Protein 6OEW (pdb70)

InterPro domains:
  IPR003329 Acylneuraminate cytidylyltransferase [PF02348] (5-203)
  IPR029044 Nucleotide-diphospho-sugar transferases [G3DSA:3.90.550.10] (2-212)
  IPR029044 Nucleotide-diphospho-sugar transferases [SSF53448] (1-204)

Organism: Leptospira borgpetersenii serovar Hardjo-bovis (strain JB197) (NCBI:txid355277)

Sequence (477 aa):
HMKVGILIQARMGSTRLPGKIALPFGDTTILGFMLERLKFSKFQENVVVLTTEEENIDDKTEEIAKKNGVSVFRGSANDLIQRYLDAAKTYNIDIIIVRLTGDCPLIDSKILDLMVDLFLYNQGRIIEFLTNCFQRTFARGMDIEIFTLSLLEKLDSICRLPYEREHIVPYVEENTEKFKFFEYPNERDDSKYRLTIDTIEDYEETLKSCISYFLSKEFSYVDLIEVIKKNPPSIIQNQTIYHHMKVGILIQARMGSTRLPGKIALPFGDTTILGFMLERLKFSKFQENVVVLTTEENIDDKTEEIAKKNGVSVFRGSANDLIQRYLDAAKTYNIDIIIVRLTGDCPLIDSKILDLMVDLFLYNQGRRIEFLTNCFQRTFARGMDIEIFTLSLLEKLDSICRLPYEREHIVPYVEENTEKFKFFEYPNERDDSKYRRLTIDTIEDYETLKSCISYFLSKEFSYVDLIEVIKKNPSIIQNQTIYHK

Nearest PDB structures (foldseek):
  6oew-assembly1_A  TM=1.004E+00  e=3.437E-55  Leptospira borgpetersenii serovar Hardjo-bovis str. JB197
  1gq9-assembly1_B  TM=7.360E-01  e=3.881E-12  Escherichia coli
  3n9w-assembly1_B  TM=7.015E-01  e=1.108E-06  Escherichia coli K-12
  1vgt-assembly1_B  TM=6.444E-01  e=7.510E-07  Escherichia coli
  1h3m-assembly1_B  TM=6.655E-01  e=6.363E-06  Escherichia coli BL21(DE3)

B-factor: mean 41.33, std 11.83, range [22.24, 106.64]

Solvent-accessible surface area: 21236 Å² total; per-residue (Å²): 183,72,31,8,0,0,0,0,33,7,55,25,36,19,128,120,44,94,22,10,3,25,44,92,3,54,123,21,27,0,0,0,6,0,6,60,8,0,61,104,4,132,31,82,59,18,8,4,0,0,0,1,83,88,130,96,0,77,70,0,22,95,4,0,83,165,41,56,20,17,0,2,2,2,28,27,99,35,8,0,63,4,0,11,30,0,0,113,48,35,70,2,42,5,0,0,18,1,36,4,35,4,0,0,0,8,14,56,17,0,17,104,0,0,55,73,5,63,193,30,135,52,154,12,43,0,0,0,4,12,79,127,68,39,13,1,88,2,1,39,0,14,0,0,25,39,80,3,0,71,41,0,44,77,82,1,164,115,104,143,25,33,67,69,0,11,17,49,0,37,135,32,38,143,127,30,111,30,93,56,47,94,18,150,89,94,2,42,138,27,80,0,12,0,21,41,82,82,3,23,64,0,0,94,32,0,21,82,98,39,188,68,35,114,16,32,10,70,63,0,0,81,31,1,82,78,45,83,90,4,22,79,28,108,87,66,196,158,153,76,71,8,0,0,0,0,27,8,60,22,34,19,131,125,48,90,22,13,4,25,45,92,2,53,122,20,27,0,0,0,5,0,6,60,9,0,57,106,3,137,35,85,146,34,10,3,0,0,0,1,129,100,126,98,1,76,82,0,69,97,8,0,65,165,41,72,28,48,32,32,56,10,38,27,92,37,9,0,63,4,0,8,57,0,0,108,82,59,109,2,58,1,0,0,24,2,44,1,25,5,0,0,0,9,14,60,16,0,18,100,0,0,53,71,5,57,193,38,121,53,153,9,43,0,0,0,3,12,83,84,52,40,12,1,64,0,1,35,0,13,0,0,26,36,79,3,0,63,40,0,28,81,83,0,171,114,112,138,21,27,67,64,0,10,13,44,0,47,128,28,38,138,128,30,112,31,109,55,46,97,20,179,101,39,2,20,74,23,40,0,9,0,22,40,90,92,1,20,60,0,0,78,32,0,21,87,101,44,198,66,32,115,18,42,15,82,76,0,0,78,28,2,85,79,42,94,94,3,28,69,10,34,25,49,109,73,130

Secondary structure (DSSP, 8-state):
-PPEEEEEE--TT-SSSTTGGGSEETTEEHHHHHHHHHTTSTTGGGEEEEEESSGGGHHHHHHHHHTT-EEEEE-SS-HHHHHHHHHHHTT-SEEEEEETT-TT--HHHHHHHHHHHHHTBTTBSEEESBTTB-SPBT---EEEEHHHHHHHHHH--SHHHHHHSSHHHHH-GGGS-EEE---SS--TT-B-S-SSHHHHHHHHHHHTT-SSS---HHHHHHHHHH-GGG--SS----/-PPEEEEEE--SS-SSSTTGGGSEETTEEHHHHHHHHHHTSTTGGGEEEEEESSGGGHHHHHHHHHTT-EEEEE-SS-HHHHHHHHHHHTT-SEEEEEETT-TT--HHHHHHHHHHHHHTBTTBSEEESBTTB-SPBT---EEEEHHHHHHHHHH--SHHHHHHS-HHHHHTGGGS-EEE---SS--TT-B-S-SSHHHHHHHHHHHTT-SSS---HHHHHHHHHH-GGG----EEE--

Radius of gyration: 25.56 Å; Cα contacts (8 Å, |Δi|>4): 893; chains: 2; bounding box: 61×75×53 Å

Foldseek 3Di:
DAQEAEEEEEEQCDPFPRNQQQPDADPGGLQLLQLVQQCPAPNNQRYEYQYAPDPRCVVVVVSCVVSPYHYHHHDHQQVLVSVLVVCVVVVHFKYKYHYSQQSLAHNVVVNVQVVVDVVCPPLAFKEWAPLPDQAAASNTIIMGGSVVSVVLVVPDDDSVCRRPVCPVCSVPVVVGSYYYDHDPGRPHVHHQTDRDVQNVQLVNLQCVVDDDSNDGSVNSVVVCVVVVVSRRPDDDDD/DAQEAEEEEEEQPDPFPRNQQQPDAVPGGLLLLQLVQQCPAPNNVHYEYQYAPDPRCVVVCVSQVVSVHHYHHHDHQQQLVSVLVVCVVSVHFKYKYHYSQQSLAHNVVVNVQVVVDVVCPPLAFKEWAPLPDQAAASNTIMMGGSVVSVVLVVPDDDSVCSRPVCPVCSVCVVVGSYYYDYDPGRPHLHHQGDRDVQNVQLNSLQPVVDPDSNDGSVVSVVVCVVPVVSRRPNDDDDD

Structure (mmCIF, N/CA/C/O backbone):
data_6OEW
#
_entry.id   6OEW
#
_cell.length_a   65.510
_cell.length_b   65.510
_cell.length_c   261.930
_cell.angle_alpha   90.000
_cell.angle_beta   90.000
_cell.angle_gamma   90.000
#
_symmetry.space_group_name_H-M   'P 43 21 2'
#
loop_
_entity.id
_entity.type
_entity.pdbx_description
1 polymer Cytidylyltransferase
2 non-polymer 'MAGNESIUM ION'
3 non-polymer 1,2-ETHANEDIOL
4 non-polymer 'CHLORIDE ION'
5 water water
#
loop_
_atom_site.group_PDB
_atom_site.id
_atom_site.type_symbol
_atom_site.label_atom_id
_atom_site.label_alt_id
_atom_site.label_comp_id
_atom_site.label_asym_id
_atom_site.label_entity_id
_atom_site.label_seq_id
_atom_site.pdbx_PDB_ins_code
_atom_site.Cartn_x
_atom_site.Cartn_y
_atom_site.Cartn_z
_atom_site.occupancy
_atom_site.B_iso_or_equiv
_atom_site.auth_seq_id
_atom_site.auth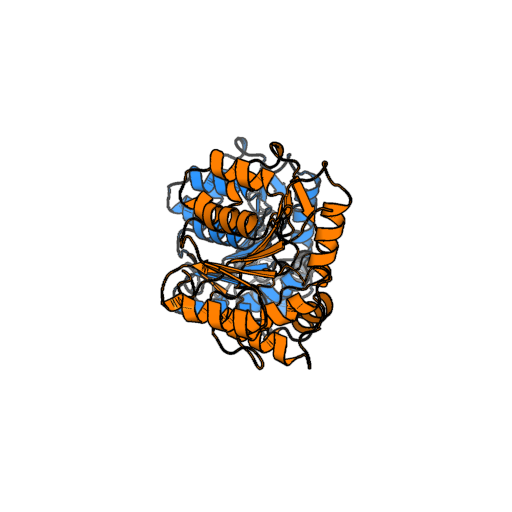_comp_id
_atom_site.auth_asym_id
_atom_site.auth_atom_id
_atom_site.pdbx_PDB_model_num
ATOM 1 N N . HIS A 1 8 ? -0.005 3.768 67.389 1.00 62.98 0 HIS A N 1
ATOM 2 C CA . HIS A 1 8 ? 0.049 5.069 68.048 1.00 62.81 0 HIS A CA 1
ATOM 3 C C . HIS A 1 8 ? -0.008 4.982 69.591 1.00 58.12 0 HIS A C 1
ATOM 4 O O . HIS A 1 8 ? 0.509 5.862 70.279 1.00 64.70 0 HIS A O 1
ATOM 11 N N . MET A 1 9 ? -0.631 3.937 70.137 1.00 53.83 1 MET A N 1
ATOM 12 C CA . MET A 1 9 ? -0.902 3.868 71.573 1.00 51.69 1 MET A CA 1
ATOM 13 C C . MET A 1 9 ? 0.209 3.123 72.298 1.00 44.28 1 MET A C 1
ATOM 14 O O . MET A 1 9 ? 0.604 2.028 71.886 1.00 46.57 1 MET A O 1
ATOM 19 N N . LYS A 1 10 ? 0.695 3.695 73.397 1.00 40.03 2 LYS A N 1
ATOM 20 C CA . LYS A 1 10 ? 1.726 3.032 74.177 1.00 37.69 2 LYS A CA 1
ATOM 21 C C . LYS A 1 10 ? 1.047 2.233 75.284 1.00 37.46 2 LYS A C 1
ATOM 22 O O . LYS A 1 10 ? 0.293 2.795 76.095 1.00 33.40 2 LYS A O 1
ATOM 28 N N . VAL A 1 11 ? 1.292 0.924 75.288 1.00 33.00 3 VAL A N 1
ATOM 29 C CA . VAL A 1 11 ? 0.773 0.018 76.309 1.00 31.05 3 VAL A CA 1
ATOM 30 C C . VAL A 1 11 ? 1.827 -0.118 77.402 1.00 35.64 3 VAL A C 1
ATOM 31 O O . VAL A 1 11 ? 3.012 -0.329 77.109 1.00 36.63 3 VAL A O 1
ATOM 35 N N . GLY A 1 12 ? 1.399 -0.006 78.666 1.00 29.24 4 GLY A N 1
ATOM 36 C CA . GLY A 1 12 ? 2.277 -0.212 79.799 1.00 33.67 4 GLY A CA 1
ATOM 37 C C . GLY A 1 12 ? 1.708 -1.251 80.746 1.00 37.12 4 GLY A C 1
ATOM 38 O O . GLY A 1 12 ? 0.514 -1.211 81.045 1.00 36.35 4 GLY A O 1
ATOM 39 N N . ILE A 1 13 ? 2.518 -2.206 81.190 1.00 31.70 5 ILE A N 1
ATOM 40 C CA . ILE A 1 13 ? 2.088 -3.164 82.210 1.00 28.88 5 ILE A CA 1
ATOM 41 C C . ILE A 1 13 ? 2.591 -2.644 83.556 1.00 33.56 5 ILE A C 1
ATOM 42 O O . ILE A 1 13 ? 3.794 -2.676 83.845 1.00 33.03 5 ILE A O 1
ATOM 47 N N . LEU A 1 14 ? 1.669 -2.137 84.377 1.00 27.18 6 LEU A N 1
ATOM 48 C CA . LEU A 1 14 ? 2.001 -1.406 85.592 1.00 28.84 6 LEU A CA 1
ATOM 49 C C . LEU A 1 14 ? 1.568 -2.268 86.770 1.00 31.60 6 LEU A C 1
ATOM 50 O O . LEU A 1 14 ? 0.367 -2.431 87.018 1.00 29.41 6 LEU A O 1
ATOM 55 N N . ILE A 1 15 ? 2.548 -2.833 87.477 1.00 26.51 7 ILE A N 1
ATOM 56 C CA . ILE A 1 15 ? 2.303 -3.799 88.541 1.00 28.17 7 ILE A CA 1
ATOM 57 C C . ILE A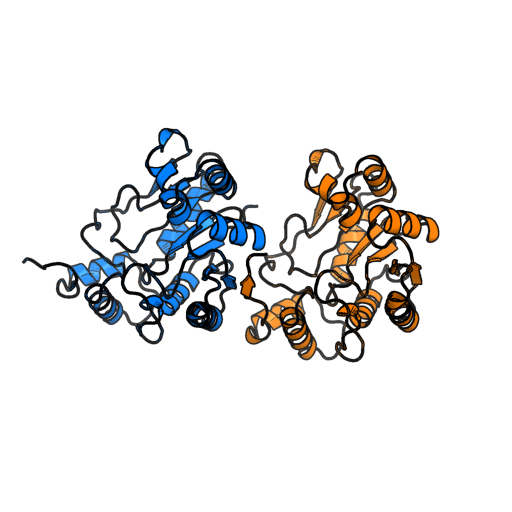 1 15 ? 2.460 -3.108 89.883 1.00 28.75 7 ILE A C 1
ATOM 58 O O . ILE A 1 15 ? 3.565 -2.676 90.250 1.00 29.16 7 ILE A O 1
ATOM 63 N N . GLN A 1 16 ? 1.382 -3.052 90.653 1.00 26.52 8 GLN A N 1
ATOM 64 C CA . GLN A 1 16 ? 1.476 -2.514 92.002 1.00 28.10 8 GLN A CA 1
ATOM 65 C C . GLN A 1 16 ? 1.908 -3.612 92.967 1.00 25.13 8 GLN A C 1
ATOM 66 O O . GLN A 1 16 ? 1.364 -4.724 92.961 1.00 28.26 8 GLN A O 1
ATOM 72 N N . ALA A 1 17 ? 2.921 -3.313 93.771 1.00 27.88 9 ALA A N 1
ATOM 73 C CA . ALA A 1 17 ? 3.431 -4.301 94.713 1.00 30.36 9 ALA A CA 1
ATOM 74 C C . ALA A 1 17 ? 4.068 -3.559 95.868 1.00 25.30 9 ALA A C 1
ATOM 75 O O . ALA A 1 17 ? 4.654 -2.492 95.677 1.00 26.93 9 ALA A O 1
ATOM 77 N N . ARG A 1 18 ? 3.935 -4.118 97.071 1.00 30.42 10 ARG A N 1
ATOM 78 C CA . ARG A 1 18 ? 4.564 -3.525 98.242 1.00 31.45 10 ARG A CA 1
ATOM 79 C C . ARG A 1 18 ? 4.794 -4.601 99.292 1.00 32.02 10 ARG A C 1
ATOM 80 O O . ARG A 1 18 ? 4.081 -5.609 99.342 1.00 30.12 10 ARG A O 1
ATOM 88 N N . MET A 1 19 ? 5.808 -4.361 100.133 1.00 29.29 11 MET A N 1
ATOM 89 C CA . MET A 1 19 ? 6.122 -5.285 101.218 1.00 32.05 11 MET A CA 1
ATOM 90 C C . MET A 1 19 ? 5.060 -5.220 102.304 1.00 39.70 11 MET A C 1
ATOM 91 O O . MET A 1 19 ? 4.641 -6.255 102.834 1.00 36.34 11 MET A O 1
ATOM 96 N N . GLY A 1 20 ? 4.590 -4.018 102.625 1.00 36.80 12 GLY A N 1
ATOM 97 C CA . GLY A 1 20 ? 3.597 -3.853 103.673 1.00 39.87 12 GLY A CA 1
ATOM 98 C C . GLY A 1 20 ? 2.183 -4.115 103.200 1.00 43.61 12 GLY A C 1
ATOM 99 O O . GLY A 1 20 ? 1.275 -3.329 103.495 1.00 41.03 12 GLY A O 1
ATOM 100 N N . SER A 1 21 ? 1.987 -5.206 102.452 1.00 32.45 13 SER A N 1
ATOM 101 C CA . SER A 1 21 ? 0.660 -5.536 101.960 1.00 35.68 13 SER A CA 1
ATOM 102 C C . SER A 1 21 ? -0.290 -5.810 103.121 1.00 34.03 13 SER A C 1
ATOM 103 O O . SER A 1 21 ? 0.109 -6.272 104.190 1.00 37.72 13 SER A O 1
ATOM 106 N N . THR A 1 22 ? -1.574 -5.553 102.880 1.00 41.28 14 THR A N 1
ATOM 107 C CA . THR A 1 22 ? -2.581 -5.754 103.913 1.00 43.90 14 THR A CA 1
ATOM 108 C C . THR A 1 22 ? -2.642 -7.211 104.346 1.00 45.78 14 THR A C 1
ATOM 109 O O . THR A 1 22 ? -2.718 -7.515 105.543 1.00 48.45 14 THR A O 1
ATOM 113 N N . ARG A 1 23 ? -2.614 -8.131 103.388 1.00 38.44 15 ARG A N 1
ATOM 114 C CA . ARG A 1 23 ? -2.630 -9.550 103.687 1.00 40.28 15 ARG A CA 1
ATOM 115 C C . ARG A 1 23 ? -1.237 -10.117 103.462 1.00 37.39 15 ARG A C 1
ATOM 116 O O . ARG A 1 23 ? -0.612 -9.852 102.419 1.00 36.58 15 ARG A O 1
ATOM 124 N N . LEU A 1 24 ? -0.758 -10.855 104.458 1.00 34.22 16 LEU A N 1
ATOM 125 C CA . LEU A 1 24 ? 0.535 -11.530 104.437 1.00 35.40 16 LEU A CA 1
ATOM 126 C C . LEU A 1 24 ? 1.661 -10.566 104.050 1.00 38.43 16 LEU A C 1
ATOM 127 O O . LEU A 1 24 ? 2.353 -10.778 103.044 1.00 31.94 16 LEU A O 1
ATOM 132 N N . PRO A 1 25 ? 1.868 -9.497 104.825 1.00 34.78 17 PRO A N 1
ATOM 133 C CA . PRO A 1 25 ? 2.976 -8.579 104.532 1.00 32.11 17 PRO A CA 1
ATOM 134 C C . PRO A 1 25 ? 4.279 -9.356 104.367 1.00 34.34 17 PRO A C 1
ATOM 135 O O . PRO A 1 25 ? 4.540 -10.315 105.096 1.00 36.01 17 PRO A O 1
ATOM 139 N N . GLY A 1 26 ? 5.072 -8.972 103.354 1.00 34.60 18 GLY A N 1
ATOM 140 C CA . GLY A 1 26 ? 6.336 -9.625 103.059 1.00 33.08 18 GLY A CA 1
ATOM 141 C C . GLY A 1 26 ? 6.248 -10.701 102.003 1.00 36.80 18 GLY A C 1
ATOM 142 O O . GLY A 1 26 ? 7.286 -11.240 101.584 1.00 33.15 18 GLY A O 1
ATOM 143 N N . LYS A 1 27 ? 5.044 -11.032 101.556 1.00 30.50 19 LYS A N 1
ATOM 144 C CA . LYS A 1 27 ? 4.875 -12.204 100.708 1.00 36.76 19 LYS A CA 1
ATOM 145 C C . LYS A 1 27 ? 5.588 -12.040 99.370 1.00 34.44 19 LYS A C 1
ATOM 146 O O . LYS A 1 27 ? 6.055 -13.027 98.808 1.00 33.32 19 LYS A O 1
ATOM 152 N N . ILE A 1 28 ? 5.700 -10.811 98.849 1.00 32.36 20 ILE A N 1
ATOM 153 C CA . ILE A 1 28 ? 6.299 -10.665 97.526 1.00 32.69 20 ILE A CA 1
ATOM 154 C C . ILE A 1 28 ? 7.774 -11.021 97.535 1.00 37.74 20 ILE A C 1
ATOM 155 O O . ILE A 1 28 ? 8.344 -11.300 96.472 1.00 37.66 20 ILE A O 1
ATOM 160 N N . ALA A 1 29 ? 8.402 -11.040 98.714 1.00 34.65 21 ALA A N 1
ATOM 161 C CA . ALA A 1 29 ? 9.802 -11.405 98.878 1.00 34.00 21 ALA A CA 1
ATOM 162 C C . ALA A 1 29 ? 9.994 -12.859 99.301 1.00 37.42 21 ALA A C 1
ATOM 163 O O . ALA A 1 29 ? 11.129 -13.270 99.554 1.00 39.02 21 ALA A O 1
ATOM 165 N N . LEU A 1 30 ? 8.922 -13.640 99.401 1.00 32.80 22 LEU A N 1
ATOM 166 C CA . LEU A 1 30 ? 9.057 -15.035 99.785 1.00 35.68 22 LEU A CA 1
ATOM 167 C C . LEU A 1 30 ? 9.775 -15.838 98.699 1.00 36.44 22 LEU A C 1
ATOM 168 O O . LEU A 1 30 ? 9.583 -15.591 97.496 1.00 37.21 22 LEU A O 1
ATOM 173 N N . PRO A 1 31 ? 10.586 -16.816 99.098 1.00 34.71 23 PRO A N 1
ATOM 174 C CA . PRO A 1 31 ? 11.223 -17.701 98.117 1.00 39.00 23 PRO A CA 1
ATOM 175 C C . PRO A 1 31 ? 10.169 -18.409 97.282 1.00 44.57 23 PRO A C 1
ATOM 176 O O . PRO A 1 31 ? 9.158 -18.881 97.807 1.00 40.82 23 PRO A O 1
ATOM 180 N N . PHE A 1 32 ? 10.409 -18.469 95.972 1.00 40.02 24 PHE A N 1
ATOM 181 C CA . PHE A 1 32 ? 9.454 -19.076 95.047 1.00 40.59 24 PHE A CA 1
ATOM 182 C C . PHE A 1 32 ? 10.222 -19.580 93.830 1.00 42.05 24 PHE A C 1
ATOM 183 O O . PHE A 1 32 ? 10.830 -18.783 93.106 1.00 37.43 24 PHE A O 1
ATOM 191 N N . GLY A 1 33 ? 10.219 -20.890 93.612 1.00 47.72 25 GLY A N 1
ATOM 192 C CA . GLY A 1 33 ? 11.096 -21.435 92.589 1.00 47.61 25 GLY A CA 1
ATOM 193 C C . GLY A 1 33 ? 12.529 -21.057 92.902 1.00 52.26 25 GLY A C 1
ATOM 194 O O . GLY A 1 33 ? 12.975 -21.121 94.053 1.00 48.35 25 GLY A O 1
ATOM 195 N N . ASP A 1 34 ? 13.266 -20.625 91.882 1.00 47.06 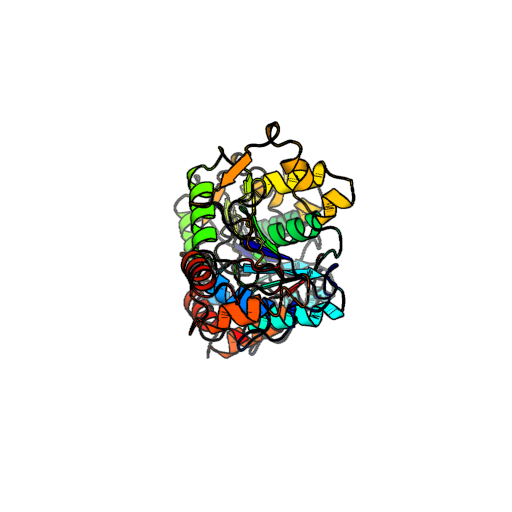26 ASP A N 1
ATOM 196 C CA . ASP A 1 34 ? 14.626 -20.159 92.108 1.00 47.80 26 ASP A CA 1
ATOM 197 C C . ASP A 1 34 ? 14.697 -18.656 92.340 1.00 44.81 26 ASP A C 1
ATOM 198 O O . ASP A 1 34 ? 15.786 -18.078 92.261 1.00 48.53 26 ASP A O 1
ATOM 203 N N . THR A 1 35 ? 13.569 -18.013 92.648 1.00 43.63 27 THR A N 1
ATOM 204 C CA . THR A 1 35 ? 13.565 -16.565 92.815 1.00 43.14 27 THR A CA 1
ATOM 205 C C . THR A 1 35 ? 12.644 -16.166 93.972 1.00 44.77 27 THR A C 1
ATOM 206 O O . THR A 1 35 ? 12.568 -16.877 94.981 1.00 43.12 27 THR A O 1
ATOM 210 N N . THR A 1 36 ? 11.982 -15.021 93.865 1.00 40.35 28 THR A N 1
ATOM 211 C CA . THR A 1 36 ? 10.967 -14.561 94.804 1.00 38.95 28 THR A CA 1
ATOM 212 C C . THR A 1 36 ? 9.590 -14.612 94.150 1.00 39.91 28 THR A C 1
ATOM 213 O O . THR A 1 36 ? 9.453 -14.780 92.928 1.00 31.48 28 THR A O 1
ATOM 217 N N . ILE A 1 37 ? 8.551 -14.440 94.974 1.00 30.61 29 ILE A N 1
ATOM 218 C CA . ILE A 1 37 ? 7.187 -14.381 94.431 1.00 28.56 29 ILE A CA 1
ATOM 219 C C . ILE A 1 37 ? 7.090 -13.313 93.339 1.00 30.65 29 ILE A C 1
ATOM 220 O O . ILE A 1 37 ? 6.639 -13.582 92.218 1.00 34.36 29 ILE A O 1
ATOM 225 N N . LEU A 1 38 ? 7.534 -12.094 93.642 1.00 31.24 30 LEU A N 1
ATOM 226 C CA . LEU A 1 38 ? 7.450 -11.020 92.652 1.00 32.98 30 LEU A CA 1
ATOM 227 C C . LEU A 1 38 ? 8.398 -11.260 91.482 1.00 33.77 30 LEU A C 1
ATOM 228 O O . LEU A 1 38 ? 8.034 -11.005 90.324 1.00 32.32 30 LEU A O 1
ATOM 233 N N . GLY A 1 39 ? 9.612 -11.758 91.747 1.00 31.78 31 GLY A N 1
ATOM 234 C CA . GLY A 1 39 ? 10.527 -12.053 90.643 1.00 38.41 31 GLY A CA 1
ATOM 235 C C . GLY A 1 39 ? 9.981 -13.097 89.679 1.00 39.79 31 GLY A C 1
ATOM 236 O O . GLY A 1 39 ? 10.132 -12.980 88.455 1.00 34.92 31 GLY A O 1
ATOM 237 N N . PHE A 1 40 ? 9.339 -14.133 90.217 1.00 35.53 32 PHE A N 1
ATOM 238 C CA . PHE A 1 40 ? 8.678 -15.131 89.383 1.00 35.54 32 PHE A CA 1
ATOM 239 C C . PHE A 1 40 ? 7.653 -14.490 88.456 1.00 38.51 32 PHE A C 1
ATOM 240 O O . PHE A 1 40 ? 7.577 -14.829 87.263 1.00 31.76 32 PHE A O 1
ATOM 248 N N . MET A 1 41 ? 6.835 -13.587 88.997 1.00 34.75 33 MET A N 1
ATOM 249 C CA . MET A 1 41 ? 5.840 -12.880 88.196 1.00 35.10 33 MET A CA 1
ATOM 250 C C . MET A 1 41 ? 6.493 -12.093 87.065 1.00 29.78 33 MET A C 1
ATOM 251 O O . MET A 1 41 ? 6.047 -12.148 85.911 1.00 32.45 33 MET A O 1
ATOM 256 N N . LEU A 1 42 ? 7.554 -11.356 87.384 1.00 28.60 34 LEU A N 1
ATOM 257 C CA . LEU A 1 42 ? 8.242 -10.569 86.373 1.00 33.23 34 LEU A CA 1
ATOM 258 C C . LEU A 1 42 ? 8.814 -11.467 85.279 1.00 32.53 34 LEU A C 1
ATOM 259 O O . LEU A 1 42 ? 8.715 -11.143 84.093 1.00 32.36 34 LEU A O 1
ATOM 264 N N . GLU A 1 43 ? 9.374 -12.621 85.652 1.00 31.22 35 GLU A N 1
ATOM 265 C CA . GLU A 1 43 ? 9.884 -13.547 84.640 1.00 35.64 35 GLU A CA 1
ATOM 266 C C . GLU A 1 43 ? 8.768 -14.052 83.729 1.00 37.74 35 GLU A C 1
ATOM 267 O O . GLU A 1 43 ? 8.973 -14.210 82.518 1.00 35.45 35 GLU A O 1
ATOM 273 N N . ARG A 1 44 ? 7.575 -14.295 84.288 1.00 31.41 36 ARG A N 1
ATOM 274 C CA . ARG A 1 44 ? 6.444 -14.717 83.465 1.00 38.39 36 ARG A CA 1
ATOM 275 C C . ARG A 1 44 ? 5.980 -13.606 82.528 1.00 35.82 36 ARG A C 1
ATOM 276 O O . ARG A 1 44 ? 5.573 -13.873 81.388 1.00 34.01 36 ARG A O 1
ATOM 284 N N . LEU A 1 45 ? 6.048 -12.360 82.973 1.00 34.59 37 LEU A N 1
ATOM 285 C CA . LEU A 1 45 ? 5.638 -11.248 82.123 1.00 34.94 37 LEU A CA 1
ATOM 286 C C . LEU A 1 45 ? 6.676 -10.898 81.064 1.00 32.81 37 LEU A C 1
ATOM 287 O O . LEU A 1 45 ? 6.347 -10.173 80.119 1.00 35.28 37 LEU A O 1
ATOM 292 N N . LYS A 1 46 ? 7.913 -11.389 81.198 1.00 35.69 38 LYS A N 1
ATOM 293 C CA . LYS A 1 46 ? 8.902 -11.188 80.143 1.00 36.47 38 LYS A CA 1
ATOM 294 C C . LYS A 1 46 ? 8.468 -11.821 78.832 1.00 43.72 38 LYS A C 1
ATOM 295 O O . LYS A 1 46 ? 8.966 -11.421 77.775 1.00 39.60 38 LYS A O 1
ATOM 297 N N . PHE A 1 47 ? 7.558 -12.798 78.872 1.00 34.58 39 PHE A N 1
ATOM 298 C CA . PHE A 1 47 ? 7.084 -13.447 77.652 1.00 39.99 39 PHE A CA 1
ATOM 299 C C . PHE A 1 47 ? 5.987 -12.659 76.938 1.00 42.97 39 PHE A C 1
ATOM 300 O O . PHE A 1 47 ? 5.574 -13.062 75.844 1.00 39.39 39 PHE A O 1
ATOM 308 N N . SER A 1 48 ? 5.499 -11.567 77.521 1.00 38.21 40 SER A N 1
ATOM 309 C CA . SER A 1 48 ? 4.455 -10.775 76.880 1.00 37.28 40 SER A CA 1
ATOM 310 C C . SER A 1 48 ? 5.022 -10.016 75.690 1.00 39.81 40 SER A C 1
ATOM 311 O O . SER A 1 48 ? 6.164 -9.545 75.721 1.00 36.56 40 SER A O 1
ATOM 314 N N . LYS A 1 49 ? 4.224 -9.897 74.622 1.00 36.65 41 LYS A N 1
ATOM 315 C CA . LYS A 1 49 ? 4.690 -9.025 73.554 1.00 38.24 41 LYS A CA 1
ATOM 316 C C . LYS A 1 49 ? 4.767 -7.568 73.998 1.00 41.92 41 LYS A C 1
ATOM 317 O O . LYS A 1 49 ? 5.358 -6.755 73.285 1.00 40.80 41 LYS A O 1
ATOM 323 N N . PHE A 1 50 ? 4.227 -7.220 75.168 1.00 43.53 42 PHE A N 1
ATOM 324 C CA . PHE A 1 50 ? 4.331 -5.868 75.709 1.00 47.18 42 PHE A CA 1
ATOM 325 C C . PHE A 1 50 ? 5.327 -5.767 76.865 1.00 45.76 42 PHE A C 1
ATOM 326 O O . PHE A 1 50 ? 5.230 -4.848 77.687 1.00 45.64 42 PHE A O 1
ATOM 334 N N . GLN A 1 51 ? 6.315 -6.662 76.920 1.00 43.38 43 GLN A N 1
ATOM 335 C CA . GLN A 1 51 ? 7.169 -6.771 78.105 1.00 40.99 43 GLN A CA 1
ATOM 336 C C . GLN A 1 51 ? 8.113 -5.583 78.291 1.00 41.03 43 GLN A C 1
ATOM 337 O O . GLN A 1 51 ? 8.567 -5.339 79.411 1.00 50.05 43 GLN A O 1
ATOM 343 N N . GLU A 1 52 ? 8.426 -4.842 77.235 1.00 44.79 44 GLU A N 1
ATOM 344 C CA . GLU A 1 52 ? 9.441 -3.808 77.388 1.00 51.62 44 GLU A CA 1
ATOM 345 C C . GLU A 1 52 ? 8.958 -2.636 78.231 1.00 47.68 44 GLU A C 1
ATOM 346 O O . GLU A 1 52 ? 9.791 -1.880 78.741 1.00 56.36 44 GLU A O 1
ATOM 352 N N . ASN A 1 53 ? 7.644 -2.477 78.410 1.00 45.19 45 ASN A N 1
ATOM 353 C CA . ASN A 1 53 ? 7.125 -1.394 79.246 1.00 39.87 45 ASN A CA 1
ATOM 354 C C . ASN A 1 53 ? 6.490 -1.927 80.521 1.00 41.09 45 ASN A C 1
ATOM 355 O O . ASN A 1 53 ? 5.396 -1.501 80.900 1.00 44.07 45 ASN A O 1
ATOM 360 N N . VAL A 1 54 ? 7.157 -2.856 81.198 1.00 41.41 46 VAL A N 1
ATOM 361 C CA . VAL A 1 54 ? 6.730 -3.301 82.516 1.00 37.63 46 VAL A CA 1
ATOM 362 C C . VAL A 1 54 ? 7.333 -2.343 83.528 1.00 32.10 46 VAL A C 1
ATOM 363 O O . VAL A 1 54 ? 8.524 -2.014 83.441 1.00 30.46 46 VAL A O 1
ATOM 367 N N . VAL A 1 55 ? 6.510 -1.860 84.452 1.00 32.33 47 VAL A N 1
ATOM 368 C CA . VAL A 1 55 ? 6.970 -1.022 85.556 1.00 32.40 47 VAL A CA 1
ATOM 369 C C . VAL A 1 55 ? 6.380 -1.583 86.842 1.00 31.69 47 VAL A C 1
ATOM 370 O O . VAL A 1 55 ? 5.187 -1.910 86.889 1.00 28.57 47 VAL A O 1
ATOM 374 N N . VAL A 1 56 ? 7.207 -1.698 87.881 1.00 27.03 48 VAL A N 1
ATOM 375 C CA . VAL A 1 56 ? 6.717 -2.020 89.217 1.00 24.01 48 VAL A CA 1
ATOM 376 C C . VAL A 1 56 ? 6.455 -0.714 89.954 1.00 30.05 48 VAL A C 1
ATOM 377 O O . VAL A 1 56 ? 7.337 0.156 90.052 1.00 28.37 48 VAL A O 1
ATOM 381 N N . LEU A 1 57 ? 5.235 -0.564 90.458 1.00 25.04 49 LEU A N 1
ATOM 382 C CA . LEU A 1 57 ? 4.804 0.630 91.162 1.00 22.79 49 LEU A CA 1
ATOM 383 C C . LEU A 1 57 ? 4.738 0.269 92.640 1.00 29.68 49 LEU A C 1
ATOM 384 O O . LEU A 1 57 ? 3.895 -0.537 93.042 1.00 28.00 49 LEU A O 1
ATOM 389 N N . THR A 1 58 ? 5.581 0.898 93.453 1.00 29.63 50 THR A N 1
ATOM 390 C CA . THR A 1 58 ? 5.589 0.561 94.874 1.00 27.44 50 THR A CA 1
ATOM 391 C C . THR A 1 58 ? 5.572 1.859 95.684 1.00 35.34 50 THR A C 1
ATOM 392 O O . THR A 1 58 ? 5.281 2.928 95.132 1.00 31.23 50 THR A O 1
ATOM 396 N N . THR A 1 59 ? 5.820 1.795 96.992 1.00 33.77 51 THR A N 1
ATOM 397 C CA . THR A 1 59 ? 5.777 2.993 97.817 1.00 32.55 51 THR A CA 1
ATOM 398 C C . THR A 1 59 ? 7.183 3.537 98.037 1.00 28.66 51 THR A C 1
ATOM 399 O O . THR A 1 59 ? 8.184 2.913 97.685 1.00 31.83 51 THR A O 1
ATOM 403 N N . GLU A 1 60 ? 7.236 4.696 98.676 1.00 30.79 52 GLU A N 1
ATOM 404 C CA . GLU A 1 60 ? 8.481 5.355 99.044 1.00 32.36 52 GLU A CA 1
ATOM 405 C C . GLU A 1 60 ? 8.998 4.924 100.408 1.00 33.18 52 GLU A C 1
ATOM 406 O O . GLU A 1 60 ? 10.043 5.426 100.847 1.00 34.88 52 GLU A O 1
ATOM 412 N N . GLU A 1 61 ? 8.291 4.026 101.084 1.00 36.67 53 GLU A N 1
ATOM 413 C CA A GLU A 1 61 ? 8.726 3.595 102.404 0.56 37.12 53 GLU A CA 1
ATOM 414 C CA B GLU A 1 61 ? 8.708 3.566 102.403 0.44 37.19 53 GLU A CA 1
ATOM 415 C C . GLU A 1 61 ? 9.979 2.734 102.291 1.00 37.58 53 GLU A C 1
ATOM 416 O O . GLU A 1 61 ? 10.181 2.007 101.312 1.00 31.56 53 GLU A O 1
ATOM 427 N N . ASN A 1 62 ? 10.835 2.842 103.314 1.00 41.45 54 ASN A N 1
ATOM 428 C CA . ASN A 1 62 ? 12.124 2.150 103.301 1.00 37.59 54 ASN A CA 1
ATOM 429 C C . ASN A 1 62 ? 11.977 0.649 103.070 1.00 40.76 54 ASN A C 1
ATOM 430 O O . ASN A 1 62 ? 12.840 0.037 102.426 1.00 35.92 54 ASN A O 1
ATOM 435 N N . ILE A 1 63 ? 10.894 0.041 103.556 1.00 34.05 55 ILE A N 1
ATOM 436 C CA . ILE A 1 63 ? 10.768 -1.406 103.423 1.00 36.41 55 ILE A CA 1
ATOM 437 C C . ILE A 1 63 ? 10.678 -1.799 101.961 1.00 39.77 55 ILE A C 1
ATOM 438 O O . ILE A 1 63 ? 11.049 -2.915 101.583 1.00 34.71 55 ILE A O 1
ATOM 443 N N . ASP A 1 64 ? 10.212 -0.896 101.119 1.00 32.80 56 ASP A N 1
ATOM 444 C CA . ASP A 1 64 ? 10.029 -1.223 99.718 1.00 32.05 56 ASP A CA 1
ATOM 445 C C . ASP A 1 64 ? 11.290 -0.998 98.904 1.00 31.19 56 ASP A C 1
ATOM 446 O O . ASP A 1 64 ? 11.251 -1.134 97.670 1.00 29.89 56 ASP A O 1
ATOM 451 N N . ASP A 1 65 ? 12.402 -0.652 99.562 1.00 29.98 57 ASP A N 1
ATOM 452 C CA . ASP A 1 65 ? 13.702 -0.862 98.943 1.00 32.59 57 ASP A CA 1
ATOM 453 C C . ASP A 1 65 ? 13.826 -2.306 98.471 1.00 33.89 57 ASP A C 1
ATOM 454 O O . ASP A 1 65 ? 14.446 -2.577 97.436 1.00 35.95 57 ASP A O 1
ATOM 459 N N . LYS A 1 66 ? 13.232 -3.242 99.214 1.00 35.29 58 LYS A N 1
ATOM 460 C CA . LYS A 1 66 ? 13.259 -4.641 98.803 1.00 34.63 58 LYS A CA 1
ATOM 461 C C . LYS A 1 66 ? 12.510 -4.833 97.488 1.00 32.24 58 LYS A C 1
ATOM 462 O O . LYS A 1 66 ? 12.995 -5.525 96.587 1.00 32.75 58 LYS A O 1
ATOM 468 N N . THR A 1 67 ? 11.330 -4.217 97.363 1.00 32.57 59 THR A N 1
ATOM 469 C CA . THR A 1 67 ? 10.556 -4.279 96.117 1.00 27.34 59 THR A CA 1
ATOM 470 C C . THR A 1 67 ? 11.339 -3.683 94.956 1.00 32.28 59 THR A C 1
ATOM 471 O O . THR A 1 67 ? 11.408 -4.276 93.866 1.00 33.20 59 THR A O 1
ATOM 475 N N . GLU A 1 68 ? 11.942 -2.512 95.166 1.00 29.82 60 GLU A N 1
ATOM 476 C CA . GLU A 1 68 ? 12.785 -1.937 94.125 1.00 33.10 60 GLU A CA 1
ATOM 477 C C . GLU A 1 68 ? 13.926 -2.885 93.764 1.00 32.27 60 GLU A C 1
ATOM 478 O O . GLU A 1 68 ? 14.238 -3.070 92.576 1.00 33.23 60 GLU A O 1
ATOM 484 N N . GLU A 1 69 ? 14.535 -3.523 94.772 1.00 30.94 61 GLU A N 1
ATOM 485 C CA . GLU A 1 69 ? 15.656 -4.429 94.525 1.00 35.77 61 GLU A CA 1
ATOM 486 C C . GLU A 1 69 ? 15.233 -5.607 93.654 1.00 39.15 61 GLU A C 1
ATOM 487 O O . GLU A 1 69 ? 15.954 -6.002 92.724 1.00 39.34 61 GLU A O 1
ATOM 493 N N . ILE A 1 70 ? 14.072 -6.189 93.956 1.00 34.08 62 ILE A N 1
ATOM 494 C CA . ILE A 1 70 ? 13.571 -7.318 93.185 1.00 36.18 62 ILE A CA 1
ATOM 495 C C . ILE A 1 70 ? 13.285 -6.889 91.747 1.00 32.86 62 ILE A C 1
ATOM 496 O O . ILE A 1 70 ? 13.687 -7.567 90.791 1.00 36.27 62 ILE A O 1
ATOM 501 N N . ALA A 1 71 ? 12.629 -5.735 91.569 1.00 28.46 63 ALA A N 1
ATOM 502 C CA . ALA A 1 71 ? 12.357 -5.251 90.219 1.00 28.95 63 ALA A CA 1
ATOM 503 C C . ALA A 1 71 ? 13.647 -5.000 89.455 1.00 41.85 63 ALA A C 1
ATOM 504 O O . ALA A 1 71 ? 13.750 -5.333 88.266 1.00 36.63 63 ALA A O 1
ATOM 506 N N . LYS A 1 72 ? 14.647 -4.408 90.116 1.00 34.08 64 LYS A N 1
ATOM 507 C CA . LYS A 1 72 ? 15.888 -4.080 89.423 1.00 37.43 64 LYS A CA 1
ATOM 508 C C . LYS A 1 72 ? 16.644 -5.339 89.024 1.00 45.24 64 LYS A C 1
ATOM 509 O O . LYS A 1 72 ? 17.250 -5.383 87.947 1.00 44.52 64 LYS A O 1
ATOM 515 N N . LYS A 1 73 ? 16.624 -6.362 89.886 1.00 39.54 65 LYS A N 1
ATOM 516 C CA . LYS A 1 73 ? 17.268 -7.635 89.582 1.00 43.15 65 LYS A CA 1
ATOM 517 C C . LYS A 1 73 ? 16.688 -8.242 88.315 1.00 45.80 65 LYS A C 1
ATOM 518 O O . LYS A 1 73 ? 17.399 -8.919 87.560 1.00 42.62 65 LYS A O 1
ATOM 524 N N . ASN A 1 74 ? 15.412 -7.981 88.057 1.00 37.48 66 ASN A N 1
ATOM 525 C CA . ASN A 1 74 ? 14.710 -8.487 86.891 1.00 41.28 66 ASN A CA 1
ATOM 526 C C . ASN A 1 74 ? 14.694 -7.504 85.728 1.00 38.56 66 ASN A C 1
ATOM 527 O O . ASN A 1 74 ? 13.983 -7.734 84.750 1.00 39.22 66 ASN A O 1
ATOM 532 N N . GLY A 1 75 ? 15.433 -6.401 85.827 1.00 39.63 67 GLY A N 1
ATOM 533 C CA . GLY A 1 75 ? 15.573 -5.488 84.705 1.00 41.77 67 GLY A CA 1
ATOM 534 C C . GLY A 1 75 ? 14.317 -4.748 84.297 1.00 44.42 67 GLY A C 1
ATOM 535 O O . GLY A 1 75 ? 14.169 -4.418 83.123 1.00 47.78 67 GLY A O 1
ATOM 536 N N . VAL A 1 76 ? 13.410 -4.463 85.230 1.00 38.91 68 VAL A N 1
ATOM 537 C CA . VAL A 1 76 ? 12.227 -3.683 84.895 1.00 43.23 68 VAL A CA 1
ATOM 538 C C . VAL A 1 76 ? 12.318 -2.338 85.611 1.00 37.75 68 VAL A C 1
ATOM 539 O O . VAL A 1 76 ? 13.130 -2.141 86.517 1.00 39.23 68 VAL A O 1
ATOM 543 N N . SER A 1 77 ? 11.512 -1.382 85.158 1.00 32.67 69 SER A N 1
ATOM 544 C CA . SER A 1 77 ? 11.566 -0.061 85.760 1.00 33.06 69 SER A CA 1
ATOM 545 C C . SER A 1 77 ? 10.731 -0.030 87.024 1.00 29.80 69 SER A C 1
ATOM 546 O O . SER A 1 77 ? 9.900 -0.907 87.269 1.00 30.46 69 SER A O 1
ATOM 549 N N . VAL A 1 78 ? 10.977 0.993 87.849 1.00 30.71 70 VAL A N 1
ATOM 550 C CA . VAL A 1 78 ? 10.352 1.113 89.156 1.00 26.50 70 VAL A CA 1
ATOM 551 C C . VAL A 1 78 ? 9.842 2.529 89.334 1.00 30.54 70 VAL A C 1
ATOM 552 O O . VAL A 1 78 ? 10.568 3.493 89.068 1.00 35.81 70 VAL A O 1
ATOM 556 N N . PHE A 1 79 ? 8.615 2.653 89.830 1.00 27.15 71 PHE A N 1
ATOM 557 C CA . PHE A 1 79 ? 8.054 3.941 90.204 1.00 27.49 71 PHE A CA 1
ATOM 558 C C . PHE A 1 79 ? 7.663 3.872 91.675 1.00 29.89 71 PHE A C 1
ATOM 559 O O . PHE A 1 79 ? 6.950 2.955 92.085 1.00 31.38 71 PHE A O 1
ATOM 567 N N . ARG A 1 80 ? 8.145 4.825 92.461 1.00 30.85 72 ARG A N 1
ATOM 568 C CA . ARG A 1 80 ? 7.903 4.848 93.898 1.00 31.64 72 ARG A CA 1
ATOM 569 C C . ARG A 1 80 ? 7.064 6.066 94.236 1.00 31.14 72 ARG A C 1
ATOM 570 O O . ARG A 1 80 ? 7.508 7.210 94.053 1.00 33.82 72 ARG A O 1
ATOM 578 N N . GLY A 1 81 ? 5.861 5.825 94.741 1.00 34.42 73 GLY A N 1
ATOM 579 C CA . GLY A 1 81 ? 4.900 6.894 94.987 1.00 32.52 73 GLY A CA 1
ATOM 580 C C . GLY A 1 81 ? 3.968 6.580 96.133 1.00 38.22 73 GLY A C 1
ATOM 581 O O . GLY A 1 81 ? 4.357 5.908 97.101 1.00 34.07 73 GLY A O 1
ATOM 582 N N . SER A 1 82 ? 2.721 7.036 96.010 1.00 36.45 74 SER A N 1
ATOM 583 C CA . SER A 1 82 ? 1.802 7.087 97.144 1.00 36.63 74 SER A CA 1
ATOM 584 C C . SER A 1 82 ? 1.507 5.696 97.691 1.00 33.45 74 SER A C 1
ATOM 585 O O . SER A 1 82 ? 1.235 4.764 96.944 1.00 32.72 74 SER A O 1
ATOM 588 N N . ALA A 1 83 ? 1.516 5.575 99.028 1.00 35.08 75 ALA A N 1
ATOM 589 C CA . ALA A 1 83 ? 1.251 4.269 99.625 1.00 36.20 75 ALA A CA 1
ATOM 590 C C . ALA A 1 83 ? -0.211 3.855 99.456 1.00 34.81 75 ALA A C 1
ATOM 591 O O . ALA A 1 83 ? -0.502 2.727 99.035 1.00 35.00 75 ALA A O 1
ATOM 593 N N . ASN A 1 84 ? -1.151 4.747 99.794 1.00 35.11 76 ASN A N 1
ATOM 594 C CA . ASN A 1 84 ? -2.570 4.395 99.806 1.00 41.80 76 ASN A CA 1
ATOM 595 C C . ASN A 1 84 ? -3.393 5.012 98.683 1.00 44.36 76 ASN A C 1
ATOM 596 O O . ASN A 1 84 ? -4.556 4.623 98.502 1.00 40.97 76 ASN A O 1
ATOM 601 N N . ASP A 1 85 ? -2.850 5.961 97.931 1.00 39.74 77 ASP A N 1
ATOM 602 C CA . ASP A 1 85 ? -3.603 6.547 96.826 1.00 38.23 77 ASP A CA 1
ATOM 603 C C . ASP A 1 85 ? -3.081 5.900 95.552 1.00 36.11 77 ASP A C 1
ATOM 604 O O . ASP A 1 85 ? -2.155 6.397 94.910 1.00 36.81 77 ASP A O 1
ATOM 609 N N . LEU A 1 86 ? -3.686 4.758 95.196 1.00 31.44 78 LEU A N 1
ATOM 610 C CA . LEU A 1 86 ? -3.250 4.017 94.021 1.00 30.13 78 LEU A CA 1
ATOM 611 C C . LEU A 1 86 ? -3.650 4.727 92.739 1.00 31.82 78 LEU A C 1
ATOM 612 O O . LEU A 1 86 ? -2.990 4.552 91.711 1.00 29.57 78 LEU A O 1
ATOM 617 N N . ILE A 1 87 ? -4.742 5.498 92.760 1.00 33.56 79 ILE A N 1
ATOM 618 C CA . ILE A 1 87 ? -5.064 6.285 91.575 1.00 39.27 79 ILE A CA 1
ATOM 619 C C . ILE A 1 87 ? -3.933 7.263 91.290 1.00 39.85 79 ILE A C 1
ATOM 620 O O . ILE A 1 87 ? -3.487 7.401 90.141 1.00 36.85 79 ILE A O 1
ATOM 625 N N . GLN A 1 88 ? -3.421 7.927 92.335 1.00 35.35 80 GLN A N 1
ATOM 626 C CA . GLN A 1 88 ? -2.312 8.858 92.136 1.00 39.61 80 GLN A CA 1
ATOM 627 C C . GLN A 1 88 ? -1.045 8.119 91.731 1.00 38.08 80 GLN A C 1
ATOM 628 O O . GLN A 1 88 ? -0.298 8.597 90.869 1.00 36.46 80 GLN A O 1
ATOM 634 N N . ARG A 1 89 ? -0.767 6.972 92.355 1.00 32.08 81 ARG A N 1
ATOM 635 C CA . ARG A 1 89 ? 0.435 6.221 91.995 1.00 29.97 81 ARG A CA 1
ATOM 636 C C . ARG A 1 89 ? 0.394 5.784 90.532 1.00 35.28 81 ARG A C 1
ATOM 637 O O . ARG A 1 89 ? 1.405 5.885 89.819 1.00 35.07 81 ARG A O 1
ATOM 645 N N . TYR A 1 90 ? -0.765 5.294 90.066 1.00 29.11 82 TYR A N 1
ATOM 646 C CA . TYR A 1 90 ? -0.874 4.853 88.672 1.00 30.10 82 TYR A CA 1
ATOM 647 C C . TYR A 1 90 ? -0.887 6.035 87.719 1.00 29.85 82 TYR A C 1
ATOM 648 O O . TYR A 1 90 ? -0.350 5.952 86.605 1.00 37.33 82 TYR A O 1
ATOM 657 N N . LEU A 1 91 ? -1.527 7.134 88.116 1.00 35.90 83 LEU A N 1
ATOM 658 C CA . LEU A 1 91 ? -1.566 8.297 87.237 1.00 38.26 83 LEU A CA 1
ATOM 659 C C . LEU A 1 91 ? -0.176 8.918 87.118 1.00 42.60 83 LEU A C 1
ATOM 660 O O . LEU A 1 91 ? 0.269 9.259 86.017 1.00 37.02 83 LEU A O 1
ATOM 665 N N . ASP A 1 92 ? 0.540 9.039 88.243 1.00 34.31 84 ASP A N 1
ATOM 666 C CA . ASP A 1 92 ? 1.923 9.516 88.206 1.00 37.36 84 ASP A CA 1
ATOM 667 C C . ASP A 1 92 ? 2.779 8.645 87.277 1.00 35.11 84 ASP A C 1
ATOM 668 O O . ASP A 1 92 ? 3.511 9.153 86.415 1.00 37.57 84 ASP A O 1
ATOM 673 N N . ALA A 1 93 ? 2.701 7.323 87.452 1.00 31.77 85 ALA A N 1
ATOM 674 C CA . ALA A 1 93 ? 3.525 6.417 86.662 1.00 34.24 85 ALA A CA 1
ATOM 675 C C . ALA A 1 93 ? 3.169 6.494 85.182 1.00 37.83 85 ALA A C 1
ATOM 676 O O . ALA A 1 93 ? 4.060 6.545 84.326 1.00 38.03 85 ALA A O 1
ATOM 678 N N . ALA A 1 94 ? 1.869 6.493 84.863 1.00 36.12 86 ALA A N 1
ATOM 679 C CA . ALA A 1 94 ? 1.453 6.519 83.460 1.00 41.56 86 ALA A CA 1
ATOM 680 C C . ALA A 1 94 ? 1.927 7.790 82.771 1.00 43.86 86 ALA A C 1
ATOM 681 O O . ALA A 1 94 ? 2.399 7.756 81.623 1.00 41.83 86 ALA A O 1
ATOM 683 N N . LYS A 1 95 ? 1.818 8.928 83.456 1.00 40.27 87 LYS A N 1
ATOM 684 C CA . LYS A 1 95 ? 2.309 10.167 82.866 1.00 41.80 87 LYS A CA 1
ATOM 685 C C . LYS A 1 95 ? 3.829 10.156 82.745 1.00 43.75 87 LYS A C 1
ATOM 686 O O . LYS A 1 95 ? 4.380 10.614 81.735 1.00 45.44 87 LYS A O 1
ATOM 692 N N . THR A 1 96 ? 4.523 9.661 83.778 1.00 36.63 88 THR A N 1
ATOM 693 C CA . THR A 1 96 ? 5.981 9.579 83.741 1.00 42.08 88 THR A CA 1
ATOM 694 C C . THR A 1 96 ? 6.464 8.792 82.526 1.00 42.30 88 THR A C 1
ATOM 695 O O . THR A 1 96 ? 7.420 9.194 81.854 1.00 40.44 88 THR A O 1
ATOM 699 N N . TYR A 1 97 ? 5.812 7.677 82.225 1.00 33.95 89 TYR A N 1
ATOM 700 C CA . TYR A 1 97 ? 6.260 6.795 81.156 1.00 40.30 89 TYR A CA 1
ATOM 701 C C . TYR A 1 97 ? 5.482 6.989 79.863 1.00 41.77 89 TYR A C 1
ATOM 702 O O . TYR A 1 97 ? 5.644 6.187 78.937 1.00 38.53 89 TYR A O 1
ATOM 711 N N . ASN A 1 98 ? 4.670 8.047 79.774 1.00 36.42 90 ASN A N 1
ATOM 712 C CA . ASN A 1 98 ? 3.853 8.356 78.594 1.00 42.32 90 ASN A CA 1
ATOM 713 C C . ASN A 1 98 ? 3.018 7.152 78.152 1.00 43.22 90 ASN A C 1
ATOM 714 O O . ASN A 1 98 ? 2.960 6.802 76.971 1.00 39.10 90 ASN A O 1
ATOM 719 N N . ILE A 1 99 ? 2.349 6.523 79.119 1.00 35.83 91 ILE A N 1
ATOM 720 C CA . ILE A 1 99 ? 1.496 5.362 78.858 1.00 31.75 91 ILE A CA 1
ATOM 721 C C . ILE A 1 99 ? 0.105 5.843 78.472 1.00 37.04 91 ILE A C 1
ATOM 722 O O . ILE A 1 99 ? -0.481 6.702 79.148 1.00 37.20 91 ILE A O 1
ATOM 727 N N . ASP A 1 100 ? -0.428 5.293 77.378 1.00 34.55 92 ASP A N 1
ATOM 728 C CA . ASP A 1 100 ? -1.796 5.545 76.937 1.00 34.19 92 ASP A CA 1
ATOM 729 C C . ASP A 1 100 ? -2.772 4.456 77.355 1.00 33.62 92 ASP A C 1
ATOM 730 O O . ASP A 1 100 ? -3.935 4.760 77.654 1.00 37.04 92 ASP A O 1
ATOM 735 N N . ILE A 1 101 ? -2.338 3.196 77.354 1.00 34.03 93 ILE A N 1
ATOM 736 C CA A ILE A 1 101 ? -3.175 2.051 77.711 0.50 30.90 93 ILE A CA 1
ATOM 737 C CA B ILE A 1 101 ? -3.180 2.062 77.719 0.50 31.02 93 ILE A CA 1
ATOM 738 C C . ILE A 1 101 ? -2.539 1.353 78.910 1.00 32.13 93 ILE A C 1
ATOM 739 O O . ILE A 1 101 ? -1.460 0.754 78.790 1.00 31.22 93 ILE A O 1
ATOM 748 N N . ILE A 1 102 ? -3.207 1.413 80.054 1.00 29.36 94 ILE A N 1
ATOM 749 C CA . ILE A 1 102 ? -2.677 0.841 81.291 1.00 30.18 94 ILE A CA 1
ATOM 750 C C . ILE A 1 102 ? -3.148 -0.604 81.470 1.00 30.17 94 ILE A C 1
ATOM 751 O O . ILE A 1 102 ? -4.351 -0.869 81.557 1.00 31.94 94 ILE A O 1
ATOM 756 N N . VAL A 1 103 ? -2.205 -1.532 81.598 1.00 28.05 95 VAL A N 1
ATOM 757 C CA . VAL A 1 103 ? -2.526 -2.889 82.031 1.00 26.31 95 VAL A CA 1
ATOM 758 C C . VAL A 1 103 ? -2.225 -2.948 83.525 1.00 31.23 95 VAL A C 1
ATOM 759 O O . VAL A 1 103 ? -1.062 -2.898 83.946 1.00 28.97 95 VAL A O 1
ATOM 763 N N . ARG A 1 104 ? -3.275 -2.999 84.330 1.00 24.98 96 ARG A N 1
ATOM 764 C CA . ARG A 1 104 ? -3.123 -2.983 85.782 1.00 28.78 96 ARG A CA 1
ATOM 765 C C . ARG A 1 104 ? -3.038 -4.409 86.310 1.00 29.82 96 ARG A C 1
ATOM 766 O O . ARG A 1 104 ? -3.973 -5.193 86.123 1.00 29.60 96 ARG A O 1
ATOM 774 N N . LEU A 1 105 ? -1.917 -4.737 86.965 1.00 27.99 97 LEU A N 1
ATOM 775 C CA . LEU A 1 105 ? -1.713 -6.003 87.644 1.00 26.73 97 LEU A CA 1
ATOM 776 C C . LEU A 1 105 ? -1.282 -5.712 89.070 1.00 26.51 97 LEU A C 1
ATOM 777 O O . LEU A 1 105 ? -0.772 -4.630 89.371 1.00 26.98 97 LEU A O 1
ATOM 782 N N . THR A 1 106 ? -1.444 -6.715 89.929 1.00 23.74 98 THR A N 1
ATOM 783 C CA . THR A 1 106 ? -1.016 -6.596 91.318 1.00 23.88 98 THR A CA 1
ATOM 784 C C . THR A 1 106 ? -0.065 -7.742 91.636 1.00 26.47 98 THR A C 1
ATOM 785 O O . THR A 1 106 ? -0.180 -8.847 91.082 1.00 29.80 98 THR A O 1
ATOM 789 N N . GLY A 1 107 ? 0.865 -7.469 92.541 1.00 34.36 99 GLY A N 1
ATOM 790 C CA . GLY A 1 107 ? 1.915 -8.418 92.861 1.00 36.37 99 GLY A CA 1
ATOM 791 C C . GLY A 1 107 ? 1.488 -9.641 93.654 1.00 31.72 99 GLY A C 1
ATOM 792 O O . GLY A 1 107 ? 2.339 -10.420 94.101 1.00 33.11 99 GLY A O 1
ATOM 793 N N . ASP A 1 108 ? 0.196 -9.836 93.882 1.00 29.32 100 ASP A N 1
ATOM 794 C CA . ASP A 1 108 ? -0.212 -11.103 94.478 1.00 36.85 100 ASP A CA 1
ATOM 795 C C . ASP A 1 108 ? -0.690 -12.104 93.431 1.00 34.37 100 ASP A C 1
ATOM 796 O O . ASP A 1 108 ? -1.371 -13.078 93.773 1.00 33.44 100 ASP A O 1
ATOM 801 N N . CYS A 1 109 ? -0.347 -11.878 92.167 1.00 27.32 101 CYS A N 1
ATOM 802 C CA . CYS A 1 109 ? -0.706 -12.776 91.070 1.00 31.15 101 CYS A CA 1
ATOM 803 C C . CYS A 1 109 ? 0.541 -13.330 90.383 1.00 32.55 101 CYS A C 1
ATOM 804 O O . CYS A 1 109 ? 0.749 -13.117 89.177 1.00 32.86 101 CYS A O 1
ATOM 807 N N . PRO A 1 110 ? 1.370 -14.079 91.109 1.00 32.40 102 PRO A N 1
ATOM 808 C CA . PRO A 1 110 ? 2.663 -14.490 90.546 1.00 36.30 102 PRO A CA 1
ATOM 809 C C . PRO A 1 110 ? 2.572 -15.426 89.351 1.00 35.29 102 PRO A C 1
ATOM 810 O O . PRO A 1 110 ? 3.564 -15.528 88.620 1.00 42.16 102 PRO A O 1
ATOM 814 N N . LEU A 1 111 ? 1.460 -16.141 89.142 1.00 31.32 103 LEU A N 1
ATOM 815 C CA . LEU A 1 111 ? 1.342 -17.074 88.022 1.00 28.95 103 LEU A CA 1
ATOM 816 C C . LEU A 1 111 ? 0.589 -16.477 86.846 1.00 32.24 103 LEU A C 1
ATOM 817 O O . LEU A 1 111 ? 0.139 -17.227 85.966 1.00 32.92 103 LEU A O 1
ATOM 822 N N . ILE A 1 112 ? 0.456 -15.147 86.814 1.00 30.01 104 ILE A N 1
ATOM 823 C CA . ILE A 1 112 ? -0.203 -14.464 85.705 1.00 35.41 104 ILE A CA 1
ATOM 824 C C . ILE A 1 112 ? 0.332 -14.988 84.378 1.00 33.67 104 ILE A C 1
ATOM 825 O O . ILE A 1 112 ? 1.527 -15.278 84.240 1.00 32.27 104 ILE A O 1
ATOM 830 N N . ASP A 1 113 ? -0.566 -15.142 83.405 1.00 29.11 105 ASP A N 1
ATOM 831 C CA . ASP A 1 113 ? -0.249 -15.754 82.112 1.00 31.87 105 ASP A CA 1
ATOM 832 C C . ASP A 1 113 ? -0.147 -14.646 81.069 1.00 28.22 105 ASP A C 1
ATOM 833 O O . ASP A 1 113 ? -1.118 -13.913 80.836 1.00 29.30 105 ASP A O 1
ATOM 838 N N . SER A 1 114 ? 1.035 -14.506 80.464 1.00 29.69 106 SER A N 1
ATOM 839 C CA . SER A 1 114 ? 1.234 -13.397 79.537 1.00 31.06 106 SER A CA 1
ATOM 840 C C . SER A 1 114 ? 0.412 -13.574 78.263 1.00 31.14 106 SER A C 1
ATOM 841 O O . SER A 1 114 ? 0.083 -12.576 77.600 1.00 28.50 106 SER A O 1
ATOM 844 N N . LYS A 1 115 ? 0.038 -14.813 77.915 1.00 30.32 107 LYS A N 1
ATOM 845 C CA . LYS A 1 115 ? -0.756 -15.016 76.703 1.00 36.40 107 LYS A CA 1
ATOM 846 C C . LYS A 1 115 ? -2.168 -14.473 76.874 1.00 33.04 107 LYS A C 1
ATOM 847 O O . LYS A 1 115 ? -2.734 -13.889 75.941 1.00 30.27 107 LYS A O 1
ATOM 849 N N . ILE A 1 116 ? -2.756 -14.649 78.056 1.00 30.81 108 ILE A N 1
ATOM 850 C CA . ILE A 1 116 ? -4.068 -14.074 78.328 1.00 32.24 108 ILE A CA 1
ATOM 851 C C . ILE A 1 116 ? -3.982 -12.555 78.320 1.00 30.93 108 ILE A C 1
ATOM 852 O O . ILE A 1 116 ? -4.821 -11.866 77.724 1.00 29.14 108 ILE A O 1
ATOM 857 N N . LEU A 1 117 ? -2.968 -12.009 78.997 1.00 26.92 109 LEU A N 1
ATOM 858 C CA . LEU A 1 117 ? -2.755 -10.565 78.973 1.00 28.53 109 LEU A CA 1
ATOM 859 C C . LEU A 1 117 ? -2.677 -10.047 77.538 1.00 30.32 109 LEU A C 1
ATOM 860 O O . LEU A 1 117 ? -3.340 -9.068 77.192 1.00 28.72 109 LEU A O 1
ATOM 865 N N . ASP A 1 118 ? -1.896 -10.717 76.678 1.00 28.02 110 ASP A N 1
ATOM 866 C CA . ASP A 1 118 ? -1.709 -10.209 75.320 1.00 29.45 110 ASP A CA 1
ATOM 867 C C . ASP A 1 118 ? -3.001 -10.281 74.521 1.00 31.69 110 ASP A C 1
ATOM 868 O O . ASP A 1 118 ? -3.291 -9.381 73.720 1.00 30.12 110 ASP A O 1
ATOM 873 N N . LEU A 1 119 ? -3.777 -11.356 74.703 1.00 28.74 111 LEU A N 1
ATOM 874 C CA . LEU A 1 119 ? -5.053 -11.472 73.993 1.00 31.60 111 LEU A CA 1
ATOM 875 C C . LEU A 1 119 ? -5.996 -10.359 74.400 1.00 30.02 111 LEU A C 1
ATOM 876 O O . LEU A 1 119 ? -6.734 -9.813 73.570 1.00 26.51 111 LEU A O 1
ATOM 881 N N . MET A 1 120 ? -6.014 -10.033 75.694 1.00 25.48 112 MET A N 1
ATOM 882 C CA . MET A 1 120 ? -6.895 -8.982 76.179 1.00 26.91 112 MET A CA 1
ATOM 883 C C . MET A 1 120 ? -6.463 -7.631 75.643 1.00 32.17 112 MET A C 1
ATOM 884 O O . MET A 1 120 ? -7.312 -6.820 75.249 1.00 28.51 112 MET A O 1
ATOM 889 N N . VAL A 1 121 ? -5.151 -7.375 75.601 1.00 26.51 113 VAL A N 1
ATOM 890 C CA . VAL A 1 121 ? -4.691 -6.105 75.048 1.00 26.14 113 VAL A CA 1
ATOM 891 C C . VAL A 1 121 ? -5.049 -6.029 73.567 1.00 26.25 113 VAL A C 1
ATOM 892 O O . VAL A 1 121 ? -5.495 -4.987 73.078 1.00 28.89 113 VAL A O 1
ATOM 896 N N . ASP A 1 122 ? -4.857 -7.139 72.832 1.00 27.31 114 ASP A N 1
ATOM 897 C CA . ASP A 1 122 ? -5.192 -7.153 71.406 1.00 30.99 114 ASP A CA 1
ATOM 898 C C . ASP A 1 122 ? -6.663 -6.824 71.189 1.00 30.27 114 ASP A C 1
ATOM 899 O O . ASP A 1 122 ? -7.011 -6.031 70.300 1.00 28.07 114 ASP A O 1
ATOM 904 N N . LEU A 1 123 ? -7.543 -7.416 72.002 1.00 26.98 115 LEU A N 1
ATOM 905 C CA . LEU A 1 123 ? -8.966 -7.102 71.900 1.00 26.62 115 LEU A CA 1
ATOM 906 C C . LEU A 1 123 ? -9.226 -5.619 72.163 1.00 28.81 115 LEU A C 1
ATOM 907 O O . LEU A 1 123 ? -10.016 -4.980 71.450 1.00 28.49 115 LEU A O 1
ATOM 912 N N . PHE A 1 124 ? -8.573 -5.059 73.191 1.00 29.29 116 PHE A N 1
ATOM 913 C CA . PHE A 1 124 ? -8.740 -3.649 73.530 1.00 25.96 116 PHE A CA 1
ATOM 914 C C . PHE A 1 124 ? -8.307 -2.767 72.367 1.00 27.20 116 PHE A C 1
ATOM 915 O O . PHE A 1 124 ? -9.057 -1.883 71.919 1.00 29.71 116 PHE A O 1
ATOM 923 N N . LEU A 1 125 ? -7.117 -3.029 71.822 1.00 27.90 117 LEU A N 1
ATOM 924 C CA . LEU A 1 125 ? -6.593 -2.186 70.746 1.00 28.11 117 LEU A CA 1
ATOM 925 C C . LEU A 1 125 ? -7.428 -2.299 69.472 1.00 35.02 117 LEU A C 1
ATOM 926 O O . LEU A 1 125 ? -7.529 -1.329 68.710 1.00 32.52 117 LEU A O 1
ATOM 931 N N . TYR A 1 126 ? -7.992 -3.476 69.205 1.00 27.80 118 TYR A N 1
ATOM 932 C CA . TYR A 1 126 ? -8.780 -3.664 67.983 1.00 30.17 118 TYR A CA 1
ATOM 933 C C . TYR A 1 126 ? -10.086 -2.886 68.014 1.00 30.16 118 TYR A C 1
ATOM 934 O O . TYR A 1 126 ? -10.711 -2.706 66.970 1.00 35.91 118 TYR A O 1
ATOM 943 N N . ASN A 1 127 ? -10.531 -2.472 69.186 1.00 32.90 119 ASN A N 1
ATOM 944 C CA . ASN A 1 127 ? -11.788 -1.767 69.379 1.00 37.78 119 ASN A CA 1
ATOM 945 C C . ASN A 1 127 ? -11.528 -0.359 69.909 1.00 44.94 119 ASN A C 1
ATOM 946 O O . ASN A 1 127 ? -12.261 0.146 70.764 1.00 44.93 119 ASN A O 1
ATOM 951 N N . GLN A 1 128 ? -10.450 0.274 69.452 1.00 52.22 120 GLN A N 1
ATOM 952 C CA . GLN A 1 128 ? -10.084 1.590 69.972 1.00 56.00 120 GLN A CA 1
ATOM 953 C C . GLN A 1 128 ? -11.247 2.560 69.819 1.00 50.44 120 GLN A C 1
ATOM 954 O O . GLN A 1 128 ? -11.790 2.734 68.725 1.00 46.07 120 GLN A O 1
ATOM 960 N N . GLY A 1 129 ? -11.646 3.176 70.925 1.00 51.32 121 GLY A N 1
ATOM 961 C CA . GLY A 1 129 ? -12.733 4.126 70.909 1.00 57.78 121 GLY A CA 1
ATOM 962 C C . GLY A 1 129 ? -14.092 3.542 71.220 1.00 59.65 121 GLY A C 1
ATOM 963 O O . GLY A 1 129 ? -15.035 4.304 71.465 1.00 66.86 121 GLY A O 1
ATOM 964 N N . ARG A 1 130 ? -14.225 2.214 71.207 1.00 40.97 122 ARG A N 1
ATOM 965 C CA . ARG A 1 130 ? -15.434 1.567 71.684 1.00 35.18 122 ARG A CA 1
ATOM 966 C C . ARG A 1 130 ? -15.261 0.954 73.055 1.00 33.95 122 ARG A C 1
ATOM 967 O O . ARG A 1 130 ? -16.253 0.513 73.641 1.00 40.72 122 ARG A O 1
ATOM 975 N N . ILE A 1 131 ? -14.031 0.856 73.553 1.00 41.91 123 ILE A N 1
ATOM 976 C CA A ILE A 1 131 ? -13.747 0.279 74.866 0.57 39.26 123 ILE A CA 1
ATOM 977 C CA B ILE A 1 131 ? -13.757 0.286 74.862 0.43 39.46 123 ILE A CA 1
ATOM 978 C C . ILE A 1 131 ? -12.801 1.212 75.598 1.00 41.86 123 ILE A C 1
ATOM 979 O O . ILE A 1 131 ? -11.792 1.650 75.037 1.00 42.14 123 ILE A O 1
ATOM 988 N N . GLU A 1 132 ? -13.122 1.522 76.844 1.00 37.06 124 GLU A N 1
ATOM 989 C CA . GLU A 1 132 ? -12.171 2.238 77.672 1.00 40.79 124 GLU A CA 1
ATOM 990 C C . GLU A 1 132 ? -11.763 1.434 78.895 1.00 35.48 124 GLU A C 1
ATOM 991 O O . GLU A 1 132 ? -10.778 1.799 79.550 1.00 32.05 124 GLU A O 1
ATOM 997 N N . PHE A 1 133 ? -12.459 0.335 79.181 1.00 28.01 125 PHE A N 1
ATOM 998 C CA . PHE A 1 133 ? -12.164 -0.494 80.348 1.00 28.58 125 PHE A CA 1
ATOM 999 C C . PHE A 1 133 ? -12.483 -1.946 80.018 1.00 30.96 125 PHE A C 1
ATOM 1000 O O . PHE A 1 133 ? -13.633 -2.280 79.707 1.00 32.04 125 PHE A O 1
ATOM 1008 N N . LEU A 1 134 ? -11.473 -2.807 80.093 1.00 28.15 126 LEU A N 1
ATOM 1009 C CA . LEU A 1 134 ? -11.629 -4.241 79.861 1.00 29.89 126 LEU A CA 1
ATOM 1010 C C . LEU A 1 134 ? -11.118 -4.971 81.102 1.00 31.32 126 LEU A C 1
ATOM 1011 O O . LEU A 1 134 ? -9.998 -4.709 81.553 1.00 30.63 126 LEU A O 1
ATOM 1016 N N . THR A 1 135 ? -11.932 -5.879 81.649 1.00 26.32 127 THR A N 1
ATOM 1017 C CA . THR A 1 135 ? -11.525 -6.670 82.816 1.00 29.24 127 THR A CA 1
ATOM 1018 C C . THR A 1 135 ? -11.884 -8.131 82.596 1.00 30.30 127 THR A C 1
ATOM 1019 O O . THR A 1 135 ? -12.809 -8.456 81.849 1.00 32.22 127 THR A O 1
ATOM 1023 N N . ASN A 1 136 ? -11.127 -9.023 83.238 1.00 30.06 128 ASN A N 1
ATOM 1024 C CA . ASN A 1 136 ? -11.501 -10.427 83.347 1.00 32.22 128 ASN A CA 1
ATOM 1025 C C . ASN A 1 136 ? -11.830 -10.807 84.788 1.00 32.27 128 ASN A C 1
ATOM 1026 O O . ASN A 1 136 ? -11.927 -11.997 85.103 1.00 31.74 128 ASN A O 1
ATOM 1031 N N . CYS A 1 137 ? -11.990 -9.820 85.678 1.00 29.82 129 CYS A N 1
ATOM 1032 C CA . CYS A 1 137 ? -12.182 -10.165 87.080 1.00 37.11 129 CYS A CA 1
ATOM 1033 C C . CYS A 1 137 ? -13.306 -9.364 87.725 1.00 41.85 129 CYS A C 1
ATOM 1034 O O . CYS A 1 137 ? -13.296 -9.176 88.949 1.00 40.00 129 CYS A O 1
ATOM 1037 N N . PHE A 1 138 ? -14.278 -8.890 86.938 1.00 39.83 130 PHE A N 1
ATOM 1038 C CA . PHE A 1 138 ? -15.548 -8.457 87.512 1.00 38.93 130 PHE A CA 1
ATOM 1039 C C . PHE A 1 138 ? -16.383 -9.716 87.697 1.00 37.94 130 PHE A C 1
ATOM 1040 O O . PHE A 1 138 ? -16.330 -10.349 88.757 1.00 38.33 130 PHE A O 1
ATOM 1048 N N . GLN A 1 139 ? -17.124 -10.114 86.663 1.00 39.13 131 GLN A N 1
ATOM 1049 C CA . GLN A 1 139 ? -17.491 -11.520 86.551 1.00 38.44 131 GLN A CA 1
ATOM 1050 C C . GLN A 1 139 ? -16.207 -12.341 86.579 1.00 35.27 131 GLN A C 1
ATOM 1051 O O . GLN A 1 139 ? -15.231 -12.000 85.900 1.00 36.64 131 GLN A O 1
ATOM 1057 N N . ARG A 1 140 ? -16.187 -13.410 87.372 1.00 35.70 132 ARG A N 1
ATOM 1058 C CA . ARG A 1 140 ? -14.992 -14.239 87.505 1.00 38.37 132 ARG A CA 1
ATOM 1059 C C . ARG A 1 140 ? -15.215 -15.626 86.920 1.00 36.06 132 ARG A C 1
ATOM 1060 O O . ARG A 1 140 ? -16.030 -16.397 87.441 1.00 38.59 132 ARG A O 1
ATOM 1068 N N . THR A 1 141 ? -14.465 -15.955 85.861 1.00 35.35 133 THR A N 1
ATOM 1069 C CA . THR A 1 141 ? -14.408 -17.320 85.357 1.00 35.83 133 THR A CA 1
ATOM 1070 C C . THR A 1 141 ? -12.992 -17.865 85.250 1.00 35.64 133 THR A C 1
ATOM 1071 O O . THR A 1 141 ? -12.841 -19.056 84.957 1.00 40.98 133 THR A O 1
ATOM 1075 N N . PHE A 1 142 ? -11.959 -17.052 85.462 1.00 35.18 134 PHE A N 1
ATOM 1076 C CA . PHE A 1 142 ? -10.608 -17.556 85.679 1.00 34.73 134 PHE A CA 1
ATOM 1077 C C . PHE A 1 142 ? -10.393 -17.810 87.170 1.00 36.93 134 PHE A C 1
ATOM 1078 O O . PHE A 1 142 ? -11.115 -17.288 88.023 1.00 39.36 134 PHE A O 1
ATOM 1086 N N . ALA A 1 143 ? -9.403 -18.645 87.473 1.00 39.08 135 ALA A N 1
ATOM 1087 C CA . ALA A 1 143 ? -8.962 -18.781 88.858 1.00 40.36 135 ALA A CA 1
ATOM 1088 C C . ALA A 1 143 ? -8.564 -17.418 89.416 1.00 38.89 135 ALA A C 1
ATOM 1089 O O . ALA A 1 143 ? -8.088 -16.545 88.692 1.00 37.10 135 ALA A O 1
ATOM 1091 N N . ARG A 1 144 ? -8.769 -17.225 90.717 1.00 42.73 136 ARG A N 1
ATOM 1092 C CA . ARG A 1 144 ? -8.240 -16.026 91.349 1.00 42.72 136 ARG A CA 1
ATOM 1093 C C . ARG A 1 144 ? -6.730 -15.998 91.187 1.00 44.26 136 ARG A C 1
ATOM 1094 O O . ARG A 1 144 ? -6.069 -17.028 91.298 1.00 41.64 136 ARG A O 1
ATOM 1102 N N . GLY A 1 145 ? -6.184 -14.822 90.892 1.00 49.26 137 GLY A N 1
ATOM 1103 C CA . GLY A 1 145 ? -4.776 -14.723 90.581 1.00 43.28 137 GLY A CA 1
ATOM 1104 C C . GLY A 1 145 ? -4.440 -14.555 89.113 1.00 41.75 137 GLY A C 1
ATOM 1105 O O . GLY A 1 145 ? -3.256 -14.402 88.786 1.00 40.23 137 GLY A O 1
ATOM 1106 N N . MET A 1 146 ? -5.424 -14.613 88.212 1.00 40.40 138 MET A N 1
ATOM 1107 C CA . MET A 1 146 ? -5.214 -14.253 86.818 1.00 36.61 138 MET A CA 1
ATOM 1108 C C . MET A 1 146 ? -5.732 -12.855 86.500 1.00 33.52 138 MET A C 1
ATOM 1109 O O . MET A 1 146 ? -5.909 -12.536 85.321 1.00 33.90 138 MET A O 1
ATOM 1114 N N . ASP A 1 147 ? -5.978 -12.025 87.520 1.00 35.47 139 ASP A N 1
ATOM 1115 C CA . ASP A 1 147 ? -6.746 -10.792 87.337 1.00 29.56 139 ASP A CA 1
ATOM 1116 C C . ASP A 1 147 ? -6.000 -9.808 86.449 1.00 33.27 139 ASP A C 1
ATOM 1117 O O . ASP A 1 147 ? -4.823 -9.501 86.679 1.00 28.87 139 ASP A O 1
ATOM 1122 N N . ILE A 1 148 ? -6.704 -9.297 85.443 1.00 31.38 140 ILE A N 1
ATOM 1123 C CA . ILE A 1 148 ? -6.160 -8.326 84.506 1.00 33.25 140 ILE A CA 1
ATOM 1124 C C . ILE A 1 148 ? -7.227 -7.277 84.279 1.00 31.79 140 ILE A C 1
ATOM 1125 O O . ILE A 1 148 ? -8.384 -7.615 84.001 1.00 28.51 140 ILE A O 1
ATOM 1130 N N . GLU A 1 149 ? -6.849 -6.016 84.411 1.00 28.18 141 GLU A N 1
ATOM 1131 C CA . GLU A 1 149 ? -7.691 -4.885 84.069 1.00 29.44 141 GLU A CA 1
ATOM 1132 C C . GLU A 1 149 ? -6.907 -4.007 83.117 1.00 28.68 141 GLU A C 1
ATOM 1133 O O . GLU A 1 149 ? -5.698 -3.827 83.287 1.00 35.24 141 GLU A O 1
ATOM 1139 N N . ILE A 1 150 ? -7.581 -3.513 82.085 1.00 27.59 142 ILE A N 1
ATOM 1140 C CA . ILE A 1 150 ? -6.975 -2.651 81.078 1.00 26.78 142 ILE A CA 1
ATOM 1141 C C . ILE A 1 150 ? -7.846 -1.422 80.922 1.00 27.82 142 ILE A C 1
ATOM 1142 O O . ILE A 1 150 ? -9.054 -1.544 80.693 1.00 33.14 142 ILE A O 1
ATOM 1147 N N . PHE A 1 151 ? -7.243 -0.239 81.014 1.00 33.37 143 PHE A N 1
ATOM 1148 C CA . PHE A 1 151 ? -8.024 0.965 80.797 1.00 35.36 143 PHE A CA 1
ATOM 1149 C C . PHE A 1 151 ? -7.143 2.079 80.257 1.00 35.11 143 PHE A C 1
ATOM 1150 O O . PHE A 1 151 ? -5.913 2.040 80.368 1.00 34.55 143 PHE A O 1
ATOM 1158 N N . THR A 1 152 ? -7.798 3.065 79.644 1.00 36.26 144 THR A N 1
ATOM 1159 C CA . THR A 1 152 ? -7.107 4.196 79.043 1.00 33.18 144 THR A CA 1
ATOM 1160 C C . THR A 1 152 ? -6.635 5.159 80.122 1.00 37.33 144 THR A C 1
ATOM 1161 O O . THR A 1 152 ? -7.190 5.222 81.222 1.00 33.56 144 THR A O 1
ATOM 1165 N N . LEU A 1 153 ? -5.592 5.912 79.794 1.00 35.94 145 LEU A N 1
ATOM 1166 C CA . LEU A 1 153 ? -5.200 7.013 80.658 1.00 37.63 145 LEU A CA 1
ATOM 1167 C C . LEU A 1 153 ? -6.366 7.969 80.856 1.00 41.42 145 LEU A C 1
ATOM 1168 O O . LEU A 1 153 ? -6.564 8.506 81.952 1.00 36.85 145 LEU A O 1
ATOM 1173 N N . SER A 1 154 ? -7.163 8.185 79.802 1.00 39.06 146 SER A N 1
ATOM 1174 C CA . SER A 1 154 ? -8.296 9.100 79.916 1.00 39.90 146 SER A CA 1
ATOM 1175 C C . SER A 1 154 ? -9.298 8.624 80.965 1.00 34.75 146 SER A C 1
ATOM 1176 O O . SER A 1 154 ? -9.810 9.430 81.753 1.00 36.42 146 SER A O 1
ATOM 1179 N N . LEU A 1 155 ? -9.584 7.320 80.999 1.00 34.17 147 LEU A N 1
ATOM 1180 C CA . LEU A 1 155 ? -10.488 6.795 82.017 1.00 35.64 147 LEU A CA 1
ATOM 1181 C C . LEU A 1 155 ? -9.904 7.008 83.411 1.00 40.57 147 LEU A C 1
ATOM 1182 O O . LEU A 1 155 ? -10.601 7.458 84.327 1.00 37.82 147 LEU A O 1
ATOM 1187 N N . LEU A 1 156 ? -8.619 6.702 83.582 1.00 34.70 148 LEU A N 1
ATOM 1188 C CA . LEU A 1 156 ? -7.993 6.892 84.889 1.00 39.85 148 LEU A CA 1
ATOM 1189 C C . LEU A 1 156 ? -8.080 8.353 85.333 1.00 40.64 148 LEU A C 1
ATOM 1190 O O . LEU A 1 156 ? -8.336 8.640 86.509 1.00 35.92 148 LEU A O 1
ATOM 1195 N N . GLU A 1 157 ? -7.914 9.293 84.400 1.00 40.38 149 GLU A N 1
ATOM 1196 C CA . GLU A 1 157 ? -8.037 10.705 84.743 1.00 46.00 149 GLU A CA 1
ATOM 1197 C C . GLU A 1 157 ? -9.456 11.049 85.185 1.00 47.45 149 GLU A C 1
ATOM 1198 O O . GLU A 1 157 ? -9.644 11.814 86.144 1.00 47.25 149 GLU A O 1
ATOM 1204 N N . LYS A 1 158 ? -10.465 10.464 84.532 1.00 43.39 150 LYS A N 1
ATOM 1205 C CA . LYS A 1 158 ? -11.842 10.664 84.976 1.00 47.00 150 LYS A CA 1
ATOM 1206 C C . LYS A 1 158 ? -12.054 10.103 86.381 1.00 45.35 150 LYS A C 1
ATOM 1207 O O . LYS A 1 158 ? -12.729 10.729 87.205 1.00 48.32 150 LYS A O 1
ATOM 1209 N N . LEU A 1 159 ? -11.475 8.936 86.684 1.00 38.91 151 LEU A N 1
ATOM 1210 C CA . LEU A 1 159 ? -11.581 8.422 88.052 1.00 39.83 151 LEU A CA 1
ATOM 1211 C C . LEU A 1 159 ? -10.865 9.326 89.046 1.00 43.92 151 LEU A C 1
ATOM 1212 O O . LEU A 1 159 ? -11.383 9.578 90.141 1.00 44.00 151 LEU A O 1
ATOM 1217 N N . ASP A 1 160 ? -9.665 9.807 88.698 1.00 40.98 152 ASP A N 1
ATOM 1218 C CA . ASP A 1 160 ? -8.971 10.756 89.573 1.00 47.57 152 ASP A CA 1
ATOM 1219 C C . ASP A 1 160 ? -9.830 11.979 89.856 1.00 47.64 152 ASP A C 1
ATOM 1220 O O . ASP A 1 160 ? -9.869 12.476 90.988 1.00 42.94 152 ASP A O 1
ATOM 1225 N N . SER A 1 161 ? -10.544 12.472 88.839 1.00 45.58 153 SER A N 1
ATOM 1226 C CA . SER A 1 161 ? -11.378 13.655 89.021 1.00 43.89 153 SER A CA 1
ATOM 1227 C C . SER A 1 161 ? -12.626 13.352 89.840 1.00 49.07 153 SER A C 1
ATOM 1228 O O . SER A 1 161 ? -13.077 14.195 90.624 1.00 53.42 153 SER A O 1
ATOM 1231 N N . ILE A 1 162 ? -13.191 12.159 89.676 1.00 47.82 154 ILE A N 1
ATOM 1232 C CA . ILE A 1 162 ? -14.488 11.830 90.262 1.00 50.47 154 ILE A CA 1
ATOM 1233 C C . ILE A 1 162 ? -14.346 11.344 91.705 1.00 44.21 154 ILE A C 1
ATOM 1234 O O . ILE A 1 162 ? -15.124 11.731 92.577 1.00 45.98 154 ILE A O 1
ATOM 1239 N N . CYS A 1 163 ? -13.397 10.448 91.967 1.00 42.29 155 CYS A N 1
ATOM 1240 C CA . CYS A 1 163 ? -13.407 9.648 93.192 1.00 43.21 155 CYS A CA 1
ATOM 1241 C C . CYS A 1 163 ? -12.675 10.333 94.336 1.00 52.09 155 CYS A C 1
ATOM 1242 O O . CYS A 1 163 ? -11.493 10.673 94.215 1.00 51.72 155 CYS A O 1
ATOM 1245 N N . ARG A 1 164 ? -13.378 10.476 95.462 1.00 46.97 156 ARG A N 1
ATOM 1246 C CA . ARG A 1 164 ? -12.837 11.062 96.671 1.00 52.40 156 ARG A CA 1
ATOM 1247 C C . ARG A 1 164 ? -12.786 10.087 97.838 1.00 55.43 156 ARG A C 1
ATOM 1248 O O . ARG A 1 164 ? -12.116 10.376 98.829 1.00 56.24 156 ARG A O 1
ATOM 1256 N N . LEU A 1 165 ? -13.456 8.960 97.752 1.00 54.19 157 LEU A N 1
ATOM 1257 C CA . LEU A 1 165 ? -13.476 8.045 98.878 1.00 51.54 157 LEU A CA 1
ATOM 1258 C C . LEU A 1 165 ? -12.156 7.284 98.971 1.00 48.39 157 LEU A C 1
ATOM 1259 O O . LEU A 1 165 ? -11.564 6.924 97.948 1.00 43.60 157 LEU A O 1
ATOM 1264 N N . PRO A 1 166 ? -11.666 7.047 100.186 1.00 48.92 158 PRO A N 1
ATOM 1265 C CA . PRO A 1 166 ? -10.403 6.307 100.323 1.00 42.56 158 PRO A CA 1
ATOM 1266 C C . PRO A 1 166 ? -10.460 4.912 99.721 1.00 44.72 158 PRO A C 1
ATOM 1267 O O . PRO A 1 166 ? -9.484 4.468 99.105 1.00 45.07 158 PRO A O 1
ATOM 1271 N N . TYR A 1 167 ? -11.579 4.203 99.875 1.00 42.05 159 TYR A N 1
ATOM 1272 C CA . TYR A 1 167 ? -11.716 2.905 99.221 1.00 41.88 159 TYR A CA 1
ATOM 1273 C C . TYR A 1 167 ? -11.530 3.022 97.703 1.00 43.04 159 TYR A C 1
ATOM 1274 O O . TYR A 1 167 ? -10.893 2.163 97.081 1.00 42.63 159 TYR A O 1
ATOM 1283 N N . GLU A 1 168 ? -12.066 4.086 97.097 1.00 41.49 160 GLU A N 1
ATOM 1284 C CA . GLU A 1 168 ? -11.929 4.274 95.651 1.00 42.61 160 GLU A CA 1
ATOM 1285 C C . GLU A 1 168 ? -10.488 4.591 95.262 1.00 40.56 160 GLU A C 1
ATOM 1286 O O . GLU A 1 168 ? -9.972 4.063 94.267 1.00 43.23 160 GLU A O 1
ATOM 1292 N N . ARG A 1 169 ? -9.832 5.482 96.015 1.00 43.23 161 ARG A N 1
ATOM 1293 C CA . ARG A 1 169 ? -8.447 5.844 95.722 1.00 41.12 161 ARG A CA 1
ATOM 1294 C C . ARG A 1 169 ? -7.509 4.652 95.879 1.00 41.57 161 ARG A C 1
ATOM 1295 O O . ARG A 1 169 ? -6.507 4.543 95.157 1.00 36.70 161 ARG A O 1
ATOM 1303 N N . GLU A 1 170 ? -7.810 3.753 96.816 1.00 35.36 162 GLU A N 1
ATOM 1304 C CA . GLU A 1 170 ? -6.929 2.613 97.045 1.00 35.40 162 GLU A CA 1
ATOM 1305 C C . GLU A 1 170 ? -7.116 1.513 96.006 1.00 37.73 162 GLU A C 1
ATOM 1306 O O . GLU A 1 170 ? -6.131 0.888 95.584 1.00 38.50 162 GLU A O 1
ATOM 1312 N N . HIS A 1 171 ? -8.348 1.283 95.537 1.00 34.69 163 HIS A N 1
ATOM 1313 C CA . HIS A 1 171 ? -8.612 0.144 94.666 1.00 40.35 163 HIS A CA 1
ATOM 1314 C C . HIS A 1 171 ? -8.801 0.509 93.207 1.00 38.50 163 HIS A C 1
ATOM 1315 O O . HIS A 1 171 ? -8.810 -0.396 92.364 1.00 34.58 163 HIS A O 1
ATOM 1322 N N . ILE A 1 172 ? -8.972 1.798 92.906 1.00 35.42 164 ILE A N 1
ATOM 1323 C CA . ILE A 1 172 ? -9.026 2.363 91.557 1.00 32.35 164 ILE A CA 1
ATOM 1324 C C . ILE A 1 172 ? -10.351 2.062 90.867 1.00 37.29 164 ILE A C 1
ATOM 1325 O O . ILE A 1 172 ? -11.107 2.980 90.541 1.00 39.11 164 ILE A O 1
ATOM 1330 N N . VAL A 1 173 ? -10.643 0.786 90.646 1.00 36.55 165 VAL A N 1
ATOM 1331 C CA . VAL A 1 173 ? -11.766 0.374 89.806 1.00 38.13 165 VAL A CA 1
ATOM 1332 C C . VAL A 1 173 ? -13.156 0.388 90.442 1.00 39.75 165 VAL A C 1
ATOM 1333 O O . VAL A 1 173 ? -14.123 0.338 89.672 1.00 43.12 165 VAL A O 1
ATOM 1337 N N . PRO A 1 174 ? -13.350 0.445 91.781 1.00 42.25 166 PRO A N 1
ATOM 1338 C CA . PRO A 1 174 ? -14.709 0.213 92.310 1.00 42.93 166 PRO A CA 1
ATOM 1339 C C . PRO A 1 174 ? -15.791 1.079 91.695 1.00 46.47 166 PRO A C 1
ATOM 1340 O O . PRO A 1 174 ? -16.909 0.594 91.484 1.00 50.30 166 PRO A O 1
ATOM 1344 N N . TYR A 1 175 ? -15.508 2.351 91.423 1.00 42.04 167 TYR A N 1
ATOM 1345 C CA . TYR A 1 175 ? -16.539 3.193 90.830 1.00 38.45 167 TYR A CA 1
ATOM 1346 C C . TYR A 1 175 ? -16.937 2.679 89.448 1.00 42.23 167 TYR A C 1
ATOM 1347 O O . TYR A 1 175 ? -18.111 2.766 89.071 1.00 43.68 167 TYR A O 1
ATOM 1356 N N . VAL A 1 176 ? -15.980 2.138 88.681 1.00 41.51 168 VAL A N 1
ATOM 1357 C CA . VAL A 1 176 ? -16.317 1.587 87.362 1.00 35.25 168 VAL A CA 1
ATOM 1358 C C . VAL A 1 176 ? -17.218 0.373 87.524 1.00 42.00 168 VAL A C 1
ATOM 1359 O O . VAL A 1 176 ? -18.277 0.270 86.892 1.00 39.43 168 VAL A O 1
ATOM 1363 N N . GLU A 1 177 ? -16.830 -0.538 88.415 1.00 44.17 169 GLU A N 1
ATOM 1364 C CA . GLU A 1 177 ? -17.560 -1.788 88.596 1.00 50.84 169 GLU A CA 1
ATOM 1365 C C . GLU A 1 177 ? -18.992 -1.565 89.065 1.00 50.78 169 GLU A C 1
ATOM 1366 O O . GLU A 1 177 ? -19.886 -2.333 88.699 1.00 51.62 169 GLU A O 1
ATOM 1372 N N . GLU A 1 178 ? -19.236 -0.543 89.877 1.00 46.67 170 GLU A N 1
ATOM 1373 C CA . GLU A 1 178 ? -20.583 -0.298 90.376 1.00 48.43 170 GLU A CA 1
ATOM 1374 C C . GLU A 1 178 ? -21.364 0.694 89.525 1.00 44.20 170 GLU A C 1
ATOM 1375 O O . GLU A 1 178 ? -22.520 0.987 89.846 1.00 50.91 170 GLU A O 1
ATOM 1381 N N . ASN A 1 179 ? -20.770 1.211 88.452 1.00 46.42 171 ASN A N 1
ATOM 1382 C CA . ASN A 1 179 ? -21.453 2.125 87.538 1.00 43.93 171 ASN A CA 1
ATOM 1383 C C . ASN A 1 179 ? -21.089 1.773 86.095 1.00 47.23 171 ASN A C 1
ATOM 1384 O O . ASN A 1 179 ? -20.712 2.635 85.300 1.00 48.41 171 ASN A O 1
ATOM 1389 N N . THR A 1 180 ? -21.200 0.486 85.742 1.00 44.35 172 THR A N 1
ATOM 1390 C CA . THR A 1 180 ? -20.687 0.036 84.443 1.00 40.74 172 THR A CA 1
ATOM 1391 C C . THR A 1 180 ? -21.374 0.749 83.290 1.00 45.78 172 THR A C 1
ATOM 1392 O O . THR A 1 180 ? -20.743 1.031 82.261 1.00 47.63 172 THR A O 1
ATOM 1396 N N . GLU A 1 181 ? -22.666 1.051 83.436 1.00 46.87 173 GLU A N 1
ATOM 1397 C CA . GLU A 1 181 ? -23.389 1.674 82.333 1.00 58.04 173 GLU A CA 1
ATOM 1398 C C . GLU A 1 181 ? -22.929 3.103 82.070 1.00 58.00 173 GLU A C 1
ATOM 1399 O O . GLU A 1 181 ? -23.371 3.707 81.090 1.00 58.45 173 GLU A O 1
ATOM 1405 N N . LYS A 1 182 ? -22.025 3.638 82.893 1.00 53.72 174 LYS A N 1
ATOM 1406 C CA . LYS A 1 182 ? -21.444 4.956 82.673 1.00 50.64 174 LYS A CA 1
ATOM 1407 C C . LYS A 1 182 ? -20.160 4.922 81.844 1.00 45.52 174 LYS A C 1
ATOM 1408 O O . LYS A 1 182 ? -19.652 5.986 81.472 1.00 51.29 174 LYS A O 1
ATOM 1414 N N . PHE A 1 183 ? -19.627 3.746 81.537 1.00 44.73 175 PHE A N 1
ATOM 1415 C CA . PHE A 1 183 ? -18.346 3.629 80.854 1.00 43.57 175 PHE A CA 1
ATOM 1416 C C . PHE A 1 183 ? -18.448 2.658 79.685 1.00 39.67 175 PHE A C 1
ATOM 1417 O O . PHE A 1 183 ? -19.377 1.851 79.597 1.00 41.52 175 PHE A O 1
ATOM 1425 N N . LYS A 1 184 ? -17.473 2.745 78.781 1.00 43.31 176 LYS A N 1
ATOM 1426 C CA . LYS A 1 184 ? -17.371 1.779 77.685 1.00 37.93 176 LYS A CA 1
ATOM 1427 C C . LYS A 1 184 ? -16.676 0.544 78.264 1.00 35.89 176 LYS A C 1
ATOM 1428 O O . LYS A 1 184 ? -15.486 0.282 78.063 1.00 39.32 176 LYS A O 1
ATOM 1434 N N . PHE A 1 185 ? -17.481 -0.244 78.982 1.00 36.13 177 PHE A N 1
ATOM 1435 C CA . PHE A 1 185 ? -17.064 -1.326 79.866 1.00 34.40 177 PHE A CA 1
ATOM 1436 C C . PHE A 1 185 ? -17.273 -2.669 79.180 1.00 38.13 177 PHE A C 1
ATOM 1437 O O . PHE A 1 185 ? -18.333 -2.902 78.592 1.00 43.59 177 PHE A O 1
ATOM 1445 N N . PHE A 1 186 ? -16.273 -3.551 79.260 1.00 32.27 178 PHE A N 1
ATOM 1446 C CA . PHE A 1 1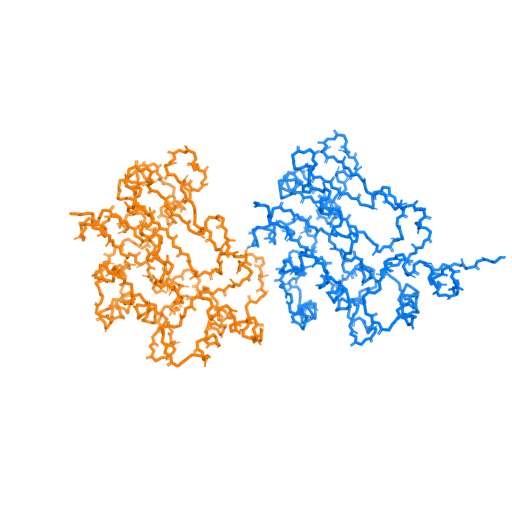86 ? -16.365 -4.870 78.647 1.00 34.43 178 PHE A CA 1
ATOM 1447 C C . PHE A 1 186 ? -15.617 -5.891 79.476 1.00 34.54 178 PHE A C 1
ATOM 1448 O O . PHE A 1 186 ? -14.669 -5.558 80.189 1.00 34.82 178 PHE A O 1
ATOM 1456 N N . GLU A 1 187 ? -16.033 -7.149 79.336 1.00 35.08 179 GLU A N 1
ATOM 1457 C CA . GLU A 1 187 ? -15.482 -8.227 80.143 1.00 34.41 179 GLU A CA 1
ATOM 1458 C C . GLU A 1 187 ? -14.957 -9.359 79.270 1.00 34.40 179 GLU A C 1
ATOM 1459 O O . GLU A 1 187 ? -15.472 -9.628 78.184 1.00 32.60 179 GLU A O 1
ATOM 1465 N N . TYR A 1 188 ? -13.962 -10.052 79.792 1.00 31.76 180 TYR A N 1
ATOM 1466 C CA . TYR A 1 188 ? -13.270 -11.093 79.053 1.00 32.19 180 TYR A CA 1
ATOM 1467 C C . TYR A 1 188 ? -13.429 -12.428 79.772 1.00 33.13 180 TYR A C 1
ATOM 1468 O O . TYR A 1 188 ? -12.901 -12.591 80.891 1.00 32.30 180 TYR A O 1
ATOM 1477 N N . PRO A 1 189 ? -14.139 -13.398 79.193 1.00 34.95 181 PRO A N 1
ATOM 1478 C CA . PRO A 1 189 ? -14.364 -14.679 79.868 1.00 36.34 181 PRO A CA 1
ATOM 1479 C C . PRO A 1 189 ? -13.249 -15.700 79.663 1.00 40.26 181 PRO A C 1
ATOM 1480 O O . PRO A 1 189 ? -12.498 -15.677 78.686 1.00 36.89 181 PRO A O 1
ATOM 1484 N N . ASN A 1 190 ? -13.179 -16.625 80.615 1.00 37.56 182 ASN A N 1
ATOM 1485 C CA . ASN A 1 190 ? -12.506 -17.904 80.440 1.00 39.19 182 ASN A CA 1
ATOM 1486 C C . ASN A 1 190 ? -13.407 -18.850 79.639 1.00 42.26 182 ASN A C 1
ATOM 1487 O O . ASN A 1 190 ? -14.617 -18.653 79.533 1.00 44.41 182 ASN A O 1
ATOM 1492 N N . GLU A 1 191 ? -12.813 -19.901 79.081 1.00 44.32 183 GLU A N 1
ATOM 1493 C CA . GLU A 1 191 ? -13.618 -20.825 78.286 1.00 55.48 183 GLU A CA 1
ATOM 1494 C C . GLU A 1 191 ? -14.516 -21.697 79.159 1.00 52.31 183 GLU A C 1
ATOM 1495 O O . GLU A 1 191 ? -15.531 -22.216 78.683 1.00 52.91 183 GLU A O 1
ATOM 1501 N N . ARG A 1 192 ? -14.145 -21.896 80.417 1.00 49.51 184 ARG A N 1
ATOM 1502 C CA . ARG A 1 192 ? -14.951 -22.631 81.377 1.00 54.85 184 ARG A CA 1
ATOM 1503 C C . ARG A 1 192 ? -14.867 -21.873 82.692 1.00 51.31 184 ARG A C 1
ATOM 1504 O O . ARG A 1 192 ? -14.143 -20.877 82.807 1.00 45.31 184 ARG A O 1
ATOM 1512 N N . ASP A 1 193 ? -15.613 -22.325 83.693 1.00 50.23 185 ASP A N 1
ATOM 1513 C CA . ASP A 1 193 ? -15.641 -21.595 84.966 1.00 48.35 185 ASP A CA 1
ATOM 1514 C C . ASP A 1 193 ? -14.624 -22.222 85.924 1.00 48.09 185 ASP A C 1
ATOM 1515 O O . ASP A 1 193 ? -14.869 -23.278 86.505 1.00 50.85 185 ASP A O 1
ATOM 1520 N N . ASP A 1 194 ? -13.472 -21.563 86.076 1.00 45.06 186 ASP A N 1
ATOM 1521 C CA . ASP A 1 194 ? -12.404 -21.983 86.976 1.00 44.53 186 ASP A CA 1
ATOM 1522 C C . ASP A 1 194 ? -12.347 -21.157 88.249 1.00 42.81 186 ASP A C 1
ATOM 1523 O O . ASP A 1 194 ? -11.340 -21.222 88.968 1.00 41.83 186 ASP A O 1
ATOM 1528 N N . SER A 1 195 ? -13.375 -20.363 88.533 1.00 42.72 187 SER A N 1
ATOM 1529 C CA . SER A 1 195 ? -13.298 -19.443 89.663 1.00 41.37 187 SER A CA 1
ATOM 1530 C C . SER A 1 195 ? -13.149 -20.162 91.000 1.00 49.34 187 SER A C 1
ATOM 1531 O O . SER A 1 195 ? -12.748 -19.527 91.990 1.00 41.87 187 SER A O 1
ATOM 1534 N N . LYS A 1 196 ? -13.482 -21.460 91.066 1.00 46.63 188 LYS A N 1
ATOM 1535 C CA . LYS A 1 196 ? -13.338 -22.187 92.332 1.00 48.44 188 LYS A CA 1
ATOM 1536 C C . LYS A 1 196 ? -11.884 -22.367 92.735 1.00 50.09 188 LYS A C 1
ATOM 1537 O O . LYS A 1 196 ? -11.619 -22.747 93.884 1.00 56.47 188 LYS A O 1
ATOM 1543 N N . TYR A 1 197 ? -10.939 -22.103 91.833 1.00 47.23 189 TYR A N 1
ATOM 1544 C CA . TYR A 1 197 ? -9.524 -22.220 92.152 1.00 46.39 189 TYR A CA 1
ATOM 1545 C C . TYR A 1 197 ? -8.967 -20.872 92.589 1.00 43.01 189 TYR A C 1
ATOM 1546 O O . TYR A 1 197 ? -9.251 -19.835 91.983 1.00 44.98 189 TYR A O 1
ATOM 1555 N N . ARG A 1 198 ? -8.169 -20.892 93.643 1.00 41.02 190 ARG A N 1
ATOM 1556 C CA . ARG A 1 198 ? -7.573 -19.680 94.185 1.00 37.53 190 ARG A CA 1
ATOM 1557 C C . ARG A 1 198 ? -6.067 -19.747 93.988 1.00 41.75 190 ARG A C 1
ATOM 1558 O O . ARG A 1 198 ? -5.389 -20.560 94.616 1.00 42.46 190 ARG A O 1
ATOM 1566 N N . LEU A 1 199 ? -5.545 -18.890 93.121 1.00 34.69 191 LEU A N 1
ATOM 1567 C CA . LEU A 1 199 ? -4.127 -18.908 92.793 1.00 39.60 191 LEU A CA 1
ATOM 1568 C C . LEU A 1 199 ? -3.488 -17.549 93.056 1.00 39.17 191 LEU A C 1
ATOM 1569 O O . LEU A 1 199 ? -2.464 -17.204 92.459 1.00 34.94 191 LEU A O 1
ATOM 1574 N N . THR A 1 200 ? -4.075 -16.771 93.949 1.00 35.90 192 THR A N 1
ATOM 1575 C CA . THR A 1 200 ? -3.457 -15.553 94.433 1.00 31.89 192 THR A CA 1
ATOM 1576 C C . THR A 1 200 ? -2.790 -15.861 95.774 1.00 32.42 192 THR A C 1
ATOM 1577 O O . THR A 1 200 ? -3.007 -16.934 96.357 1.00 36.93 192 THR A O 1
ATOM 1581 N N . ILE A 1 201 ? -1.906 -14.971 96.220 1.00 32.17 193 ILE A N 1
ATOM 1582 C CA . ILE A 1 201 ? -1.184 -15.207 97.475 1.00 35.00 193 ILE A CA 1
ATOM 1583 C C . ILE A 1 201 ? -1.604 -14.150 98.491 1.00 35.13 193 ILE A C 1
ATOM 1584 O O . ILE A 1 201 ? -1.264 -12.963 98.378 1.00 34.19 193 ILE A O 1
ATOM 1589 N N . ASP A 1 202 ? -2.382 -14.596 99.471 1.00 35.10 194 ASP A N 1
ATOM 1590 C CA . ASP A 1 202 ? -2.779 -13.805 100.611 1.00 37.22 194 ASP A CA 1
ATOM 1591 C C . ASP A 1 202 ? -2.587 -14.536 101.929 1.00 38.30 194 ASP A C 1
ATOM 1592 O O . ASP A 1 202 ? -2.642 -13.886 102.973 1.00 39.82 194 ASP A O 1
ATOM 1597 N N . THR A 1 203 ? -2.365 -15.852 101.911 1.00 38.59 195 THR A N 1
ATOM 1598 C CA . THR A 1 203 ? -2.164 -16.642 103.118 1.00 43.07 195 THR A CA 1
ATOM 1599 C C . THR A 1 203 ? -1.020 -17.620 102.893 1.00 44.25 195 THR A C 1
ATOM 1600 O O . THR A 1 203 ? -0.583 -17.866 101.756 1.00 40.11 195 THR A O 1
ATOM 1604 N N . ILE A 1 204 ? -0.574 -18.220 103.998 1.00 38.66 196 ILE A N 1
ATOM 1605 C CA . ILE A 1 204 ? 0.445 -19.264 103.936 1.00 39.65 196 ILE A CA 1
ATOM 1606 C C . ILE A 1 204 ? -0.065 -20.458 103.134 1.00 50.68 196 ILE A C 1
ATOM 1607 O O . ILE A 1 204 ? 0.691 -21.100 102.388 1.00 40.67 196 ILE A O 1
ATOM 1612 N N . GLU A 1 205 ? -1.355 -20.777 103.284 1.00 41.16 197 GLU A N 1
ATOM 1613 C CA . GLU A 1 205 ? -1.954 -21.876 102.534 1.00 42.02 197 GLU A CA 1
ATOM 1614 C C . GLU A 1 205 ? -1.946 -21.585 101.027 1.00 40.65 197 GLU A C 1
ATOM 1615 O O . GLU A 1 205 ? -1.766 -22.500 100.208 1.00 47.30 197 GLU A O 1
ATOM 1621 N N . ASP A 1 206 ? -2.153 -20.322 100.638 1.00 39.14 198 ASP A N 1
ATOM 1622 C CA . ASP A 1 206 ? -2.021 -19.961 99.224 1.00 37.15 198 ASP A CA 1
ATOM 1623 C C . ASP A 1 206 ? -0.613 -20.255 98.737 1.00 38.43 198 ASP A C 1
ATOM 1624 O O . ASP A 1 206 ? -0.409 -20.821 97.652 1.00 37.55 198 ASP A O 1
ATOM 1629 N N . TYR A 1 207 ? 0.370 -19.801 99.516 1.00 38.04 199 TYR A N 1
ATOM 1630 C CA . TYR A 1 207 ? 1.781 -20.002 99.229 1.00 35.95 199 TYR A CA 1
ATOM 1631 C C . TYR A 1 207 ? 2.104 -21.475 99.031 1.00 37.67 199 TYR A C 1
ATOM 1632 O O . TYR A 1 207 ? 2.824 -21.838 98.095 1.00 37.92 199 TYR A O 1
ATOM 1641 N N . GLU A 1 208 ? 1.640 -22.333 99.944 1.00 39.50 200 GLU A N 1
ATOM 1642 C CA A GLU A 1 208 ? 1.902 -23.766 99.832 0.57 41.48 200 GLU A CA 1
ATOM 1643 C CA B GLU A 1 208 ? 1.953 -23.747 99.800 0.43 41.43 200 GLU A CA 1
ATOM 1644 C C . GLU A 1 208 ? 1.301 -24.327 98.550 1.00 41.27 200 GLU A C 1
ATOM 1645 O O . GLU A 1 208 ? 1.917 -25.152 97.866 1.00 42.09 200 GLU A O 1
ATOM 1656 N N . THR A 1 209 ? 0.073 -23.904 98.240 1.00 40.50 201 THR A N 1
ATOM 1657 C CA . THR A 1 209 ? -0.592 -24.294 96.993 1.00 40.39 201 THR A CA 1
ATOM 1658 C C . THR A 1 209 ? 0.226 -23.875 95.778 1.00 42.00 201 THR A C 1
ATOM 1659 O O . THR A 1 209 ? 0.453 -24.668 94.849 1.00 42.79 201 THR A O 1
ATOM 1663 N N . LEU A 1 210 ? 0.644 -22.612 95.750 1.00 37.15 202 LEU A N 1
ATOM 1664 C CA . LEU A 1 210 ? 1.390 -22.102 94.606 1.00 43.40 202 LEU A CA 1
ATOM 1665 C C . LEU A 1 210 ? 2.741 -22.788 94.493 1.00 42.37 202 LEU A C 1
ATOM 1666 O O . LEU A 1 210 ? 3.216 -23.065 93.387 1.00 37.26 202 LEU A O 1
ATOM 1671 N N . LYS A 1 211 ? 3.372 -23.076 95.630 1.00 39.78 203 LYS A N 1
ATOM 1672 C CA . LYS A 1 211 ? 4.634 -23.805 95.586 1.00 44.24 203 LYS A CA 1
ATOM 1673 C C . LYS A 1 211 ? 4.440 -25.187 94.985 1.00 46.64 203 LYS A C 1
ATOM 1674 O O . LYS A 1 211 ? 5.281 -25.664 94.212 1.00 44.17 203 LYS A O 1
ATOM 1680 N N . SER A 1 212 ? 3.329 -25.840 95.313 1.00 41.99 204 SER A N 1
ATOM 1681 C CA . SER A 1 212 ? 3.066 -27.147 94.729 1.00 49.55 204 SER A CA 1
ATOM 1682 C C . SER A 1 212 ? 2.821 -27.038 93.224 1.00 48.15 204 SER A C 1
ATOM 1683 O O . SER A 1 212 ? 3.341 -27.847 92.446 1.00 44.39 204 SER A O 1
ATOM 1686 N N . CYS A 1 213 ? 2.073 -26.016 92.804 1.00 41.51 205 CYS A N 1
ATOM 1687 C CA . CYS A 1 213 ? 1.807 -25.775 91.390 1.00 45.89 205 CYS A CA 1
ATOM 1688 C C . CYS A 1 213 ? 3.084 -25.758 90.568 1.00 48.69 205 CYS A C 1
ATOM 1689 O O . CYS A 1 213 ? 3.217 -26.500 89.584 1.00 49.63 205 CYS A O 1
ATOM 1692 N N . ILE A 1 214 ? 4.010 -24.855 90.909 1.00 40.30 206 ILE A N 1
ATOM 1693 C CA . ILE A 1 214 ? 5.150 -24.662 90.027 1.00 42.73 206 ILE A CA 1
ATOM 1694 C C . ILE A 1 214 ? 6.046 -25.886 90.017 1.00 49.53 206 ILE A C 1
ATOM 1695 O O . ILE A 1 214 ? 6.837 -26.054 89.079 1.00 50.09 206 ILE A O 1
ATOM 1700 N N . SER A 1 215 ? 5.916 -26.771 91.010 1.00 46.83 207 SER A N 1
ATOM 1701 C CA . SER A 1 215 ? 6.773 -27.950 91.062 1.00 50.76 207 SER A CA 1
ATOM 1702 C C . SER A 1 215 ? 6.470 -28.951 89.949 1.00 47.78 207 SER A C 1
ATOM 1703 O O . SER A 1 215 ? 7.284 -29.845 89.714 1.00 52.53 207 SER A O 1
ATOM 1706 N N . TYR A 1 216 ? 5.354 -28.808 89.238 1.00 49.17 208 TYR A N 1
ATOM 1707 C CA . TYR A 1 216 ? 5.023 -29.715 88.142 1.00 53.19 208 TYR A CA 1
ATOM 1708 C C . TYR A 1 216 ? 5.506 -29.219 86.794 1.00 53.41 208 TYR A C 1
ATOM 1709 O O . TYR A 1 216 ? 5.263 -29.883 85.785 1.00 59.71 208 TYR A O 1
ATOM 1718 N N . PHE A 1 217 ? 6.181 -28.083 86.750 1.00 50.73 209 PHE A N 1
ATOM 1719 C CA . PHE A 1 217 ? 6.628 -27.511 85.493 1.00 54.97 209 PHE A CA 1
ATOM 1720 C C . PHE A 1 217 ? 8.116 -27.217 85.565 1.00 58.30 209 PHE A C 1
ATOM 1721 O O . PHE A 1 217 ? 8.623 -26.753 86.589 1.00 54.18 209 PHE A O 1
ATOM 1729 N N . LEU A 1 218 ? 8.802 -27.475 84.458 1.00 56.85 210 LEU A N 1
ATOM 1730 C CA . LEU A 1 218 ? 10.251 -27.409 84.433 1.00 61.37 210 LEU A CA 1
ATOM 1731 C C . LEU A 1 218 ? 10.769 -26.000 84.176 1.00 71.81 210 LEU A C 1
ATOM 1732 O O . LEU A 1 218 ? 11.915 -25.701 84.532 1.00 81.46 210 LEU A O 1
ATOM 1737 N N . SER A 1 219 ? 9.936 -25.118 83.620 1.00 65.23 211 SER A N 1
ATOM 1738 C CA . SER A 1 219 ? 10.306 -23.723 83.433 1.00 54.17 211 SER A CA 1
ATOM 1739 C C . SER A 1 219 ? 9.195 -22.826 83.964 1.00 49.15 211 SER A C 1
ATOM 1740 O O . SER A 1 219 ? 8.234 -23.314 84.572 1.00 46.66 211 SER A O 1
ATOM 1743 N N . LYS A 1 220 ? 9.308 -21.518 83.745 1.00 42.19 212 LYS A N 1
ATOM 1744 C CA . LYS A 1 220 ? 8.257 -20.592 84.145 1.00 42.37 212 LYS A CA 1
ATOM 1745 C C . LYS A 1 220 ? 7.344 -20.227 82.981 1.00 44.40 212 LYS A C 1
ATOM 1746 O O . LYS A 1 220 ? 6.531 -19.305 83.108 1.00 43.18 212 LYS A O 1
ATOM 1752 N N . GLU A 1 221 ? 7.447 -20.941 81.861 1.00 46.54 213 GLU A N 1
ATOM 1753 C CA . GLU A 1 221 ? 6.737 -20.575 80.644 1.00 47.30 213 GLU A CA 1
ATOM 1754 C C . GLU A 1 221 ? 5.393 -21.286 80.496 1.00 50.88 213 GLU A C 1
ATOM 1755 O O . GLU A 1 221 ? 4.728 -21.113 79.473 1.00 58.75 213 GLU A O 1
ATOM 1761 N N . PHE A 1 222 ? 4.965 -22.055 81.494 1.00 47.47 214 PHE A N 1
ATOM 1762 C CA . PHE A 1 222 ? 3.738 -22.829 81.374 1.00 44.43 214 PHE A CA 1
ATOM 1763 C C . PHE A 1 222 ? 2.525 -21.912 81.292 1.00 44.05 214 PHE A C 1
ATOM 1764 O O . PHE A 1 222 ? 2.509 -20.817 81.853 1.00 44.49 214 PHE A O 1
ATOM 1772 N N . SER A 1 223 ? 1.496 -22.366 80.575 1.00 45.52 215 SER A N 1
ATOM 1773 C CA . SER A 1 223 ? 0.312 -21.540 80.389 1.00 47.06 215 SER A CA 1
ATOM 1774 C C . SER A 1 223 ? -0.693 -21.753 81.523 1.00 50.26 215 SER A C 1
ATOM 1775 O O . SER A 1 223 ? -0.586 -22.686 82.322 1.00 45.54 215 SER A O 1
ATOM 1778 N N . TYR A 1 224 ? -1.686 -20.857 81.575 1.00 44.38 216 TYR A N 1
ATOM 1779 C CA . TYR A 1 224 ? -2.794 -20.998 82.517 1.00 45.30 216 TYR A CA 1
ATOM 1780 C C . TYR A 1 224 ? -3.506 -22.333 82.342 1.00 40.48 216 TYR A C 1
ATOM 1781 O O . TYR A 1 224 ? -3.734 -23.054 83.318 1.00 48.17 216 TYR A O 1
ATOM 1790 N N . VAL A 1 225 ? -3.858 -22.689 81.107 1.00 43.68 217 VAL A N 1
ATOM 1791 C CA . VAL A 1 225 ? -4.593 -23.940 80.908 1.00 44.42 217 VAL A CA 1
ATOM 1792 C C . VAL A 1 225 ? -3.747 -25.147 81.326 1.00 45.15 217 VAL A C 1
ATOM 1793 O O . VAL A 1 225 ? -4.262 -26.096 81.935 1.00 51.18 217 VAL A O 1
ATOM 1797 N N . ASP A 1 226 ? -2.438 -25.129 81.043 1.00 57.63 218 ASP A N 1
ATOM 1798 C CA . ASP A 1 226 ? -1.576 -26.212 81.534 1.00 51.90 218 ASP A CA 1
ATOM 1799 C C . ASP A 1 226 ? -1.697 -26.358 83.045 1.00 49.14 218 ASP A C 1
ATOM 1800 O O . ASP A 1 226 ? -1.736 -27.475 83.574 1.00 46.00 218 ASP A O 1
ATOM 1805 N N . LEU A 1 227 ? -1.753 -25.224 83.739 1.00 48.41 219 LEU A N 1
ATOM 1806 C CA . LEU A 1 227 ? -1.792 -25.182 85.198 1.00 44.67 219 LEU A CA 1
ATOM 1807 C C . LEU A 1 227 ? -3.090 -25.769 85.736 1.00 46.57 219 LEU A C 1
ATOM 1808 O O . LEU A 1 227 ? -3.079 -26.552 86.695 1.00 48.88 219 LEU A O 1
ATOM 1813 N N . ILE A 1 228 ? -4.222 -25.383 85.148 1.00 43.49 220 ILE A N 1
ATOM 1814 C CA . ILE A 1 228 ? -5.499 -25.943 85.577 1.00 47.57 220 ILE A CA 1
ATOM 1815 C C . ILE A 1 228 ? -5.551 -27.439 85.300 1.00 47.25 220 ILE A C 1
ATOM 1816 O O . ILE A 1 228 ? -6.088 -28.211 86.102 1.00 53.31 220 ILE A O 1
ATOM 1821 N N . GLU A 1 229 ? -4.998 -27.883 84.163 1.00 48.13 221 GLU A N 1
ATOM 1822 C CA . GLU A 1 229 ? -5.025 -29.314 83.864 1.00 52.59 221 GLU A CA 1
ATOM 1823 C C . GLU A 1 229 ? -4.178 -30.104 84.851 1.00 51.06 221 GLU A C 1
ATOM 1824 O O . GLU A 1 229 ? -4.555 -31.210 85.246 1.00 53.24 221 GLU A O 1
ATOM 1830 N N . VAL A 1 230 ? -3.046 -29.546 85.281 1.00 50.26 222 VAL A N 1
ATOM 1831 C CA . VAL A 1 230 ? -2.218 -30.226 86.275 1.00 53.94 222 VAL A CA 1
ATOM 1832 C C . VAL A 1 230 ? -2.926 -30.281 87.630 1.00 52.38 222 VAL A C 1
ATOM 1833 O O . VAL A 1 230 ? -2.875 -31.303 88.326 1.00 56.89 222 VAL A O 1
ATOM 1837 N N . ILE A 1 231 ? -3.589 -29.190 88.026 1.00 47.94 223 ILE A N 1
ATOM 1838 C CA . ILE A 1 231 ? -4.387 -29.185 89.254 1.00 52.66 223 ILE A CA 1
ATOM 1839 C C . ILE A 1 231 ? -5.521 -30.201 89.160 1.00 55.94 223 ILE A C 1
ATOM 1840 O O . ILE A 1 231 ? -5.813 -30.927 90.123 1.00 52.78 223 ILE A O 1
ATOM 1845 N N . LYS A 1 232 ? -6.168 -30.292 87.993 1.00 52.02 224 LYS A N 1
ATOM 1846 C CA . LYS A 1 232 ? -7.234 -31.275 87.843 1.00 55.05 224 LYS A CA 1
ATOM 1847 C C . LYS A 1 232 ? -6.704 -32.703 87.934 1.00 62.53 224 LYS A C 1
ATOM 1848 O O . LYS A 1 232 ? -7.400 -33.586 88.453 1.00 63.40 224 LYS A O 1
ATOM 1854 N N . LYS A 1 233 ? -5.481 -32.950 87.454 1.00 61.41 225 LYS A N 1
ATOM 1855 C CA . LYS A 1 233 ? -4.907 -34.290 87.546 1.00 62.12 225 LYS A CA 1
ATOM 1856 C C . LYS A 1 233 ? -4.329 -34.576 88.926 1.00 59.23 225 LYS A C 1
ATOM 1857 O O . LYS A 1 233 ? -4.250 -35.743 89.329 1.00 61.83 225 LYS A O 1
ATOM 1859 N N . ASN A 1 234 ? -3.923 -33.538 89.656 1.00 56.64 226 ASN A N 1
ATOM 1860 C CA . ASN A 1 234 ? -3.329 -33.667 90.986 1.00 60.32 226 ASN A CA 1
ATOM 1861 C C . ASN A 1 234 ? -4.106 -32.790 91.959 1.00 55.46 226 ASN A C 1
ATOM 1862 O O . ASN A 1 234 ? -3.598 -31.763 92.421 1.00 53.07 226 ASN A O 1
ATOM 1867 N N . PRO A 1 235 ? -5.346 -33.170 92.294 1.00 57.36 227 PRO A N 1
ATOM 1868 C CA A PRO A 1 235 ? -6.187 -32.284 93.116 0.65 56.50 227 PRO A CA 1
ATOM 1869 C CA B PRO A 1 235 ? -6.185 -32.281 93.116 0.35 56.49 227 PRO A CA 1
ATOM 1870 C C . PRO A 1 235 ? -5.555 -31.895 94.445 1.00 55.61 227 PRO A C 1
ATOM 1871 O O . PRO A 1 235 ? -5.899 -30.836 94.986 1.00 54.58 227 PRO A O 1
ATOM 1878 N N . SER A 1 236 ? -4.625 -32.695 94.980 1.00 60.11 228 SER A N 1
ATOM 1879 C CA . SER A 1 236 ? -3.994 -32.383 96.263 1.00 61.02 228 SER A CA 1
ATOM 1880 C C . SER A 1 236 ? -2.996 -31.234 96.181 1.00 58.52 228 SER A C 1
ATOM 1881 O O . SER A 1 236 ? -2.447 -30.833 97.213 1.00 54.17 228 SER A O 1
ATOM 1884 N N . ILE A 1 237 ? -2.732 -30.700 94.990 1.00 54.22 229 ILE A N 1
ATOM 1885 C CA . ILE A 1 237 ? -1.995 -29.444 94.901 1.00 55.24 229 ILE A CA 1
ATOM 1886 C C . ILE A 1 237 ? -2.696 -28.364 95.714 1.00 50.14 229 ILE A C 1
ATOM 1887 O O . ILE A 1 237 ? -2.046 -27.518 96.346 1.00 45.77 229 ILE A O 1
ATOM 1892 N N . ILE A 1 238 ? -4.029 -28.380 95.717 1.00 51.60 230 ILE A N 1
ATOM 1893 C CA . ILE A 1 238 ? -4.829 -27.320 96.328 1.00 51.28 230 ILE A CA 1
ATOM 1894 C C . ILE A 1 238 ? -4.776 -27.496 97.843 1.00 48.40 230 ILE A C 1
ATOM 1895 O O . ILE A 1 238 ? -5.306 -28.472 98.380 1.00 51.05 230 ILE A O 1
ATOM 1900 N N . GLN A 1 239 ? -4.134 -26.547 98.530 1.00 47.94 231 GLN A N 1
ATOM 1901 C CA . GLN A 1 239 ? -3.968 -26.583 99.985 1.00 51.31 231 GLN A CA 1
ATOM 1902 C C . GLN A 1 239 ? -4.592 -25.373 100.674 1.00 49.20 231 GLN A C 1
ATOM 1903 O O . GLN A 1 239 ? -4.436 -25.213 101.894 1.00 47.88 231 GLN A O 1
ATOM 1909 N N . ASN A 1 240 ? -5.284 -24.514 99.923 1.00 49.16 232 ASN A N 1
ATOM 1910 C CA . ASN A 1 240 ? -5.953 -23.334 100.458 1.00 49.80 232 ASN A CA 1
ATOM 1911 C C . ASN A 1 240 ? -7.466 -23.471 100.382 1.00 46.38 232 ASN A C 1
ATOM 1912 O O . ASN A 1 240 ? -8.191 -22.477 100.488 1.00 45.83 232 ASN A O 1
ATOM 1917 N N . GLN A 1 241 ? -7.944 -24.693 100.205 1.00 48.71 233 GLN A N 1
ATOM 1918 C CA . GLN A 1 241 ? -9.347 -25.009 100.004 1.00 53.71 233 GLN A CA 1
ATOM 1919 C C . GLN A 1 241 ? -9.498 -26.489 100.310 1.00 53.89 233 GLN A C 1
ATOM 1920 O O . GLN A 1 241 ? -8.612 -27.284 99.981 1.00 53.82 233 GLN A O 1
ATOM 1926 N N . THR A 1 242 ? -10.604 -26.857 100.947 1.00 56.84 234 THR A N 1
ATOM 1927 C CA . THR A 1 242 ? -10.836 -28.266 101.226 1.00 60.16 234 THR A CA 1
ATOM 1928 C C . THR A 1 242 ? -11.090 -29.023 99.923 1.00 63.61 234 THR A C 1
ATOM 1929 O O . THR A 1 242 ? -11.861 -28.569 99.070 1.00 60.31 234 THR A O 1
ATOM 1933 N N . ILE A 1 243 ? -10.424 -30.172 99.768 1.00 69.00 235 ILE A N 1
ATOM 1934 C CA . ILE A 1 243 ? -10.538 -31.028 98.589 1.00 71.23 235 ILE A CA 1
ATOM 1935 C C . ILE A 1 243 ? -11.515 -32.151 98.904 1.00 79.51 235 ILE A C 1
ATOM 1936 O O . ILE A 1 243 ? -11.394 -32.807 99.948 1.00 81.76 235 ILE A O 1
ATOM 1938 N N . TYR A 1 244 ? -12.481 -32.376 98.010 1.00 68.45 236 TYR A N 1
ATOM 1939 C CA . TYR A 1 244 ? -13.478 -33.433 98.162 1.00 78.44 236 TYR A CA 1
ATOM 1940 C C . TYR A 1 244 ? -13.415 -34.364 96.956 1.00 84.13 236 TYR A C 1
ATOM 1941 O O . TYR A 1 244 ? -13.285 -33.906 95.814 1.00 84.86 236 TYR A O 1
ATOM 1950 N N . HIS A 1 245 ? -13.508 -35.665 97.209 1.00 88.30 237 HIS A N 1
ATOM 1951 C CA . HIS A 1 245 ? -13.466 -36.655 96.135 1.00 95.45 237 HIS A CA 1
ATOM 1952 C C . HIS A 1 245 ? -14.825 -37.319 95.935 1.00 100.75 237 HIS A C 1
ATOM 1953 O O . HIS A 1 245 ? -15.390 -37.887 96.870 1.00 106.64 237 HIS A O 1
ATOM 1955 N N . HIS B 1 8 ? 19.955 32.186 51.470 1.00 92.13 0 HIS B N 1
ATOM 1956 C CA . HIS B 1 8 ? 19.371 30.934 51.926 1.00 86.26 0 HIS B CA 1
ATOM 1957 C C . HIS B 1 8 ? 18.926 31.050 53.381 1.00 78.14 0 HIS B C 1
ATOM 1958 O O . HIS B 1 8 ? 19.305 31.987 54.082 1.00 78.66 0 HIS B O 1
ATOM 1960 N N . MET B 1 9 ? 18.111 30.094 53.824 1.00 70.45 1 MET B N 1
ATOM 1961 C CA . MET B 1 9 ? 17.685 30.055 55.220 1.00 69.16 1 MET B CA 1
ATOM 1962 C C . MET B 1 9 ? 18.874 29.804 56.125 1.00 63.41 1 MET B C 1
ATOM 1963 O O . MET B 1 9 ? 19.664 28.888 55.882 1.00 66.55 1 MET B O 1
ATOM 1968 N N . LYS B 1 10 ? 18.993 30.602 57.188 1.00 61.29 2 LYS B N 1
ATOM 1969 C CA . LYS B 1 10 ? 20.049 30.397 58.168 1.00 55.07 2 LYS B CA 1
ATOM 1970 C C . LYS B 1 10 ? 19.521 29.504 59.285 1.00 50.23 2 LYS B C 1
ATOM 1971 O O . LYS B 1 10 ? 18.541 29.847 59.953 1.00 57.34 2 LYS B O 1
ATOM 1977 N N . VAL B 1 11 ? 20.158 28.356 59.468 1.00 47.78 3 VAL B N 1
ATOM 1978 C CA . VAL B 1 11 ? 19.806 27.407 60.515 1.00 44.36 3 VAL B CA 1
ATOM 1979 C C . VAL B 1 11 ? 20.757 27.623 61.681 1.00 41.75 3 VAL B C 1
ATOM 1980 O O . VAL B 1 11 ? 21.978 27.664 61.491 1.00 49.83 3 VAL B O 1
ATOM 1984 N N . GLY B 1 12 ? 20.207 27.762 62.878 1.00 39.76 4 GLY B N 1
ATOM 1985 C CA . GLY B 1 12 ? 21.005 27.916 64.089 1.00 38.07 4 GLY B CA 1
ATOM 1986 C C . GLY B 1 12 ? 20.668 26.818 65.077 1.00 37.07 4 GLY B C 1
ATOM 1987 O O . GLY B 1 12 ? 19.496 26.485 65.270 1.00 39.06 4 GLY B O 1
ATOM 1988 N N . ILE B 1 13 ? 21.699 26.253 65.696 1.00 33.05 5 ILE B N 1
ATOM 1989 C CA . ILE B 1 13 ? 21.527 25.230 66.707 1.00 29.83 5 ILE B CA 1
ATOM 1990 C C . ILE B 1 13 ? 21.736 25.962 68.024 1.00 33.57 5 ILE B C 1
ATOM 1991 O O . ILE B 1 13 ? 22.872 26.286 68.386 1.00 35.32 5 ILE B O 1
ATOM 1996 N N . LEU B 1 14 ? 20.635 26.262 68.715 1.00 33.01 6 LEU B N 1
ATOM 1997 C CA . LEU B 1 14 ? 20.653 27.167 69.864 1.00 31.30 6 LEU B CA 1
ATOM 1998 C C . LEU B 1 14 ? 20.383 26.338 71.116 1.00 29.66 6 LEU B C 1
ATOM 1999 O O . LEU B 1 14 ? 19.265 25.843 71.308 1.00 29.33 6 LEU B O 1
ATOM 2004 N N . ILE B 1 15 ? 21.409 26.187 71.952 1.00 26.62 7 ILE B N 1
ATOM 2005 C CA . ILE B 1 15 ? 21.398 25.256 73.077 1.00 28.33 7 ILE B CA 1
ATOM 2006 C C . ILE B 1 15 ? 21.227 26.063 74.355 1.00 29.49 7 ILE B C 1
ATOM 2007 O O . ILE B 1 15 ? 22.099 26.866 74.701 1.00 28.99 7 ILE B O 1
ATOM 2012 N N . GLN B 1 16 ? 20.129 25.841 75.072 1.00 27.16 8 GLN B N 1
ATOM 2013 C CA . GLN B 1 16 ? 19.934 26.543 76.339 1.00 27.74 8 GLN B CA 1
ATOM 2014 C C . GLN B 1 16 ? 20.654 25.784 77.447 1.00 26.50 8 GLN B C 1
ATOM 2015 O O . GLN B 1 16 ? 20.555 24.553 77.534 1.00 25.31 8 GLN B O 1
ATOM 2021 N N . ALA B 1 17 ? 21.400 26.515 78.276 1.00 32.15 9 ALA B N 1
ATOM 2022 C CA . ALA B 1 17 ? 22.180 25.861 79.322 1.00 30.93 9 ALA B CA 1
ATOM 2023 C C . ALA B 1 17 ? 22.478 26.883 80.397 1.00 29.12 9 ALA B C 1
ATOM 2024 O O . ALA B 1 17 ? 22.825 28.029 80.095 1.00 28.67 9 ALA B O 1
ATOM 2026 N N . ARG B 1 18 ? 22.323 26.482 81.659 1.00 31.00 10 ARG B N 1
ATOM 2027 C CA . ARG B 1 18 ? 22.745 27.352 82.733 1.00 26.53 10 ARG B CA 1
ATOM 2028 C C . ARG B 1 18 ? 23.237 26.485 83.893 1.00 25.32 10 ARG B C 1
ATOM 2029 O O . ARG B 1 18 ? 22.916 25.298 83.993 1.00 27.76 10 ARG B O 1
ATOM 2037 N N . MET B 1 19 ? 24.035 27.113 84.753 1.00 29.52 11 MET B N 1
ATOM 2038 C CA . MET B 1 19 ? 24.553 26.440 85.953 1.00 30.54 11 MET B CA 1
ATOM 2039 C C . MET B 1 19 ? 23.468 26.265 87.009 1.00 31.25 11 MET B C 1
ATOM 2040 O O . MET B 1 19 ? 23.382 25.213 87.659 1.00 30.00 11 MET B O 1
ATOM 2045 N N . GLY B 1 20 ? 22.629 27.277 87.181 1.00 30.24 12 GLY B N 1
ATOM 2046 C CA . GLY B 1 20 ? 21.569 27.255 88.168 1.00 28.95 12 GLY B CA 1
ATOM 2047 C C . GLY B 1 20 ? 20.341 26.507 87.686 1.00 31.14 12 GLY B C 1
ATOM 2048 O O . GLY B 1 20 ? 19.221 27.020 87.784 1.00 36.47 12 GLY B O 1
ATOM 2049 N N . SER B 1 21 ? 20.541 25.303 87.164 1.00 29.35 13 SER B N 1
ATOM 2050 C CA . SER B 1 21 ? 19.420 24.486 86.722 1.00 34.24 13 SER B CA 1
ATOM 2051 C C . SER B 1 21 ? 18.599 24.019 87.922 1.00 39.23 13 SER B C 1
ATOM 2052 O O . SER B 1 21 ? 19.133 23.739 89.002 1.00 31.54 13 SER B O 1
ATOM 2055 N N . THR B 1 22 ? 17.278 23.953 87.732 1.00 36.86 14 THR B N 1
ATOM 2056 C CA . THR B 1 22 ? 16.408 23.517 88.825 1.00 42.23 14 THR B CA 1
ATOM 2057 C C . THR B 1 22 ? 16.832 22.159 89.366 1.00 38.06 14 THR B C 1
ATOM 2058 O O . THR B 1 22 ? 16.906 21.961 90.586 1.00 33.75 14 THR B O 1
ATOM 2062 N N . ARG B 1 23 ? 17.136 21.212 88.486 1.00 33.13 15 ARG B N 1
ATOM 2063 C CA . ARG B 1 23 ? 17.600 19.904 88.922 1.00 30.04 15 ARG B CA 1
ATOM 2064 C C . ARG B 1 23 ? 19.109 19.817 88.747 1.00 32.54 15 ARG B C 1
ATOM 2065 O O . ARG B 1 23 ? 19.641 20.151 87.678 1.00 29.27 15 ARG B O 1
ATOM 2073 N N . LEU B 1 24 ? 19.782 19.374 89.807 1.00 27.76 16 LEU B N 1
ATOM 2074 C CA . LEU B 1 24 ? 21.226 19.163 89.831 1.00 25.55 16 LEU B CA 1
ATOM 2075 C C . LEU B 1 24 ? 21.995 20.386 89.315 1.00 26.77 16 LEU B C 1
ATOM 2076 O O . LEU B 1 24 ? 22.774 20.284 88.358 1.00 28.09 16 LEU B O 1
ATOM 2081 N N . PRO B 1 25 ? 21.854 21.540 89.976 1.00 30.74 17 PRO B N 1
ATOM 2082 C CA . PRO B 1 25 ? 22.612 22.729 89.557 1.00 29.78 17 PRO B CA 1
ATOM 2083 C C . PRO B 1 25 ? 24.108 22.444 89.496 1.00 29.62 17 PRO B C 1
ATOM 2084 O O . PRO B 1 25 ? 24.649 21.719 90.330 1.00 28.92 17 PRO B O 1
ATOM 2088 N N . GLY B 1 26 ? 24.764 22.986 88.460 1.00 27.41 18 GLY B N 1
ATOM 2089 C CA . GLY B 1 26 ? 26.161 22.720 88.152 1.00 30.61 18 GLY B CA 1
ATOM 2090 C C . GLY B 1 26 ? 26.434 21.508 87.270 1.00 26.77 18 GLY B C 1
ATOM 2091 O O . GLY B 1 26 ? 27.600 21.268 86.918 1.00 27.43 18 GLY B O 1
ATOM 2092 N N . LYS B 1 27 ? 25.407 20.747 86.901 1.00 24.04 19 LYS B N 1
ATOM 2093 C CA . LYS B 1 27 ? 25.619 19.496 86.180 1.00 29.06 19 LYS B CA 1
ATOM 2094 C C . LYS B 1 27 ? 26.303 19.722 84.838 1.00 27.92 19 LYS B C 1
ATOM 2095 O O . LYS B 1 27 ? 27.055 18.857 84.374 1.00 29.88 19 LYS B O 1
ATOM 2101 N N . ILE B 1 28 ? 26.057 20.866 84.197 1.00 27.87 20 ILE B N 1
ATOM 2102 C CA . ILE B 1 28 ? 26.632 21.073 82.867 1.00 29.62 20 ILE B CA 1
ATOM 2103 C C . ILE B 1 28 ? 28.141 21.199 82.947 1.00 33.36 20 ILE B C 1
ATOM 2104 O O . ILE B 1 28 ? 28.826 21.019 81.935 1.00 31.80 20 ILE B O 1
ATOM 2109 N N . ALA B 1 29 ? 28.691 21.459 84.136 1.00 27.24 21 ALA B N 1
ATOM 2110 C CA . ALA B 1 29 ? 30.136 21.565 84.292 1.00 28.43 21 ALA B CA 1
ATOM 2111 C C . ALA B 1 29 ? 30.749 20.305 84.888 1.00 27.26 21 ALA B C 1
ATOM 2112 O O . ALA B 1 29 ? 31.950 20.283 85.161 1.00 32.40 21 ALA B O 1
ATOM 2114 N N . LEU B 1 30 ? 29.960 19.255 85.077 1.00 31.69 22 LEU B N 1
ATOM 2115 C CA . LEU B 1 30 ? 30.511 18.026 85.625 1.00 30.66 22 LEU B CA 1
ATOM 2116 C C . LEU B 1 30 ? 31.510 17.404 84.653 1.00 29.97 22 LEU B C 1
ATOM 2117 O O . LEU B 1 30 ? 31.321 17.480 83.422 1.00 33.15 22 LEU B O 1
ATOM 2122 N N . PRO B 1 31 ? 32.586 16.801 85.162 1.00 30.82 23 PRO B N 1
ATOM 2123 C CA . PRO B 1 31 ? 33.504 16.059 84.288 1.00 34.94 23 PRO B CA 1
ATOM 2124 C C . PRO B 1 31 ? 32.760 14.966 83.533 1.00 32.16 23 PRO B C 1
ATOM 2125 O O . PRO B 1 31 ? 31.897 14.277 84.087 1.00 28.91 23 PRO B O 1
ATOM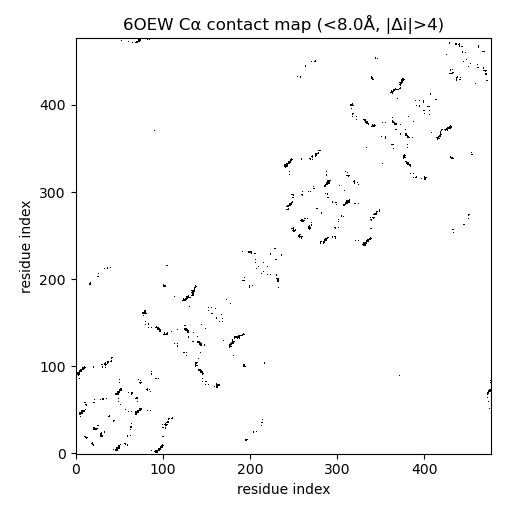 2129 N N . PHE B 1 32 ? 33.086 14.819 82.251 1.00 34.47 24 PHE B N 1
ATOM 2130 C CA . PHE B 1 32 ? 32.404 13.843 81.402 1.00 32.22 24 PHE B CA 1
ATOM 2131 C C . PHE B 1 32 ? 33.373 13.467 80.294 1.00 32.60 24 PHE B C 1
ATOM 2132 O O . PHE B 1 32 ? 33.713 14.312 79.464 1.00 33.39 24 PHE B O 1
ATOM 2140 N N . GLY B 1 33 ? 33.848 12.224 80.304 1.00 36.36 25 GLY B N 1
ATOM 2141 C CA . GLY B 1 33 ? 34.954 11.886 79.422 1.00 37.65 25 GLY B CA 1
ATOM 2142 C C . GLY B 1 33 ? 36.152 12.772 79.693 1.00 37.19 25 GLY B C 1
ATOM 2143 O O . GLY B 1 33 ? 36.517 13.028 80.849 1.00 35.25 25 GLY B O 1
ATOM 2144 N N . ASP B 1 34 ? 36.788 13.259 78.625 1.00 35.36 26 ASP B N 1
ATOM 2145 C CA . ASP B 1 34 ? 37.919 14.161 78.803 1.00 42.63 26 ASP B CA 1
ATOM 2146 C C . ASP B 1 34 ? 37.491 15.619 78.838 1.00 39.52 26 ASP B C 1
ATOM 2147 O O . ASP B 1 34 ? 38.338 16.506 78.725 1.00 38.77 26 ASP B O 1
ATOM 2152 N N . THR B 1 35 ? 36.200 15.888 78.983 1.00 31.98 27 THR B N 1
ATOM 2153 C CA . THR B 1 35 ? 35.740 17.266 78.961 1.00 36.08 27 THR B CA 1
ATOM 2154 C C . THR B 1 35 ? 34.674 17.445 80.045 1.00 37.98 27 THR B C 1
ATOM 2155 O O . THR B 1 35 ? 34.789 16.847 81.120 1.00 31.27 27 THR B O 1
ATOM 2159 N N . THR B 1 36 ? 33.672 18.282 79.807 1.00 33.26 28 THR B N 1
ATOM 2160 C CA . THR B 1 36 ? 32.528 18.456 80.694 1.00 35.90 28 THR B CA 1
ATOM 2161 C C . THR B 1 36 ? 31.270 17.924 80.012 1.00 36.98 28 THR B C 1
ATOM 2162 O O . THR B 1 36 ? 31.274 17.589 78.825 1.00 30.23 28 THR B O 1
ATOM 2166 N N . ILE B 1 37 ? 30.174 17.867 80.776 1.00 27.08 29 ILE B N 1
ATOM 2167 C CA . ILE B 1 37 ? 28.878 17.482 80.212 1.00 29.37 29 ILE B CA 1
ATOM 2168 C C . ILE B 1 37 ? 28.550 18.351 78.999 1.00 29.56 29 ILE B C 1
ATOM 2169 O O . ILE B 1 37 ? 28.252 17.848 77.907 1.00 27.39 29 ILE B O 1
ATOM 2174 N N . LEU B 1 38 ? 28.621 19.672 79.165 1.00 31.58 30 LEU B N 1
ATOM 2175 C CA . LEU B 1 38 ? 28.271 20.551 78.053 1.00 32.21 30 LEU B CA 1
ATOM 2176 C C . LEU B 1 38 ? 29.317 20.485 76.946 1.00 31.80 30 LEU B C 1
ATOM 2177 O O . LEU B 1 38 ? 28.972 20.493 75.755 1.00 29.68 30 LEU B O 1
ATOM 2182 N N . GLY B 1 39 ? 30.600 20.422 77.310 1.00 30.86 31 GLY B N 1
ATOM 2183 C CA . GLY B 1 39 ? 31.635 20.329 76.289 1.00 36.22 31 GLY B CA 1
ATOM 2184 C C . GLY B 1 39 ? 31.529 19.059 75.462 1.00 32.51 31 GLY B C 1
ATOM 2185 O O . GLY B 1 39 ? 31.755 19.078 74.243 1.00 31.94 31 GLY B O 1
ATOM 2186 N N . PHE B 1 40 ? 31.201 17.937 76.112 1.00 28.00 32 PHE B N 1
ATOM 2187 C CA . PHE B 1 40 ? 30.934 16.693 75.390 1.00 31.31 32 PHE B CA 1
ATOM 2188 C C . PHE B 1 40 ? 29.824 16.900 74.368 1.00 33.47 32 PHE B C 1
ATOM 2189 O O . PHE B 1 40 ? 29.933 16.475 73.213 1.00 29.81 32 PHE B O 1
ATOM 2197 N N . MET B 1 41 ? 28.744 17.571 74.775 1.00 30.92 33 MET B N 1
ATOM 2198 C CA . MET B 1 41 ? 27.645 17.844 73.855 1.00 32.69 33 MET B CA 1
ATOM 2199 C C . MET B 1 41 ? 28.100 18.705 72.687 1.00 30.80 33 MET B C 1
ATOM 2200 O O . MET B 1 41 ? 27.718 18.454 71.538 1.00 30.61 33 MET B O 1
ATOM 2205 N N . LEU B 1 42 ? 28.916 19.733 72.952 1.00 27.38 34 LEU B N 1
ATOM 2206 C CA . LEU B 1 42 ? 29.382 20.549 71.835 1.00 30.39 34 LEU B CA 1
ATOM 2207 C C . LEU B 1 42 ? 30.239 19.728 70.875 1.00 31.55 34 LEU B C 1
ATOM 2208 O O . LEU B 1 42 ? 30.127 19.879 69.649 1.00 35.00 34 LEU B O 1
ATOM 2213 N N . GLU B 1 43 ? 31.077 18.835 71.406 1.00 33.27 35 GLU B N 1
ATOM 2214 C CA . GLU B 1 43 ? 31.897 18.005 70.531 1.00 38.64 35 GLU B CA 1
ATOM 2215 C C . GLU B 1 43 ? 31.031 17.094 69.674 1.00 36.70 35 GLU B C 1
ATOM 2216 O O . GLU B 1 43 ? 31.340 16.873 68.498 1.00 34.47 35 GLU B O 1
ATOM 2222 N N . ARG B 1 44 ? 29.940 16.560 70.243 1.00 37.19 36 ARG B N 1
ATOM 2223 C CA . ARG B 1 44 ? 29.004 15.750 69.458 1.00 38.54 36 ARG B CA 1
ATOM 2224 C C . ARG B 1 44 ? 28.391 16.556 68.324 1.00 34.96 36 ARG B C 1
ATOM 2225 O O . ARG B 1 44 ? 28.187 16.037 67.210 1.00 34.07 36 ARG B O 1
ATOM 2233 N N . LEU B 1 45 ? 28.062 17.822 68.594 1.00 33.91 37 LEU B N 1
ATOM 2234 C CA . LEU B 1 45 ? 27.416 18.640 67.580 1.00 34.91 37 LEU B CA 1
ATOM 2235 C C . LEU B 1 45 ? 28.388 19.138 66.517 1.00 31.04 37 LEU B C 1
ATOM 2236 O O . LEU B 1 45 ? 27.948 19.468 65.414 1.00 34.52 37 LEU B O 1
ATOM 2241 N N . LYS B 1 46 ? 29.698 19.136 66.790 1.00 33.76 38 LYS B N 1
ATOM 2242 C CA . LYS B 1 46 ? 30.668 19.532 65.759 1.00 40.24 38 LYS B CA 1
ATOM 2243 C C . LYS B 1 46 ? 30.535 18.692 64.487 1.00 37.85 38 LYS B C 1
ATOM 2244 O O . LYS B 1 46 ? 30.848 19.171 63.390 1.00 40.06 38 LYS B O 1
ATOM 2246 N N . PHE B 1 47 ? 30.061 17.454 64.606 1.00 39.94 39 PHE B N 1
ATOM 2247 C CA . PHE B 1 47 ? 29.886 16.568 63.459 1.00 38.62 39 PHE B CA 1
ATOM 2248 C C . PHE B 1 47 ? 28.663 16.904 62.609 1.00 37.23 39 PHE B C 1
ATOM 2249 O O . PHE B 1 47 ? 28.500 16.328 61.522 1.00 35.71 39 PHE B O 1
ATOM 2257 N N . SER B 1 48 ? 27.799 17.803 63.067 1.00 36.87 40 SER B N 1
ATOM 2258 C CA . SER B 1 48 ? 26.648 18.212 62.275 1.00 33.61 40 SER B CA 1
ATOM 2259 C C . SER B 1 48 ? 27.075 19.013 61.053 1.00 39.65 40 SER B C 1
ATOM 2260 O O . SER B 1 48 ? 27.963 19.863 61.120 1.00 37.31 40 SER B O 1
ATOM 2263 N N . LYS B 1 49 ? 26.421 18.757 59.922 1.00 38.75 41 LYS B N 1
ATOM 2264 C CA . LYS B 1 49 ? 26.691 19.625 58.784 1.00 43.70 41 LYS B CA 1
ATOM 2265 C C . LYS B 1 49 ? 26.175 21.036 59.013 1.00 39.46 41 LYS B C 1
ATOM 2266 O O . LYS B 1 49 ? 26.484 21.927 58.220 1.00 43.31 41 LYS B O 1
ATOM 2272 N N . PHE B 1 50 ? 25.422 21.264 60.086 1.00 41.60 42 PHE B N 1
ATOM 2273 C CA . PHE B 1 50 ? 24.972 22.593 60.459 1.00 43.12 42 PHE B CA 1
ATOM 2274 C C . PHE B 1 50 ? 25.762 23.137 61.639 1.00 40.52 42 PHE B C 1
ATOM 2275 O O . PHE B 1 50 ? 25.327 24.089 62.287 1.00 40.79 42 PHE B O 1
ATOM 2283 N N . GLN B 1 51 ? 26.946 22.577 61.899 1.00 41.75 43 GLN B N 1
ATOM 2284 C CA . GLN B 1 51 ? 27.707 22.951 63.089 1.00 42.93 43 GLN B CA 1
ATOM 2285 C C . GLN B 1 51 ? 28.195 24.395 63.045 1.00 44.46 43 GLN B C 1
ATOM 2286 O O . GLN B 1 51 ? 28.536 24.946 64.096 1.00 42.79 43 GLN B O 1
ATOM 2292 N N . GLU B 1 52 ? 28.260 25.010 61.858 1.00 45.03 44 GLU B N 1
ATOM 2293 C CA . GLU B 1 52 ? 28.779 26.372 61.758 1.00 47.81 44 GLU B CA 1
ATOM 2294 C C . GLU B 1 52 ? 28.057 27.335 62.699 1.00 49.01 44 GLU B C 1
ATOM 2295 O O . GLU B 1 52 ? 28.670 28.278 63.216 1.00 43.61 44 GLU B O 1
ATOM 2301 N N . ASN B 1 53 ? 26.770 27.098 62.962 1.00 40.41 45 ASN B N 1
ATOM 2302 C CA . ASN B 1 53 ? 25.944 28.078 63.649 1.00 38.83 45 ASN B CA 1
ATOM 2303 C C . ASN B 1 53 ? 25.434 27.518 64.971 1.00 38.17 45 ASN B C 1
ATOM 2304 O O . ASN B 1 53 ? 24.232 27.563 65.253 1.00 39.69 45 ASN B O 1
ATOM 2309 N N . VAL B 1 54 ? 26.329 26.975 65.776 1.00 39.19 46 VAL B N 1
ATOM 2310 C CA . VAL B 1 54 ? 25.977 26.529 67.123 1.00 37.87 46 VAL B CA 1
ATOM 2311 C C . VAL B 1 54 ? 26.158 27.709 68.065 1.00 40.66 46 VAL B C 1
ATOM 2312 O O . VAL B 1 54 ? 27.139 28.448 67.955 1.00 40.36 46 VAL B O 1
ATOM 2316 N N . VAL B 1 55 ? 25.192 27.921 68.961 1.00 41.98 47 VAL B N 1
ATOM 2317 C CA . VAL B 1 55 ? 25.259 28.999 69.945 1.00 35.25 47 VAL B CA 1
ATOM 2318 C C . VAL B 1 55 ? 24.728 28.456 71.270 1.00 35.21 47 VAL B C 1
ATOM 2319 O O . VAL B 1 55 ? 23.687 27.792 71.298 1.00 33.65 47 VAL B O 1
ATOM 2323 N N . VAL B 1 56 ? 25.448 28.718 72.360 1.00 34.11 48 VAL B N 1
ATOM 2324 C CA . VAL B 1 56 ? 24.979 28.380 73.696 1.00 27.51 48 VAL B CA 1
ATOM 2325 C C . VAL B 1 56 ? 24.253 29.594 74.260 1.00 34.86 48 VAL B C 1
ATOM 2326 O O . VAL B 1 56 ? 24.771 30.719 74.222 1.00 34.34 48 VAL B O 1
ATOM 2330 N N . LEU B 1 57 ? 23.022 29.377 74.713 1.00 28.25 49 LEU B N 1
ATOM 2331 C CA . LEU B 1 57 ? 22.176 30.433 75.242 1.00 28.57 49 LEU B CA 1
ATOM 2332 C C . LEU B 1 57 ? 22.180 30.255 76.758 1.00 29.02 49 LEU B C 1
ATOM 2333 O O . LEU B 1 57 ? 21.633 29.278 77.262 1.00 31.59 49 LEU B O 1
ATOM 2338 N N . THR B 1 58 ? 22.796 31.190 77.470 1.00 30.89 50 THR B N 1
ATOM 2339 C CA . THR B 1 58 ? 22.823 31.100 78.931 1.00 27.79 50 THR B CA 1
ATOM 2340 C C . THR B 1 58 ? 22.357 32.426 79.538 1.00 32.05 50 THR B C 1
ATOM 2341 O O . THR B 1 58 ? 21.821 33.282 78.822 1.00 29.79 50 THR B O 1
ATOM 2345 N N . THR B 1 59 ? 22.489 32.591 80.854 1.00 32.24 51 THR B N 1
ATOM 2346 C CA . THR B 1 59 ? 22.022 33.777 81.556 1.00 32.59 51 THR B CA 1
ATOM 2347 C C . THR B 1 59 ? 23.160 34.765 81.742 1.00 31.73 51 THR B C 1
ATOM 2348 O O . THR B 1 59 ? 24.333 34.473 81.486 1.00 34.88 51 THR B O 1
ATOM 2352 N N . GLU B 1 60 ? 22.790 35.946 82.214 1.00 34.10 52 GLU B N 1
ATOM 2353 C CA . GLU B 1 60 ? 23.746 36.976 82.564 1.00 36.16 52 GLU B CA 1
ATOM 2354 C C . GLU B 1 60 ? 24.223 36.874 84.017 1.00 36.35 52 GLU B C 1
ATOM 2355 O O . GLU B 1 60 ? 24.995 37.733 84.446 1.00 38.37 52 GLU B O 1
ATOM 2361 N N . GLU B 1 61 ? 23.788 35.860 84.773 1.00 34.68 53 GLU B N 1
ATOM 2362 C CA . GLU B 1 61 ? 24.278 35.707 86.147 1.00 37.23 53 GLU B CA 1
ATOM 2363 C C . GLU B 1 61 ? 25.756 35.324 86.126 1.00 36.62 53 GLU B C 1
ATOM 2364 O O . GLU B 1 61 ? 26.217 34.595 85.237 1.00 34.70 53 GLU B O 1
ATOM 2370 N N . ASN B 1 62 ? 26.494 35.809 87.130 1.00 39.25 54 ASN B N 1
ATOM 2371 C CA . ASN B 1 62 ? 27.937 35.578 87.194 1.00 41.54 54 ASN B CA 1
ATOM 2372 C C . ASN B 1 62 ? 28.298 34.101 87.176 1.00 40.65 54 ASN B C 1
ATOM 2373 O O . ASN B 1 62 ? 29.339 33.730 86.626 1.00 40.13 54 ASN B O 1
ATOM 2378 N N . ILE B 1 63 ? 27.482 33.243 87.790 1.00 35.67 55 ILE B N 1
ATOM 2379 C CA . ILE B 1 63 ? 27.826 31.825 87.764 1.00 32.46 55 ILE B CA 1
ATOM 2380 C C . ILE B 1 63 ? 27.861 31.292 86.330 1.00 30.97 55 ILE B C 1
ATOM 2381 O O . ILE B 1 63 ? 28.609 30.356 86.025 1.00 36.80 55 ILE B O 1
ATOM 2386 N N . ASP B 1 64 ? 27.092 31.885 85.425 1.00 32.18 56 ASP B N 1
ATOM 2387 C CA . ASP B 1 64 ? 27.137 31.413 84.041 1.00 31.37 56 ASP B CA 1
ATOM 2388 C C . ASP B 1 64 ? 28.337 31.937 83.259 1.00 38.12 56 ASP B C 1
ATOM 2389 O O . ASP B 1 64 ? 28.468 31.618 82.063 1.00 35.85 56 ASP B O 1
ATOM 2394 N N . ASP B 1 65 ? 29.235 32.689 83.900 1.00 34.57 57 ASP B N 1
ATOM 2395 C CA . ASP B 1 65 ? 30.567 32.839 83.324 1.00 42.29 57 ASP B CA 1
ATOM 2396 C C . ASP B 1 65 ? 31.206 31.478 83.061 1.00 41.67 57 ASP B C 1
ATOM 2397 O O . ASP B 1 65 ? 31.984 31.332 82.111 1.00 39.78 57 ASP B O 1
ATOM 2402 N N . LYS B 1 66 ? 30.912 30.478 83.903 1.00 34.82 58 LYS B N 1
ATOM 2403 C CA . LYS B 1 66 ? 31.427 29.132 83.648 1.00 36.42 58 LYS B CA 1
ATOM 2404 C C . LYS B 1 66 ? 30.850 28.558 82.370 1.00 37.35 58 LYS B C 1
ATOM 2405 O O . LYS B 1 66 ? 31.574 27.943 81.578 1.00 34.21 58 LYS B O 1
ATOM 2411 N N . THR B 1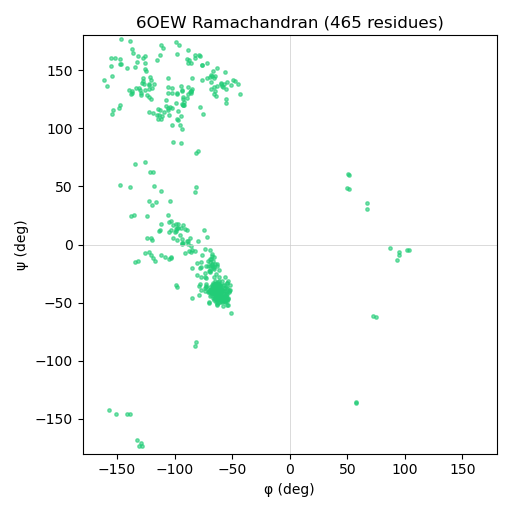 67 ? 29.539 28.715 82.176 1.00 31.43 59 THR B N 1
ATOM 2412 C CA . THR B 1 67 ? 28.910 28.257 80.938 1.00 32.55 59 THR B CA 1
ATOM 2413 C C . THR B 1 67 ? 29.572 28.899 79.734 1.00 32.27 59 THR B C 1
ATOM 2414 O O . THR B 1 67 ? 29.890 28.214 78.751 1.00 33.70 59 THR B O 1
ATOM 2418 N N . GLU B 1 68 ? 29.822 30.212 79.806 1.00 33.91 60 GLU B N 1
ATOM 2419 C CA . GLU B 1 68 ? 30.440 30.915 78.687 1.00 35.87 60 GLU B CA 1
ATOM 2420 C C . GLU B 1 68 ? 31.858 30.410 78.450 1.00 43.97 60 GLU B C 1
ATOM 2421 O O . GLU B 1 68 ? 32.262 30.185 77.302 1.00 39.15 60 GLU B O 1
ATOM 2427 N N . GLU B 1 69 ? 32.611 30.200 79.530 1.00 38.35 61 GLU B N 1
ATOM 2428 C CA . GLU B 1 69 ? 33.957 29.652 79.411 1.00 42.39 61 GLU B CA 1
ATOM 2429 C C . GLU B 1 69 ? 33.947 28.295 78.712 1.00 34.56 61 GLU B C 1
ATOM 2430 O O . GLU B 1 69 ? 34.793 28.029 77.853 1.00 42.94 61 GLU B O 1
ATOM 2436 N N . ILE B 1 70 ? 32.999 27.424 79.064 1.00 34.50 62 ILE B N 1
ATOM 2437 C CA . ILE B 1 70 ? 32.951 26.095 78.449 1.00 39.19 62 ILE B CA 1
ATOM 2438 C C . ILE B 1 70 ? 32.693 26.215 76.954 1.00 39.21 62 ILE B C 1
ATOM 2439 O O . ILE B 1 70 ? 33.359 25.565 76.133 1.00 38.06 62 ILE B O 1
ATOM 2444 N N . ALA B 1 71 ? 31.733 27.065 76.575 1.00 41.79 63 ALA B N 1
ATOM 2445 C CA . ALA B 1 71 ? 31.423 27.252 75.161 1.00 42.38 63 ALA B CA 1
ATOM 2446 C C . ALA B 1 71 ? 32.613 27.822 74.411 1.00 43.32 63 ALA B C 1
ATOM 2447 O O . ALA B 1 71 ? 32.967 27.334 73.332 1.00 38.83 63 ALA B O 1
ATOM 2449 N N . LYS B 1 72 ? 33.236 28.869 74.964 1.00 35.67 64 LYS B N 1
ATOM 2450 C CA . LYS B 1 72 ? 34.371 29.491 74.298 1.00 45.00 64 LYS B CA 1
ATOM 2451 C C . LYS B 1 72 ? 35.509 28.498 74.103 1.00 46.58 64 LYS B C 1
ATOM 2452 O O . LYS B 1 72 ? 36.160 28.494 73.050 1.00 46.55 64 LYS B O 1
ATOM 2454 N N . LYS B 1 73 ? 35.771 27.658 75.105 1.00 43.59 65 LYS B N 1
ATOM 2455 C CA . LYS B 1 73 ? 36.816 26.647 74.971 1.00 46.00 65 LYS B CA 1
ATOM 2456 C C . LYS B 1 73 ? 36.515 25.681 73.833 1.00 44.45 65 LYS B C 1
ATOM 2457 O O . LYS B 1 73 ? 37.434 25.193 73.165 1.00 46.63 65 LYS B O 1
ATOM 2463 N N . ASN B 1 74 ? 35.249 25.388 73.598 1.00 39.69 66 ASN B N 1
ATOM 2464 C CA . ASN B 1 74 ? 34.867 24.545 72.473 1.00 41.66 66 ASN B CA 1
ATOM 2465 C C . ASN B 1 74 ? 34.627 25.337 71.195 1.00 42.21 66 ASN B C 1
ATOM 2466 O O . ASN B 1 74 ? 34.093 24.782 70.225 1.00 47.21 66 ASN B O 1
ATOM 2471 N N . GLY B 1 75 ? 35.025 26.604 71.156 1.00 44.09 67 GLY B N 1
ATOM 2472 C CA . GLY B 1 75 ? 34.965 27.366 69.913 1.00 44.86 67 GLY B CA 1
ATOM 2473 C C . GLY B 1 75 ? 33.555 27.628 69.431 1.00 45.94 67 GLY B C 1
ATOM 2474 O O . GLY B 1 75 ? 33.307 27.645 68.222 1.00 46.18 67 GLY B O 1
ATOM 2475 N N . VAL B 1 76 ? 32.625 27.840 70.355 1.00 40.84 68 VAL B N 1
ATOM 2476 C CA . VAL B 1 76 ? 31.207 27.989 70.060 1.00 43.76 68 VAL B CA 1
ATOM 2477 C C . VAL B 1 76 ? 30.753 29.351 70.566 1.00 48.76 68 VAL B C 1
ATOM 2478 O O . VAL B 1 76 ? 31.230 29.824 71.604 1.00 45.44 68 VAL B O 1
ATOM 2482 N N . SER B 1 77 ? 29.833 29.979 69.837 1.00 37.95 69 SER B N 1
ATOM 2483 C CA . SER B 1 77 ? 29.348 31.300 70.220 1.00 41.25 69 SER B CA 1
ATOM 2484 C C . SER B 1 77 ? 28.445 31.218 71.457 1.00 37.34 69 SER B C 1
ATOM 2485 O O . SER B 1 77 ? 27.843 30.182 71.756 1.00 38.03 69 SER B O 1
ATOM 2488 N N . VAL B 1 78 ? 28.345 32.337 72.173 1.00 37.74 70 VAL B N 1
ATOM 2489 C CA . VAL B 1 78 ? 27.571 32.413 73.411 1.00 45.62 70 VAL B CA 1
ATOM 2490 C C . VAL B 1 78 ? 26.653 33.617 73.339 1.00 45.23 70 VAL B C 1
ATOM 2491 O O . VAL B 1 78 ? 27.099 34.722 73.013 1.00 51.09 70 VAL B O 1
ATOM 2495 N N . PHE B 1 79 ? 25.391 33.423 73.693 1.00 33.87 71 PHE B N 1
ATOM 2496 C CA . PHE B 1 79 ? 24.488 34.542 73.918 1.00 40.25 71 PHE B CA 1
ATOM 2497 C C . PHE B 1 79 ? 24.004 34.480 75.356 1.00 35.10 71 PHE B C 1
ATOM 2498 O O . PHE B 1 79 ? 23.636 33.406 75.840 1.00 36.38 71 PHE B O 1
ATOM 2506 N N . ARG B 1 80 ? 24.012 35.615 76.040 1.00 36.99 72 ARG B N 1
ATOM 2507 C CA . ARG B 1 80 ? 23.632 35.646 77.451 1.00 42.91 72 ARG B CA 1
ATOM 2508 C C . ARG B 1 80 ? 22.447 36.582 77.625 1.00 46.70 72 ARG B C 1
ATOM 2509 O O . ARG B 1 80 ? 22.512 37.752 77.225 1.00 42.45 72 ARG B O 1
ATOM 2517 N N . GLY B 1 81 ? 21.370 36.069 78.223 1.00 41.30 73 GLY B N 1
ATOM 2518 C CA . GLY B 1 81 ? 20.114 36.806 78.326 1.00 45.53 73 GLY B CA 1
ATOM 2519 C C . GLY B 1 81 ? 19.250 36.311 79.457 1.00 48.08 73 GLY B C 1
ATOM 2520 O O . GLY B 1 81 ? 19.763 35.947 80.525 1.00 46.57 73 GLY B O 1
ATOM 2521 N N . SER B 1 82 ? 17.936 36.280 79.232 1.00 46.29 74 SER B N 1
ATOM 2522 C CA . SER B 1 82 ? 16.988 36.141 80.335 1.00 46.68 74 SER B CA 1
ATOM 2523 C C . SER B 1 82 ? 17.108 34.783 81.016 1.00 38.59 74 SER B C 1
ATOM 2524 O O . SER B 1 82 ? 17.182 33.742 80.368 1.00 38.63 74 SER B O 1
ATOM 2527 N N . ALA B 1 83 ? 17.090 34.796 82.353 1.00 39.14 75 ALA B N 1
ATOM 2528 C CA . ALA B 1 83 ? 17.272 33.557 83.094 1.00 36.26 75 ALA B CA 1
ATOM 2529 C C . ALA B 1 83 ? 16.069 32.640 82.938 1.00 35.65 75 ALA B C 1
ATOM 2530 O O . ALA B 1 83 ? 16.216 31.457 82.606 1.00 33.53 75 ALA B O 1
ATOM 2532 N N . ASN B 1 84 ? 14.863 33.161 83.158 1.00 35.50 76 ASN B N 1
ATOM 2533 C CA . ASN B 1 84 ? 13.696 32.293 83.120 1.00 38.45 76 ASN B CA 1
ATOM 2534 C C . ASN B 1 84 ? 12.751 32.548 81.954 1.00 37.78 76 ASN B C 1
ATOM 2535 O O . ASN B 1 84 ? 11.832 31.751 81.751 1.00 35.58 76 ASN B O 1
ATOM 2540 N N . ASP B 1 85 ? 12.936 33.615 81.183 1.00 39.22 77 ASP B N 1
ATOM 2541 C CA . ASP B 1 85 ? 12.120 33.809 79.978 1.00 40.27 77 ASP B CA 1
ATOM 2542 C C . ASP B 1 85 ? 12.877 33.237 78.784 1.00 40.49 77 ASP B C 1
ATOM 2543 O O . ASP B 1 85 ? 13.588 33.945 78.060 1.00 37.76 77 ASP B O 1
ATOM 2548 N N . LEU B 1 86 ? 12.684 31.936 78.543 1.00 33.58 78 LEU B N 1
ATOM 2549 C CA . LEU B 1 86 ? 13.399 31.272 77.459 1.00 34.02 78 LEU B CA 1
ATOM 2550 C C . LEU B 1 86 ? 12.854 31.664 76.086 1.00 34.96 78 LEU B C 1
ATOM 2551 O O . LEU B 1 86 ? 13.593 31.612 75.094 1.00 32.89 78 LEU B O 1
ATOM 2556 N N . ILE B 1 87 ? 11.571 32.018 75.987 1.00 35.45 79 ILE B N 1
ATOM 2557 C CA . ILE B 1 87 ? 11.083 32.560 74.715 1.00 38.45 79 ILE B CA 1
ATOM 2558 C C . ILE B 1 87 ? 11.878 33.809 74.361 1.00 41.61 79 ILE B C 1
ATOM 2559 O O . ILE B 1 87 ? 12.401 33.945 73.248 1.00 40.46 79 ILE B O 1
ATOM 2564 N N . GLN B 1 88 ? 12.034 34.705 75.333 1.00 36.49 80 GLN B N 1
ATOM 2565 C CA . GLN B 1 88 ? 12.785 35.936 75.110 1.00 44.82 80 GLN B CA 1
ATOM 2566 C C . GLN B 1 88 ? 14.253 35.647 74.819 1.00 43.37 80 GLN B C 1
ATOM 2567 O O . GLN B 1 88 ? 14.833 36.229 73.891 1.00 47.79 80 GLN B O 1
ATOM 2573 N N . ARG B 1 89 ? 14.881 34.770 75.617 1.00 37.70 81 ARG B N 1
ATOM 2574 C CA . ARG B 1 89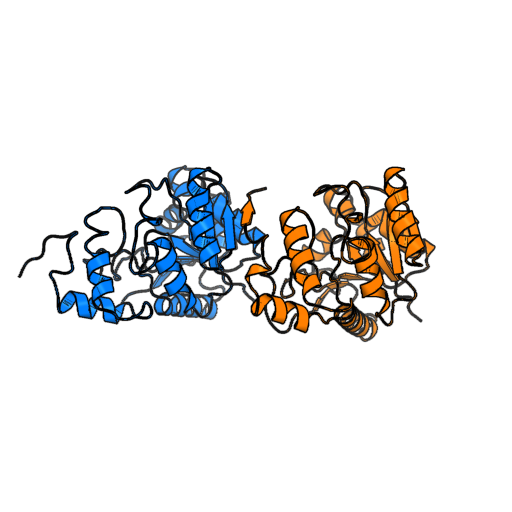 ? 16.291 34.451 75.400 1.00 38.45 81 ARG B CA 1
ATOM 2575 C C . ARG B 1 89 ? 16.506 33.949 73.971 1.00 37.40 81 ARG B C 1
ATOM 2576 O O . ARG B 1 89 ? 17.403 34.423 73.259 1.00 34.53 81 ARG B O 1
ATOM 2584 N N . TYR B 1 90 ? 15.648 33.028 73.521 1.00 32.96 82 TYR B N 1
ATOM 2585 C CA . TYR B 1 90 ? 15.761 32.477 72.170 1.00 32.70 82 TYR B CA 1
ATOM 2586 C C . TYR B 1 90 ? 15.483 33.530 71.094 1.00 38.08 82 TYR B C 1
ATOM 2587 O O . TYR B 1 90 ? 16.135 33.536 70.037 1.00 37.68 82 TYR B O 1
ATOM 2596 N N . LEU B 1 91 ? 14.501 34.406 71.320 1.00 41.92 83 LEU B N 1
ATOM 2597 C CA . LEU B 1 91 ? 14.198 35.450 70.336 1.00 44.20 83 LEU B CA 1
ATOM 2598 C C . LEU B 1 91 ? 15.374 36.404 70.176 1.00 48.04 83 LEU B C 1
ATOM 2599 O O . LEU B 1 91 ? 15.785 36.729 69.056 1.00 47.20 83 LEU B O 1
ATOM 2604 N N . ASP B 1 92 ? 15.922 36.874 71.300 1.00 38.57 84 ASP B N 1
ATOM 2605 C CA . ASP B 1 92 ? 17.066 37.777 71.245 1.00 47.23 84 ASP B CA 1
ATOM 2606 C C . ASP B 1 92 ? 18.276 37.083 70.634 1.00 45.86 84 ASP B C 1
ATOM 2607 O O . ASP B 1 92 ? 19.029 37.691 69.864 1.00 50.12 84 ASP B O 1
ATOM 2612 N N . ALA B 1 93 ? 18.495 35.812 70.983 1.00 36.32 85 ALA B N 1
ATOM 2613 C CA . ALA B 1 93 ? 19.601 35.080 70.380 1.00 40.13 85 ALA B CA 1
ATOM 2614 C C . ALA B 1 93 ? 19.403 34.959 68.873 1.00 38.81 85 ALA B C 1
ATOM 2615 O O . ALA B 1 93 ? 20.296 35.301 68.087 1.00 43.17 85 ALA B O 1
ATOM 2617 N N . ALA B 1 94 ? 18.218 34.504 68.453 1.00 40.63 86 ALA B N 1
ATOM 2618 C CA . ALA B 1 94 ? 17.941 34.346 67.023 1.00 41.63 86 ALA B CA 1
ATOM 2619 C C . ALA B 1 94 ? 18.213 35.629 66.261 1.00 49.53 86 ALA B C 1
ATOM 2620 O O . ALA B 1 94 ? 18.858 35.616 65.204 1.00 52.00 86 ALA B O 1
ATOM 2622 N N . LYS B 1 95 ? 17.736 36.758 66.783 1.00 49.50 87 LYS B N 1
ATOM 2623 C CA . LYS B 1 95 ? 17.890 38.006 66.050 1.00 56.15 87 LYS B CA 1
ATOM 2624 C C . LYS B 1 95 ? 19.335 38.488 66.073 1.00 55.66 87 LYS B C 1
ATOM 2625 O O . LYS B 1 95 ? 19.823 39.032 65.079 1.00 52.99 87 LYS B O 1
ATOM 2631 N N . THR B 1 96 ? 20.046 38.248 67.172 1.00 53.43 88 THR B N 1
ATOM 2632 C CA . THR B 1 96 ? 21.458 38.605 67.248 1.00 54.43 88 THR B CA 1
ATOM 2633 C C . THR B 1 96 ? 22.288 37.859 66.205 1.00 56.00 88 THR B C 1
ATOM 2634 O O . THR B 1 96 ? 23.251 38.410 65.661 1.00 55.36 88 THR B O 1
ATOM 2638 N N . TYR B 1 97 ? 21.941 36.604 65.920 1.00 49.42 89 TYR B N 1
ATOM 2639 C CA . TYR B 1 97 ? 22.689 35.788 64.970 1.00 52.55 89 TYR B CA 1
ATOM 2640 C C . TYR B 1 97 ? 21.978 35.634 63.629 1.00 51.73 89 TYR B C 1
ATOM 2641 O O . TYR B 1 97 ? 22.421 34.840 62.793 1.00 53.58 89 TYR B O 1
ATOM 2650 N N . ASN B 1 98 ? 20.916 36.409 63.396 1.00 49.68 90 ASN B N 1
ATOM 2651 C CA . ASN B 1 98 ? 20.132 36.392 62.159 1.00 55.37 90 ASN B CA 1
ATOM 2652 C C . ASN B 1 98 ? 19.723 34.980 61.762 1.00 54.49 90 ASN B C 1
ATOM 2653 O O . ASN B 1 98 ? 19.867 34.562 60.608 1.00 49.72 90 ASN B O 1
ATOM 2658 N N . ILE B 1 99 ? 19.183 34.259 62.735 1.00 45.47 91 ILE B N 1
ATOM 2659 C CA . ILE B 1 99 ? 18.712 32.891 62.553 1.00 43.01 91 ILE B CA 1
ATOM 2660 C C . ILE B 1 99 ? 17.282 32.919 62.032 1.00 43.99 91 ILE B C 1
ATOM 2661 O O . ILE B 1 99 ? 16.424 33.604 62.598 1.00 49.24 91 ILE B O 1
ATOM 2666 N N . ASP B 1 100 ? 17.011 32.141 60.984 1.00 42.12 92 ASP B N 1
ATOM 2667 C CA . ASP B 1 100 ? 15.662 31.957 60.463 1.00 41.71 92 ASP B CA 1
ATOM 2668 C C . ASP B 1 100 ? 15.011 30.672 60.946 1.00 43.19 92 ASP B C 1
ATOM 2669 O O . ASP B 1 100 ? 13.792 30.630 61.147 1.00 45.88 92 ASP B O 1
ATOM 2674 N N . ILE B 1 101 ? 15.799 29.618 61.107 1.00 38.52 93 ILE B N 1
ATOM 2675 C CA A ILE B 1 101 ? 15.317 28.303 61.516 0.34 37.25 93 ILE B CA 1
ATOM 2676 C CA B ILE B 1 101 ? 15.305 28.315 61.527 0.66 37.17 93 ILE B CA 1
ATOM 2677 C C . ILE B 1 101 ? 16.057 27.920 62.791 1.00 33.22 93 ILE B C 1
ATOM 2678 O O . ILE B 1 101 ? 17.284 27.767 62.774 1.00 35.33 93 ILE B O 1
ATOM 2687 N N . ILE B 1 102 ? 15.324 27.767 63.881 1.00 33.14 94 ILE B N 1
ATOM 2688 C CA . ILE B 1 102 ? 15.906 27.501 65.204 1.00 29.42 94 ILE B CA 1
ATOM 2689 C C . ILE B 1 102 ? 15.833 26.014 65.488 1.00 29.54 94 ILE B C 1
ATOM 2690 O O . ILE B 1 102 ? 14.739 25.431 65.483 1.00 34.45 94 ILE B O 1
ATOM 2695 N N . VAL B 1 103 ? 16.987 25.395 65.736 1.00 30.92 95 VAL B N 1
ATOM 2696 C CA . VAL B 1 103 ? 17.052 24.044 66.286 1.00 26.69 95 VAL B CA 1
ATOM 2697 C C . VAL B 1 103 ? 17.198 24.230 67.787 1.00 30.27 95 VAL B C 1
ATOM 2698 O O . VAL B 1 103 ? 18.225 24.728 68.269 1.00 29.77 95 VAL B O 1
ATOM 2702 N N . ARG B 1 104 ? 16.166 23.874 68.527 1.00 24.38 96 ARG B N 1
ATOM 2703 C CA . ARG B 1 104 ? 16.209 24.047 69.979 1.00 27.44 96 ARG B CA 1
ATOM 2704 C C . ARG B 1 104 ? 16.719 22.772 70.640 1.00 28.48 96 ARG B C 1
ATOM 2705 O O . ARG B 1 104 ? 16.105 21.703 70.499 1.00 28.15 96 ARG B O 1
ATOM 2713 N N . LEU B 1 105 ? 17.840 22.888 71.370 1.00 30.34 97 LEU B N 1
ATOM 2714 C CA . LEU B 1 105 ? 18.390 21.816 72.188 1.00 24.05 97 LEU B CA 1
ATOM 2715 C C . LEU B 1 105 ? 18.571 22.324 73.612 1.00 25.32 97 LEU B C 1
ATOM 2716 O O . LEU B 1 105 ? 18.615 23.526 73.854 1.00 26.13 97 LEU B O 1
ATOM 2721 N N . THR B 1 106 ? 18.705 21.384 74.541 1.00 23.68 98 THR B N 1
ATOM 2722 C CA . THR B 1 106 ? 18.933 21.699 75.952 1.00 27.14 98 THR B CA 1
ATOM 2723 C C . THR B 1 106 ? 20.248 21.065 76.392 1.00 27.21 98 THR B C 1
ATOM 2724 O O . THR B 1 106 ? 20.583 19.948 75.974 1.00 27.32 98 THR B O 1
ATOM 2728 N N . GLY B 1 107 ? 20.996 21.783 77.227 1.00 29.81 99 GLY B N 1
ATOM 2729 C CA . GLY B 1 107 ? 22.327 21.343 77.587 1.00 31.74 99 GLY B CA 1
ATOM 2730 C C . GLY B 1 107 ? 22.373 20.179 78.559 1.00 31.01 99 GLY B C 1
ATOM 2731 O O . GLY B 1 107 ? 23.439 19.889 79.112 1.00 29.04 99 GLY B O 1
ATOM 2732 N N . ASP B 1 108 ? 21.241 19.512 78.795 1.00 25.33 100 ASP B N 1
ATOM 2733 C CA . ASP B 1 108 ? 21.224 18.293 79.595 1.00 29.73 100 ASP B CA 1
ATOM 2734 C C . ASP B 1 108 ? 21.110 17.055 78.714 1.00 25.47 100 ASP B C 1
ATOM 2735 O O . ASP B 1 108 ? 20.699 15.992 79.188 1.00 24.19 100 ASP B O 1
ATOM 2740 N N . CYS B 1 109 ? 21.460 17.191 77.436 1.00 24.82 101 CYS B N 1
ATOM 2741 C CA . CYS B 1 109 ? 21.394 16.114 76.448 1.00 26.47 101 CYS B CA 1
ATOM 2742 C C . CYS B 1 109 ? 22.771 15.864 75.847 1.00 27.23 101 CYS B C 1
ATOM 2743 O O . CYS B 1 109 ? 22.968 16.047 74.641 1.00 27.95 101 CYS B O 1
ATOM 2746 N N . PRO B 1 110 ? 23.758 15.463 76.655 1.00 28.75 102 PRO B N 1
ATOM 2747 C CA . PRO B 1 110 ? 25.134 15.397 76.137 1.00 28.82 102 PRO B CA 1
ATOM 2748 C C . PRO B 1 110 ? 25.361 14.308 75.107 1.00 28.45 102 PRO B C 1
ATOM 2749 O O . PRO B 1 110 ? 26.391 14.343 74.421 1.00 30.64 102 PRO B O 1
ATOM 2753 N N . LEU B 1 111 ? 24.461 13.341 74.969 1.00 26.08 103 LEU B N 1
ATOM 2754 C CA . LEU B 1 111 ? 24.656 12.303 73.966 1.00 24.95 103 LEU B CA 1
ATOM 2755 C C . LEU B 1 111 ? 23.872 12.579 72.688 1.00 28.11 103 LEU B C 1
ATOM 2756 O O . LEU B 1 111 ? 23.726 11.672 71.860 1.00 29.33 103 LEU B O 1
ATOM 2761 N N . ILE B 1 112 ? 23.378 13.811 72.515 1.00 26.74 104 ILE B N 1
ATOM 2762 C CA . ILE B 1 112 ? 22.668 14.201 71.296 1.00 28.77 104 ILE B CA 1
ATOM 2763 C C . ILE B 1 112 ? 23.430 13.701 70.066 1.00 28.55 104 ILE B C 1
ATOM 2764 O O . ILE B 1 112 ? 24.663 13.741 70.009 1.00 29.60 104 ILE B O 1
ATOM 2769 N N . ASP B 1 113 ? 22.692 13.189 69.081 1.00 27.87 105 ASP B N 1
ATOM 2770 C CA . ASP B 1 113 ? 23.300 12.559 67.911 1.00 30.10 105 ASP B CA 1
ATOM 2771 C C . ASP B 1 113 ? 23.112 13.507 66.735 1.00 30.67 105 ASP B C 1
ATOM 2772 O O . ASP B 1 113 ? 21.979 13.850 66.383 1.00 28.29 105 ASP B O 1
ATOM 2777 N N . SER B 1 114 ? 24.224 13.960 66.164 1.00 28.05 106 SER B N 1
ATOM 2778 C CA . SER B 1 114 ? 24.142 14.973 65.119 1.00 33.45 106 SER B CA 1
ATOM 2779 C C . SER B 1 114 ? 23.524 14.433 63.836 1.00 32.46 106 SER B C 1
ATOM 2780 O O . SER B 1 114 ? 23.011 15.222 63.032 1.00 33.97 106 SER B O 1
ATOM 2783 N N . LYS B 1 115 ? 23.558 13.111 63.610 1.00 33.41 107 LYS B N 1
ATOM 2784 C CA . LYS B 1 115 ? 22.982 12.576 62.373 1.00 33.58 107 LYS B CA 1
ATOM 2785 C C . LYS B 1 115 ? 21.453 12.621 62.425 1.00 34.86 107 LYS B C 1
ATOM 2786 O O . LYS B 1 115 ? 20.802 12.931 61.422 1.00 31.80 107 LYS B O 1
ATOM 2788 N N . ILE B 1 116 ? 20.862 12.363 63.598 1.00 32.51 108 ILE B N 1
ATOM 2789 C CA . ILE B 1 116 ? 19.422 12.551 63.768 1.00 31.41 108 ILE B CA 1
ATOM 2790 C C . ILE B 1 116 ? 19.055 14.016 63.567 1.00 32.14 108 ILE B C 1
ATOM 2791 O O . ILE B 1 116 ? 18.071 14.347 62.890 1.00 28.85 108 ILE B O 1
ATOM 2796 N N . LEU B 1 117 ? 19.812 14.915 64.202 1.00 28.30 109 LEU B N 1
ATOM 2797 C CA . LEU B 1 117 ? 19.566 16.343 64.020 1.00 28.46 109 LEU B CA 1
ATOM 2798 C C . LEU B 1 117 ? 19.587 16.724 62.542 1.00 30.47 109 LEU B C 1
ATOM 2799 O O . LEU B 1 117 ? 18.697 17.432 62.059 1.00 29.83 109 LEU B O 1
ATOM 2804 N N . ASP B 1 118 ? 20.596 16.256 61.805 1.00 30.20 110 ASP B N 1
ATOM 2805 C CA . ASP B 1 118 ? 20.744 16.660 60.415 1.00 34.21 110 ASP B CA 1
ATOM 2806 C C . ASP B 1 118 ? 19.604 16.132 59.549 1.00 30.47 110 ASP B C 1
ATOM 2807 O O . ASP B 1 118 ? 19.123 16.836 58.655 1.00 31.64 110 ASP B O 1
ATOM 2812 N N . LEU B 1 119 ? 19.170 14.892 59.795 1.00 29.95 111 LEU B N 1
ATOM 2813 C CA . LEU B 1 119 ? 18.021 14.345 59.080 1.00 30.15 111 LEU B CA 1
ATOM 2814 C C . LEU B 1 119 ? 16.770 15.178 59.322 1.00 31.15 111 LEU B C 1
ATOM 2815 O O . LEU B 1 119 ? 15.979 15.411 58.398 1.00 29.72 111 LEU B O 1
ATOM 2820 N N . MET B 1 120 ? 16.561 15.614 60.571 1.00 29.16 112 MET B N 1
ATOM 2821 C CA . MET B 1 120 ? 15.371 16.396 60.879 1.00 29.45 112 MET B CA 1
ATOM 2822 C C . MET B 1 120 ? 15.447 17.781 60.253 1.00 31.97 112 MET B C 1
ATOM 2823 O O . MET B 1 120 ? 14.443 18.286 59.734 1.00 29.01 112 MET B O 1
ATOM 2828 N N . VAL B 1 121 ? 16.621 18.421 60.288 1.00 29.07 113 VAL B N 1
ATOM 2829 C CA . VAL B 1 121 ? 16.724 19.731 59.649 1.00 29.56 113 VAL B CA 1
ATOM 2830 C C . VAL B 1 121 ? 16.518 19.600 58.138 1.00 33.21 113 VAL B C 1
ATOM 2831 O O . VAL B 1 121 ? 15.840 20.427 57.512 1.00 31.98 113 VAL B O 1
ATOM 2835 N N . ASP B 1 122 ? 17.096 18.558 57.530 1.00 33.23 114 ASP B N 1
ATOM 2836 C CA . ASP B 1 122 ? 16.878 18.331 56.102 1.00 35.46 114 ASP B CA 1
ATOM 2837 C C . ASP B 1 122 ? 15.393 18.230 55.778 1.00 36.10 114 ASP B C 1
ATOM 2838 O O . ASP B 1 122 ? 14.908 18.836 54.808 1.00 34.89 114 ASP B O 1
ATOM 2843 N N . LEU B 1 123 ? 14.664 17.432 56.562 1.00 32.23 115 LEU B N 1
ATOM 2844 C CA . LEU B 1 123 ? 13.228 17.259 56.347 1.00 29.44 115 LEU B CA 1
ATOM 2845 C C . LEU B 1 123 ? 12.500 18.590 56.488 1.00 31.39 115 LEU B C 1
ATOM 2846 O O . LEU B 1 123 ? 11.587 18.908 55.713 1.00 29.83 115 LEU B O 1
ATOM 2851 N N . PHE B 1 124 ? 12.911 19.391 57.473 1.00 30.44 116 PHE B N 1
ATOM 2852 C CA . PHE B 1 124 ? 12.309 20.699 57.675 1.00 29.05 116 PHE B CA 1
ATOM 2853 C C . PHE B 1 124 ? 12.569 21.598 56.469 1.00 31.13 116 PHE B C 1
ATOM 2854 O O . PHE B 1 124 ? 11.639 22.193 55.893 1.00 33.38 116 PHE B O 1
ATOM 2862 N N . LEU B 1 125 ? 13.835 21.705 56.061 1.00 35.07 117 LEU B N 1
ATOM 2863 C CA . LEU B 1 125 ? 14.163 22.574 54.933 1.00 35.68 117 LEU B CA 1
ATOM 2864 C C . LEU B 1 125 ? 13.450 22.123 53.658 1.00 36.92 117 LEU B C 1
ATOM 2865 O O . LEU B 1 125 ? 12.993 22.954 52.861 1.00 39.48 117 LEU B O 1
ATOM 2870 N N . TYR B 1 126 ? 13.336 20.809 53.450 1.00 36.21 118 TYR B N 1
ATOM 2871 C CA . TYR B 1 126 ? 12.789 20.297 52.189 1.00 35.53 118 TYR B CA 1
ATOM 2872 C C . TYR B 1 126 ? 11.323 20.663 52.019 1.00 33.93 118 TYR B C 1
ATOM 2873 O O . TYR B 1 126 ? 10.829 20.759 50.890 1.00 36.74 118 TYR B O 1
ATOM 2882 N N . ASN B 1 127 ? 10.610 20.834 53.131 1.00 40.63 119 ASN B N 1
ATOM 2883 C CA . ASN B 1 127 ? 9.194 21.194 53.125 1.00 46.39 119 ASN B CA 1
ATOM 2884 C C . ASN B 1 127 ? 8.991 22.661 53.468 1.00 54.37 119 ASN B C 1
ATOM 2885 O O . ASN B 1 127 ? 8.042 23.004 54.175 1.00 56.05 119 ASN B O 1
ATOM 2890 N N . GLN B 1 128 ? 9.877 23.540 53.003 1.00 63.98 120 GLN B N 1
ATOM 2891 C CA . GLN B 1 128 ? 9.817 24.947 53.390 1.00 68.49 120 GLN B CA 1
ATOM 2892 C C . GLN B 1 128 ? 8.452 25.528 53.078 1.00 61.68 120 GLN B C 1
ATOM 2893 O O . GLN B 1 128 ? 8.003 25.499 51.930 1.00 55.17 120 GLN B O 1
ATOM 2899 N N . GLY B 1 129 ? 7.786 26.049 54.101 1.00 59.65 121 GLY B N 1
ATOM 2900 C CA . GLY B 1 129 ? 6.477 26.637 53.923 1.00 76.24 121 GLY B CA 1
ATOM 2901 C C . GLY B 1 129 ? 5.325 25.699 54.204 1.00 79.66 121 GLY B C 1
ATOM 2902 O O . GLY B 1 129 ? 4.169 26.146 54.208 1.00 77.64 121 GLY B O 1
ATOM 2903 N N . ARG B 1 130 ? 5.603 24.411 54.406 1.00 41.40 122 ARG B N 1
ATOM 2904 C CA A ARG B 1 130 ? 4.578 23.468 54.815 0.49 41.90 122 ARG B CA 1
ATOM 2905 C CA B ARG B 1 130 ? 4.599 23.438 54.810 0.51 41.80 122 ARG B CA 1
ATOM 2906 C C . ARG B 1 130 ? 4.766 22.998 56.246 1.00 38.08 122 ARG B C 1
ATOM 2907 O O . ARG B 1 130 ? 3.876 22.336 56.781 1.00 40.24 122 ARG B O 1
ATOM 2922 N N . ILE B 1 131 ? 5.895 23.310 56.861 1.00 37.79 123 ILE B N 1
ATOM 2923 C CA . ILE B 1 131 ? 6.166 22.905 58.231 1.00 38.52 123 ILE B CA 1
ATOM 2924 C C . ILE B 1 131 ? 6.792 24.091 58.944 1.00 43.86 123 ILE B C 1
ATOM 2925 O O . ILE B 1 131 ? 7.693 24.747 58.411 1.00 48.25 123 ILE B O 1
ATOM 2930 N N . GLU B 1 132 ? 6.286 24.404 60.129 1.00 39.10 124 GLU B N 1
ATOM 2931 C CA . GLU B 1 132 ? 6.903 25.451 60.914 1.00 42.04 124 GLU B CA 1
ATOM 2932 C C . GLU B 1 132 ? 7.373 24.943 62.261 1.00 35.87 124 GLU B C 1
ATOM 2933 O O . GLU B 1 132 ? 8.103 25.665 62.943 1.00 35.56 124 GLU B O 1
ATOM 2939 N N . PHE B 1 133 ? 7.024 23.711 62.626 1.00 33.28 125 PHE B N 1
ATOM 2940 C CA . PHE B 1 133 ? 7.444 23.113 63.895 1.00 31.69 125 PHE B CA 1
ATOM 2941 C C . PHE B 1 133 ? 7.598 21.614 63.696 1.00 33.41 125 PHE B C 1
ATOM 2942 O O . PHE B 1 133 ? 6.614 20.925 63.406 1.00 34.19 125 PHE B O 1
ATOM 2950 N N . LEU B 1 134 ? 8.820 21.110 63.884 1.00 28.70 126 LEU B N 1
ATOM 2951 C CA . LEU B 1 134 ? 9.136 19.694 63.787 1.00 26.81 126 LEU B CA 1
ATOM 2952 C C . LEU B 1 134 ? 9.737 19.268 65.117 1.00 28.35 126 LEU B C 1
ATOM 2953 O O . LEU B 1 134 ? 10.621 19.954 65.637 1.00 28.76 126 LEU B O 1
ATOM 2958 N N . THR B 1 135 ? 9.280 18.136 65.647 1.00 31.33 127 THR B N 1
ATOM 2959 C CA . THR B 1 135 ? 9.775 17.648 66.926 1.00 25.49 127 THR B CA 1
ATOM 2960 C C . THR B 1 135 ? 9.907 16.137 66.870 1.00 28.84 127 THR B C 1
ATOM 2961 O O . THR B 1 135 ? 9.192 15.462 66.126 1.00 29.79 127 THR B O 1
ATOM 2965 N N . ASN B 1 136 ? 10.836 15.607 67.667 1.00 24.13 128 ASN B N 1
ATOM 2966 C CA . ASN B 1 136 ? 10.931 14.174 67.867 1.00 25.62 128 ASN B CA 1
ATOM 2967 C C . ASN B 1 136 ? 10.598 13.795 69.308 1.00 27.56 128 ASN B C 1
ATOM 2968 O O . ASN B 1 136 ? 10.828 12.657 69.705 1.00 27.44 128 ASN B O 1
ATOM 2973 N N . CYS B 1 137 ? 10.049 14.723 70.093 1.00 26.13 129 CYS B N 1
ATOM 2974 C CA . CYS B 1 137 ? 9.873 14.454 71.518 1.00 24.90 129 CYS B CA 1
ATOM 2975 C C . CYS B 1 137 ? 8.515 14.938 72.023 1.00 34.44 129 CYS B C 1
ATOM 2976 O O . CYS B 1 137 ? 8.358 15.210 73.220 1.00 32.79 129 CYS B O 1
ATOM 2979 N N . PHE B 1 138 ? 7.520 15.049 71.127 1.00 31.90 130 PHE B N 1
ATOM 2980 C CA . PHE B 1 138 ? 6.139 15.123 71.592 1.00 31.25 130 PHE B CA 1
ATOM 2981 C C . PHE B 1 138 ? 5.707 13.686 71.855 1.00 33.19 130 PHE B C 1
ATOM 2982 O O . PHE B 1 138 ? 5.830 13.221 72.987 1.00 30.32 130 PHE B O 1
ATOM 2990 N N . GLN B 1 139 ? 5.260 12.949 70.840 1.00 31.04 131 GLN B N 1
ATOM 2991 C CA . GLN B 1 139 ? 5.363 11.495 70.924 1.00 32.15 131 GLN B CA 1
ATOM 2992 C C . GLN B 1 139 ? 6.826 11.140 71.122 1.00 31.10 131 GLN B C 1
ATOM 2993 O O . GLN B 1 139 ? 7.694 11.698 70.449 1.00 32.37 131 GLN B O 1
ATOM 2999 N N . ARG B 1 140 ? 7.122 10.222 72.041 1.00 27.66 132 ARG B N 1
ATOM 3000 C CA . ARG B 1 140 ? 8.518 9.898 72.338 1.00 25.26 132 ARG B CA 1
ATOM 3001 C C . ARG B 1 140 ? 8.806 8.457 71.946 1.00 32.40 132 ARG B C 1
ATOM 3002 O O . ARG B 1 140 ? 8.275 7.533 72.564 1.00 31.02 132 ARG B O 1
ATOM 3010 N N . THR B 1 141 ? 9.636 8.263 70.903 1.00 28.11 133 THR B N 1
ATOM 3011 C CA . THR B 1 141 ? 10.170 6.942 70.602 1.00 27.59 133 THR B CA 1
ATOM 3012 C C . THR B 1 141 ? 11.690 6.875 70.595 1.00 28.47 133 THR B C 1
ATOM 3013 O O . THR B 1 141 ? 12.234 5.767 70.485 1.00 32.30 133 THR B O 1
ATOM 3017 N N . PHE B 1 142 ? 12.392 8.001 70.718 1.00 25.66 134 PHE B N 1
ATOM 3018 C CA . PHE B 1 142 ? 13.814 7.959 71.018 1.00 25.91 134 PHE B CA 1
ATOM 3019 C C . PHE B 1 142 ? 14.032 7.907 72.530 1.00 25.75 134 PHE B C 1
ATOM 3020 O O . PHE B 1 142 ? 13.169 8.299 73.324 1.00 30.38 134 PHE B O 1
ATOM 3028 N N . ALA B 1 143 ? 15.211 7.437 72.924 1.00 22.99 135 ALA B N 1
ATOM 3029 C CA . ALA B 1 143 ? 15.641 7.611 74.312 1.00 22.96 135 ALA B CA 1
ATOM 3030 C C . ALA B 1 143 ? 15.458 9.066 74.746 1.00 23.95 135 ALA B C 1
ATOM 3031 O O . ALA B 1 143 ? 15.713 10.001 73.980 1.00 28.91 135 ALA B O 1
ATOM 3033 N N . ARG B 1 144 ? 15.029 9.269 75.991 1.00 25.26 136 ARG B N 1
ATOM 3034 C CA . ARG B 1 144 ? 15.004 10.631 76.509 1.00 26.16 136 ARG B CA 1
ATOM 3035 C C . ARG B 1 144 ? 16.429 11.180 76.463 1.00 27.77 136 ARG B C 1
ATOM 3036 O O . ARG B 1 144 ? 17.391 10.472 76.767 1.00 30.37 136 ARG B O 1
ATOM 3044 N N . GLY B 1 145 ? 16.577 12.434 76.051 1.00 25.88 137 GLY B N 1
ATOM 3045 C CA . GLY B 1 145 ? 17.899 13.001 75.869 1.00 24.31 137 GLY B CA 1
ATOM 3046 C C . GLY B 1 145 ? 18.350 13.072 74.426 1.00 29.87 137 GLY B C 1
ATOM 3047 O O . GLY B 1 145 ? 19.451 13.576 74.162 1.00 27.51 137 GLY B O 1
ATOM 3048 N N . MET B 1 146 ? 17.560 12.545 73.496 1.00 28.08 138 MET B N 1
ATOM 3049 C CA . MET B 1 146 ? 17.733 12.810 72.069 1.00 26.03 138 MET B CA 1
ATOM 3050 C C . MET B 1 146 ? 16.856 13.950 71.576 1.00 28.95 138 MET B C 1
ATOM 3051 O O . MET B 1 146 ? 16.701 14.104 70.350 1.00 28.11 138 MET B O 1
ATOM 3056 N N . ASP B 1 147 ? 16.291 14.746 72.490 1.00 27.94 139 ASP B N 1
ATOM 3057 C CA . ASP B 1 147 ? 15.213 15.680 72.164 1.00 26.90 139 ASP B CA 1
ATOM 3058 C C . ASP B 1 147 ? 15.683 16.752 71.197 1.00 27.87 139 ASP B C 1
ATOM 3059 O O . ASP B 1 147 ? 16.674 17.441 71.452 1.00 24.46 139 ASP B O 1
ATOM 3064 N N . ILE B 1 148 ? 14.942 16.926 70.105 1.00 29.94 140 ILE B N 1
ATOM 3065 C CA . ILE B 1 148 ? 15.229 17.947 69.100 1.00 28.05 140 ILE B CA 1
ATOM 3066 C C . ILE B 1 148 ? 13.914 18.610 68.706 1.00 30.68 140 ILE B C 1
ATOM 3067 O O . ILE B 1 148 ? 12.945 17.918 68.384 1.00 26.45 140 ILE B O 1
ATOM 3072 N N . GLU B 1 149 ? 13.878 19.943 68.710 1.00 26.96 141 GLU B N 1
ATOM 3073 C CA . GLU B 1 149 ? 12.735 20.689 68.195 1.00 29.42 141 GLU B CA 1
ATOM 3074 C C . GLU B 1 149 ? 13.244 21.713 67.198 1.00 28.09 141 GLU B C 1
ATOM 3075 O O . GLU B 1 149 ? 14.283 22.341 67.428 1.00 34.88 141 GLU B O 1
ATOM 3081 N N . ILE B 1 150 ? 12.530 21.874 66.092 1.00 29.53 142 ILE B N 1
ATOM 3082 C CA . ILE B 1 150 ? 12.936 22.805 65.046 1.00 28.73 142 ILE B CA 1
ATOM 3083 C C . ILE B 1 150 ? 11.746 23.686 64.710 1.00 29.24 142 ILE B C 1
ATOM 3084 O O . ILE B 1 150 ? 10.642 23.184 64.454 1.00 35.20 142 ILE B O 1
ATOM 3089 N N . PHE B 1 151 ? 11.963 24.997 64.683 1.00 30.47 143 PHE B N 1
ATOM 3090 C CA . PHE B 1 151 ? 10.861 25.879 64.326 1.00 31.79 143 PHE B CA 1
ATOM 3091 C C . PHE B 1 151 ? 11.384 27.193 63.761 1.00 36.44 143 PHE B C 1
ATOM 3092 O O . PHE B 1 151 ? 12.549 27.557 63.943 1.00 37.35 143 PHE B O 1
ATOM 3100 N N . THR B 1 152 ? 10.506 27.886 63.045 1.00 37.74 144 THR B N 1
ATOM 3101 C CA . THR B 1 152 ? 10.871 29.154 62.436 1.00 44.60 144 THR B CA 1
ATOM 3102 C C . THR B 1 152 ? 10.907 30.262 63.480 1.00 46.42 144 THR B C 1
ATOM 3103 O O . THR B 1 152 ? 10.243 30.198 64.520 1.00 44.71 144 THR B O 1
ATOM 3107 N N . LEU B 1 153 ? 11.707 31.286 63.192 1.00 46.74 145 LEU B N 1
ATOM 3108 C CA . LEU B 1 153 ? 11.640 32.507 63.979 1.00 47.98 145 LEU B CA 1
ATOM 3109 C C . LEU B 1 153 ? 10.215 33.043 64.011 1.00 48.49 145 LEU B C 1
ATOM 3110 O O . LEU B 1 153 ? 9.748 33.513 65.050 1.00 47.72 145 LEU B O 1
ATOM 3115 N N . SER B 1 154 ? 9.488 32.936 62.892 1.00 42.60 146 SER B N 1
ATOM 3116 C CA . SER B 1 154 ? 8.120 33.454 62.852 1.00 44.80 146 SER B CA 1
ATOM 3117 C C . SER B 1 154 ? 7.219 32.727 63.841 1.00 45.44 146 SER B C 1
ATOM 3118 O O . SER B 1 154 ? 6.385 33.355 64.506 1.00 48.48 146 SER B O 1
ATOM 3121 N N . LEU B 1 155 ? 7.340 31.402 63.933 1.00 43.90 147 LEU B N 1
ATOM 3122 C CA . LEU B 1 155 ? 6.559 30.691 64.940 1.00 40.78 147 LEU B CA 1
ATOM 3123 C C . LEU B 1 155 ? 6.918 31.176 66.332 1.00 44.38 147 LEU B C 1
ATOM 3124 O O . LEU B 1 155 ? 6.033 31.423 67.155 1.00 43.79 147 LEU B O 1
ATOM 3129 N N . LEU B 1 156 ? 8.214 31.319 66.612 1.00 42.98 148 LEU B N 1
ATOM 3130 C CA . LEU B 1 156 ? 8.625 31.786 67.933 1.00 42.42 148 LEU B CA 1
ATOM 3131 C C . LEU B 1 156 ? 8.057 33.173 68.224 1.00 48.20 148 LEU B C 1
ATOM 3132 O O . LEU B 1 156 ? 7.640 33.456 69.354 1.00 46.28 148 LEU B O 1
ATOM 3137 N N . GLU B 1 157 ? 7.994 34.044 67.210 1.00 51.18 149 GLU B N 1
ATOM 3138 C CA . GLU B 1 157 ? 7.433 35.373 67.441 1.00 50.91 149 GLU B CA 1
ATOM 3139 C C . GLU B 1 157 ? 5.946 35.290 67.762 1.00 48.62 149 GLU B C 1
ATOM 3140 O O . GLU B 1 157 ? 5.446 36.044 68.604 1.00 50.45 149 GLU B O 1
ATOM 3146 N N . LYS B 1 158 ? 5.231 34.350 67.132 1.00 55.87 150 LYS B N 1
ATOM 3147 C CA . LYS B 1 158 ? 3.832 34.124 67.491 1.00 56.12 150 LYS B CA 1
ATOM 3148 C C . LYS B 1 158 ? 3.701 33.670 68.949 1.00 48.44 150 LYS B C 1
ATOM 3149 O O . LYS B 1 158 ? 2.857 34.179 69.695 1.00 55.68 150 LYS B O 1
ATOM 3151 N N . LEU B 1 159 ? 4.529 32.708 69.368 1.00 45.65 151 LEU B N 1
ATOM 3152 C CA . LEU B 1 159 ? 4.494 32.246 70.756 1.00 44.88 151 LEU B CA 1
ATOM 3153 C C . LEU B 1 159 ? 4.757 33.389 71.730 1.00 51.75 151 LEU B C 1
ATOM 3154 O O . LEU B 1 159 ? 4.045 33.538 72.729 1.00 48.35 151 LEU B O 1
ATOM 3159 N N . ASP B 1 160 ? 5.766 34.216 71.445 1.00 46.74 152 ASP B N 1
ATOM 3160 C CA . ASP B 1 160 ? 6.029 35.392 72.272 1.00 50.66 152 ASP B CA 1
ATOM 3161 C C . ASP B 1 160 ? 4.776 36.253 72.448 1.00 56.78 152 ASP B C 1
ATOM 3162 O O . ASP B 1 160 ? 4.502 36.739 73.553 1.00 53.19 152 ASP B O 1
ATOM 3167 N N . SER B 1 161 ? 3.989 36.440 71.377 1.00 55.09 153 SER B N 1
ATOM 3168 C CA . SER B 1 161 ? 2.782 37.257 71.490 1.00 60.71 153 SER B CA 1
ATOM 3169 C C . SER B 1 161 ? 1.628 36.514 72.152 1.00 56.59 153 SER B C 1
ATOM 3170 O O . SER B 1 161 ? 0.816 37.134 72.843 1.00 59.10 153 SER B O 1
ATOM 3173 N N . ILE B 1 162 ? 1.524 35.205 71.937 1.00 61.99 154 ILE B N 1
ATOM 3174 C CA . ILE B 1 162 ? 0.406 34.424 72.465 1.00 62.91 154 ILE B CA 1
ATOM 3175 C C . ILE B 1 162 ? 0.601 34.102 73.938 1.00 55.07 154 ILE B C 1
ATOM 3176 O O . ILE B 1 162 ? -0.342 34.164 74.735 1.00 58.67 154 ILE B O 1
ATOM 3181 N N . CYS B 1 163 ? 1.810 33.708 74.314 1.00 51.84 155 CYS B N 1
ATOM 3182 C CA . CYS B 1 163 ? 2.063 33.078 75.599 1.00 53.26 155 CYS B CA 1
ATOM 3183 C C . CYS B 1 163 ? 2.555 34.115 76.590 1.00 56.22 155 CYS B C 1
ATOM 3184 O O . CYS B 1 163 ? 3.649 34.665 76.424 1.00 55.44 155 CYS B O 1
ATOM 3187 N N . ARG B 1 164 ? 1.768 34.358 77.628 1.00 54.40 156 ARG B N 1
ATOM 3188 C CA . ARG B 1 164 ? 2.186 35.296 78.656 1.00 60.93 156 ARG B CA 1
ATOM 3189 C C . ARG B 1 164 ? 2.290 34.672 80.044 1.00 59.38 156 ARG B C 1
ATOM 3190 O O . ARG B 1 164 ? 2.623 35.385 80.996 1.00 61.79 156 ARG B O 1
ATOM 3198 N N . LEU B 1 165 ? 2.069 33.342 80.178 1.00 58.74 157 LEU B N 1
ATOM 3199 C CA . LEU B 1 165 ? 2.161 32.619 81.449 1.00 65.54 157 LEU B CA 1
ATOM 3200 C C . LEU B 1 165 ? 3.607 32.201 81.726 1.00 59.12 157 LEU B C 1
ATOM 3201 O O . LEU B 1 165 ? 4.325 31.816 80.797 1.00 57.32 157 LEU B O 1
ATOM 3206 N N . PRO B 1 166 ? 4.046 32.231 82.996 1.00 53.95 158 PRO B N 1
ATOM 3207 C CA . PRO B 1 166 ? 5.444 31.859 83.304 1.00 48.29 158 PRO B CA 1
ATOM 3208 C C . PRO B 1 166 ? 5.859 30.503 82.758 1.00 44.92 158 PRO B C 1
ATOM 3209 O O . PRO B 1 166 ? 6.985 30.350 82.270 1.00 43.67 158 PRO B O 1
ATOM 3213 N N . TYR B 1 167 ? 4.979 29.503 82.830 1.00 46.61 159 TYR B N 1
ATOM 3214 C CA . TYR B 1 167 ? 5.350 28.161 82.403 1.00 43.45 159 TYR B CA 1
ATOM 3215 C C . TYR B 1 167 ? 5.639 28.122 80.904 1.00 41.38 159 TYR B C 1
ATOM 3216 O O . TYR B 1 167 ? 6.596 27.475 80.464 1.00 39.20 159 TYR B O 1
ATOM 3225 N N . GLU B 1 168 ? 4.835 28.833 80.110 1.00 44.52 160 GLU B N 1
ATOM 3226 C CA . GLU B 1 168 ? 5.067 28.878 78.666 1.00 41.73 160 GLU B CA 1
ATOM 3227 C C . GLU B 1 168 ? 6.339 29.659 78.336 1.00 42.15 160 GLU B C 1
ATOM 3228 O O . GLU B 1 168 ? 7.120 29.237 77.472 1.00 38.05 160 GLU B O 1
ATOM 3234 N N . ARG B 1 169 ? 6.591 30.773 79.044 1.00 44.62 161 ARG B N 1
ATOM 3235 C CA . ARG B 1 169 ? 7.839 31.514 78.846 1.00 43.67 161 ARG B CA 1
ATOM 3236 C C . ARG B 1 169 ? 9.053 30.640 79.146 1.00 44.24 161 ARG B C 1
ATOM 3237 O O . ARG B 1 169 ? 10.083 30.745 78.473 1.00 37.41 161 ARG B O 1
ATOM 3245 N N . GLU B 1 170 ? 8.960 29.773 80.155 1.00 42.15 162 GLU B N 1
ATOM 3246 C CA . GLU B 1 170 ? 10.125 28.968 80.496 1.00 39.90 162 GLU B CA 1
ATOM 3247 C C . GLU B 1 170 ? 10.330 27.807 79.525 1.00 38.77 162 GLU B C 1
ATOM 3248 O O . GLU B 1 170 ? 11.473 27.495 79.170 1.00 35.86 162 GLU B O 1
ATOM 3254 N N . HIS B 1 171 ? 9.254 27.151 79.073 1.00 32.84 163 HIS B N 1
ATOM 3255 C CA . HIS B 1 171 ? 9.425 25.921 78.304 1.00 31.87 163 HIS B CA 1
ATOM 3256 C C . HIS B 1 171 ? 9.223 26.094 76.806 1.00 30.99 163 HIS B C 1
ATOM 3257 O O . HIS B 1 171 ? 9.548 25.167 76.055 1.00 35.33 163 HIS B O 1
ATOM 3264 N N . ILE B 1 172 ? 8.716 27.252 76.368 1.00 33.18 164 ILE B N 1
ATOM 3265 C CA . ILE B 1 172 ? 8.532 27.628 74.959 1.00 32.74 164 ILE B CA 1
ATOM 3266 C C . ILE B 1 172 ? 7.383 26.879 74.290 1.00 37.76 164 ILE B C 1
ATOM 3267 O O . ILE B 1 172 ? 6.417 27.499 73.838 1.00 40.47 164 ILE B O 1
ATOM 3272 N N . VAL B 1 173 ? 7.468 25.552 74.215 1.00 32.54 165 VAL B N 1
ATOM 3273 C CA . VAL B 1 173 ? 6.588 24.801 73.320 1.00 33.55 165 VAL B CA 1
ATOM 3274 C C . VAL B 1 173 ? 5.225 24.371 73.863 1.00 37.97 165 VAL B C 1
ATOM 3275 O O . VAL B 1 173 ? 4.438 23.827 73.071 1.00 37.81 165 VAL B O 1
ATOM 3279 N N . PRO B 1 174 ? 4.863 24.563 75.146 1.00 38.20 166 PRO B N 1
ATOM 3280 C CA . PRO B 1 174 ? 3.577 23.999 75.595 1.00 38.59 166 PRO B CA 1
ATOM 3281 C C . PRO B 1 174 ? 2.370 24.405 74.765 1.00 40.25 166 PRO B C 1
ATOM 3282 O O . PRO B 1 174 ? 1.555 23.536 74.445 1.00 41.15 166 PRO B O 1
ATOM 3286 N N . TYR B 1 175 ? 2.249 25.669 74.366 1.00 39.91 167 TYR B N 1
ATOM 3287 C CA . TYR B 1 175 ? 1.094 26.063 73.562 1.00 45.83 167 TYR B CA 1
ATOM 3288 C C . TYR B 1 175 ? 1.039 25.319 72.223 1.00 41.45 167 TYR B C 1
ATOM 3289 O O . TYR B 1 175 ? -0.050 24.971 71.747 1.00 40.65 167 TYR B O 1
ATOM 3298 N N . VAL B 1 176 ? 2.195 25.063 71.597 1.00 36.23 168 VAL B N 1
ATOM 3299 C CA . VAL B 1 176 ? 2.216 24.276 70.363 1.00 36.77 168 VAL B CA 1
ATOM 3300 C C . VAL B 1 176 ? 1.716 22.867 70.632 1.00 40.00 168 VAL B C 1
ATOM 3301 O O . VAL B 1 176 ? 0.813 22.361 69.953 1.00 37.60 168 VAL B O 1
ATOM 3305 N N . GLU B 1 177 ? 2.300 22.212 71.634 1.00 40.40 169 GLU B N 1
ATOM 3306 C CA . GLU B 1 177 ? 1.936 20.837 71.932 1.00 43.69 169 GLU B CA 1
ATOM 3307 C C . GLU B 1 177 ? 0.469 20.713 72.344 1.00 39.57 169 GLU B C 1
ATOM 3308 O O . GLU B 1 177 ? -0.158 19.690 72.056 1.00 44.39 169 GLU B O 1
ATOM 3314 N N . GLU B 1 178 ? -0.100 21.732 73.000 1.00 37.02 170 GLU B N 1
ATOM 3315 C CA . GLU B 1 178 ? -1.503 21.672 73.415 1.00 40.09 170 GLU B CA 1
ATOM 3316 C C . GLU B 1 178 ? -2.472 22.102 72.314 1.00 42.36 170 GLU B C 1
ATOM 3317 O O . GLU B 1 178 ? -3.687 21.999 72.510 1.00 47.17 170 GLU B O 1
ATOM 3323 N N . ASN B 1 179 ? -1.973 22.568 71.172 1.00 40.89 171 ASN B N 1
ATOM 3324 C CA . ASN B 1 179 ? -2.830 23.080 70.096 1.00 41.98 171 ASN B CA 1
ATOM 3325 C C . ASN B 1 179 ? -2.180 22.789 68.744 1.00 39.57 171 ASN B C 1
ATOM 3326 O O . ASN B 1 179 ? -1.986 23.681 67.920 1.00 48.63 171 ASN B O 1
ATOM 3331 N N . THR B 1 180 ? -1.793 21.533 68.518 1.00 40.76 172 THR B N 1
ATOM 3332 C CA . THR B 1 180 ? -1.042 21.203 67.308 1.00 39.97 172 THR B CA 1
ATOM 3333 C C . THR B 1 180 ? -1.801 21.584 66.049 1.00 45.95 172 THR B C 1
ATOM 3334 O O . THR B 1 180 ? -1.188 21.990 65.053 1.00 42.20 172 THR B O 1
ATOM 3338 N N . GLU B 1 181 ? -3.127 21.468 66.074 1.00 42.88 173 GLU B N 1
ATOM 3339 C CA . GLU B 1 181 ? -3.904 21.740 64.877 1.00 49.07 173 GLU B CA 1
ATOM 3340 C C . GLU B 1 181 ? -3.860 23.211 64.496 1.00 55.20 173 GLU B C 1
ATOM 3341 O O . GLU B 1 181 ? -4.287 23.563 63.392 1.00 57.70 173 GLU B O 1
ATOM 3347 N N . LYS B 1 182 ? -3.331 24.073 65.366 1.00 50.01 174 LYS B N 1
ATOM 3348 C CA . LYS B 1 182 ? -3.214 25.489 65.040 1.00 50.94 174 LYS B CA 1
ATOM 3349 C C . LYS B 1 182 ? -1.938 25.812 64.278 1.00 48.33 174 LYS B C 1
ATOM 3350 O O . LYS B 1 182 ? -1.767 26.956 63.834 1.00 50.16 174 LYS B O 1
ATOM 3356 N N . PHE B 1 183 ? -1.052 24.836 64.114 1.00 43.80 175 PHE B N 1
ATOM 3357 C CA . PHE B 1 183 ? 0.273 25.051 63.565 1.00 41.35 175 PHE B CA 1
ATOM 3358 C C . PHE B 1 183 ? 0.555 24.007 62.497 1.00 44.98 175 PHE B C 1
ATOM 3359 O O . PHE B 1 183 ? -0.048 22.930 62.468 1.00 43.53 175 PHE B O 1
ATOM 3367 N N . LYS B 1 184 ? 1.487 24.355 61.615 1.00 45.92 176 LYS B N 1
ATOM 3368 C CA . LYS B 1 184 ? 1.988 23.419 60.614 1.00 43.25 176 LYS B CA 1
ATOM 3369 C C . LYS B 1 184 ? 2.994 22.530 61.331 1.00 39.40 176 LYS B C 1
ATOM 3370 O O . LYS B 1 184 ? 4.215 22.724 61.275 1.00 35.91 176 LYS B O 1
ATOM 3376 N N . PHE B 1 185 ? 2.439 21.541 62.042 1.00 36.99 177 PHE B N 1
ATOM 3377 C CA . PHE B 1 185 ? 3.114 20.739 63.056 1.00 35.07 177 PHE B CA 1
ATOM 3378 C C . PHE B 1 185 ? 3.399 19.338 62.518 1.00 29.97 177 PHE B C 1
ATOM 3379 O O . PHE B 1 185 ? 2.533 18.737 61.883 1.00 38.87 177 PHE B O 1
ATOM 3387 N N . PHE B 1 186 ? 4.612 18.822 62.762 1.00 27.27 178 PHE B N 1
ATOM 3388 C CA . PHE B 1 186 ? 4.972 17.474 62.312 1.00 31.46 178 PHE B CA 1
ATOM 3389 C C . PHE B 1 186 ? 5.942 16.813 63.272 1.00 31.60 178 PHE B C 1
ATOM 3390 O O . PHE B 1 186 ? 6.714 17.480 63.965 1.00 31.40 178 PHE B O 1
ATOM 3398 N N . GLU B 1 187 ? 5.938 15.481 63.263 1.00 30.85 179 GLU B N 1
ATOM 3399 C CA . GLU B 1 187 ? 6.781 14.732 64.186 1.00 27.72 179 GLU B CA 1
ATOM 3400 C C . GLU B 1 187 ? 7.671 13.742 63.444 1.00 30.05 179 GLU B C 1
ATOM 3401 O O . GLU B 1 187 ? 7.364 13.292 62.331 1.00 30.08 179 GLU B O 1
ATOM 3407 N N . TYR B 1 188 ? 8.767 13.395 64.105 1.00 30.47 180 TYR B N 1
ATOM 3408 C CA . TYR B 1 188 ? 9.841 12.589 63.544 1.00 26.65 180 TYR B CA 1
ATOM 3409 C C . TYR B 1 188 ? 10.011 11.355 64.414 1.00 28.29 180 TYR B C 1
ATOM 3410 O O . TYR B 1 188 ? 10.434 11.484 65.580 1.00 26.69 180 TYR B O 1
ATOM 3419 N N . PRO B 1 189 ? 9.729 10.162 63.900 1.00 28.33 181 PRO B N 1
ATOM 3420 C CA . PRO B 1 189 ? 9.816 8.938 64.701 1.00 29.28 181 PRO B CA 1
ATOM 3421 C C . PRO B 1 189 ? 11.198 8.290 64.681 1.00 35.67 181 PRO B C 1
ATOM 3422 O O . PRO B 1 189 ? 11.997 8.469 63.761 1.00 29.70 181 PRO B O 1
ATOM 3426 N N . ASN B 1 190 ? 11.457 7.515 65.738 1.00 29.49 182 ASN B N 1
ATOM 3427 C CA . ASN B 1 190 ? 12.509 6.506 65.778 1.00 31.04 182 ASN B CA 1
ATOM 3428 C C . ASN B 1 190 ? 11.992 5.226 65.109 1.00 31.76 182 ASN B C 1
ATOM 3429 O O . ASN B 1 190 ? 10.785 5.022 64.969 1.00 33.86 182 ASN B O 1
ATOM 3434 N N . GLU B 1 191 ? 12.917 4.349 64.699 1.00 32.70 183 GLU B N 1
ATOM 3435 C CA . GLU B 1 191 ? 12.516 3.098 64.053 1.00 43.07 183 GLU B CA 1
ATOM 3436 C C . GLU B 1 191 ? 11.830 2.134 65.015 1.00 47.70 183 GLU B C 1
ATOM 3437 O O . GLU B 1 191 ? 11.114 1.235 64.573 1.00 44.68 183 GLU B O 1
ATOM 3443 N N . ARG B 1 192 ? 12.051 2.282 66.314 1.00 34.13 184 ARG B N 1
ATOM 3444 C CA . ARG B 1 192 ? 11.441 1.423 67.323 1.00 32.56 184 ARG B CA 1
ATOM 3445 C C . ARG B 1 192 ? 11.205 2.312 68.533 1.00 34.76 184 ARG B C 1
ATOM 3446 O O . ARG B 1 192 ? 11.590 3.480 68.520 1.00 32.34 184 ARG B O 1
ATOM 3454 N N . ASP B 1 193 ? 10.582 1.773 69.584 1.00 31.33 185 ASP B N 1
ATOM 3455 C CA . ASP B 1 193 ? 10.306 2.570 70.787 1.00 31.59 185 ASP B CA 1
ATOM 3456 C C . ASP B 1 193 ? 11.449 2.385 71.791 1.00 33.94 185 ASP B C 1
ATOM 3457 O O . ASP B 1 193 ? 11.508 1.385 72.516 1.00 33.08 185 ASP B O 1
ATOM 3462 N N . ASP B 1 194 ? 12.369 3.355 71.831 1.00 34.54 186 ASP B N 1
ATOM 3463 C CA . ASP B 1 194 ? 13.457 3.401 72.807 1.00 31.43 186 ASP B CA 1
ATOM 3464 C C . ASP B 1 194 ? 13.150 4.302 74.011 1.00 29.24 186 ASP B C 1
ATOM 3465 O O . ASP B 1 194 ? 14.074 4.649 74.763 1.00 30.85 186 ASP B O 1
ATOM 3470 N N . SER B 1 195 ? 11.893 4.700 74.208 1.00 26.58 187 SER B N 1
ATOM 3471 C CA . SER B 1 195 ? 11.616 5.746 75.189 1.00 28.61 187 SER B CA 1
ATOM 3472 C C . SER B 1 195 ? 11.812 5.288 76.625 1.00 29.96 187 SER B C 1
ATOM 3473 O O . SER B 1 195 ? 11.879 6.141 77.515 1.00 30.65 187 SER B O 1
ATOM 3476 N N . LYS B 1 196 ? 11.917 3.980 76.879 1.00 27.21 188 LYS B N 1
ATOM 3477 C CA . LYS B 1 196 ? 12.197 3.544 78.246 1.00 29.21 188 LYS B CA 1
ATOM 3478 C C . LYS B 1 196 ? 13.575 3.977 78.717 1.00 29.43 188 LYS B C 1
ATOM 3479 O O . LYS B 1 196 ? 13.842 3.957 79.924 1.00 28.74 188 LYS B O 1
ATOM 3485 N N . TYR B 1 197 ? 14.480 4.316 77.804 1.00 27.85 189 TYR B N 1
ATOM 3486 C CA . TYR B 1 197 ? 15.843 4.648 78.187 1.00 26.65 189 TYR B CA 1
ATOM 3487 C C . TYR B 1 197 ? 15.924 6.141 78.489 1.00 28.06 189 TYR B C 1
ATOM 3488 O O . TYR B 1 197 ? 15.490 6.959 77.683 1.00 31.01 189 TYR B O 1
ATOM 3497 N N . ARG B 1 198 ? 16.480 6.491 79.653 1.00 26.12 190 ARG B N 1
ATOM 3498 C CA A ARG B 1 198 ? 16.594 7.878 80.094 0.60 23.46 190 ARG B CA 1
ATOM 3499 C CA B ARG B 1 198 ? 16.598 7.887 80.075 0.40 24.67 190 ARG B CA 1
ATOM 3500 C C . ARG B 1 198 ? 18.059 8.309 79.978 1.00 27.50 190 ARG B C 1
ATOM 3501 O O . ARG B 1 198 ? 18.893 7.909 80.806 1.00 28.88 190 ARG B O 1
ATOM 3516 N N . LEU B 1 199 ? 18.371 9.132 78.967 1.00 25.49 191 LEU B N 1
ATOM 3517 C CA . LEU B 1 199 ? 19.744 9.554 78.697 1.00 22.71 191 LEU B CA 1
ATOM 3518 C C . LEU B 1 199 ? 19.878 11.067 78.736 1.00 29.53 191 LEU B C 1
ATOM 3519 O O . LEU B 1 199 ? 20.648 11.655 77.980 1.00 28.95 191 LEU B O 1
ATOM 3524 N N . THR B 1 200 ? 19.154 11.717 79.651 1.00 25.50 192 THR B N 1
ATOM 3525 C CA . THR B 1 200 ? 19.303 13.129 79.943 1.00 25.42 192 THR B CA 1
ATOM 3526 C C . THR B 1 200 ? 19.811 13.247 81.388 1.00 26.66 192 THR B C 1
ATOM 3527 O O . THR B 1 200 ? 19.664 12.317 82.173 1.00 25.58 192 THR B O 1
ATOM 3531 N N . ILE B 1 201 ? 20.420 14.366 81.762 1.00 23.59 193 ILE B N 1
ATOM 3532 C CA . ILE B 1 201 ? 21.032 14.456 83.097 1.00 27.70 193 ILE B CA 1
ATOM 3533 C C . ILE B 1 201 ? 20.226 15.397 83.995 1.00 25.23 193 ILE B C 1
ATOM 3534 O O . ILE B 1 201 ? 20.192 16.613 83.787 1.00 25.02 193 ILE B O 1
ATOM 3539 N N . ASP B 1 202 ? 19.608 14.835 85.045 1.00 24.19 194 ASP B N 1
ATOM 3540 C CA . ASP B 1 202 ? 18.939 15.607 86.087 1.00 25.21 194 ASP B CA 1
ATOM 3541 C C . ASP B 1 202 ? 19.294 15.117 87.487 1.00 25.89 194 ASP B C 1
ATOM 3542 O O . ASP B 1 202 ? 19.023 15.826 88.469 1.00 27.39 194 ASP B O 1
ATOM 3547 N N . THR B 1 203 ? 19.878 13.929 87.605 1.00 26.35 195 THR B N 1
ATOM 3548 C CA . THR B 1 203 ? 20.215 13.335 88.894 1.00 27.41 195 THR B CA 1
ATOM 3549 C C . THR B 1 203 ? 21.610 12.732 88.809 1.00 29.17 195 THR B C 1
ATOM 3550 O O . THR B 1 203 ? 22.155 12.519 87.725 1.00 26.13 195 THR B O 1
ATOM 3554 N N . ILE B 1 204 ? 22.179 12.439 89.980 1.00 27.04 196 ILE B N 1
ATOM 3555 C CA . ILE B 1 204 ? 23.450 11.724 90.021 1.00 26.50 196 ILE B CA 1
ATOM 3556 C C . ILE B 1 204 ? 23.320 10.358 89.355 1.00 30.29 196 ILE B C 1
ATOM 3557 O O . ILE B 1 204 ? 24.259 9.879 88.702 1.00 28.67 196 ILE B O 1
ATOM 3562 N N . GLU B 1 205 ? 22.150 9.710 89.484 1.00 27.26 197 GLU B N 1
ATOM 3563 C CA . GLU B 1 205 ? 21.972 8.403 88.862 1.00 25.11 197 GLU B CA 1
ATOM 3564 C C . GLU B 1 205 ? 21.963 8.516 87.333 1.00 24.15 197 GLU B C 1
ATOM 3565 O O . GLU B 1 205 ? 22.535 7.659 86.648 1.00 26.73 197 GLU B O 1
ATOM 3571 N N . ASP B 1 206 ? 21.343 9.571 86.793 1.00 29.59 198 ASP B N 1
ATOM 3572 C CA . ASP B 1 206 ? 21.486 9.857 85.361 1.00 27.13 198 ASP B CA 1
ATOM 3573 C C . ASP B 1 206 ? 22.958 9.997 84.992 1.00 30.01 198 ASP B C 1
ATOM 3574 O O . ASP B 1 206 ? 23.426 9.435 83.995 1.00 27.19 198 ASP B O 1
ATOM 3579 N N . TYR B 1 207 ? 23.688 10.794 85.773 1.00 27.82 199 TYR B N 1
ATOM 3580 C CA . TYR B 1 207 ? 25.101 11.045 85.509 1.00 26.29 199 TYR B CA 1
ATOM 3581 C C . TYR B 1 207 ? 25.902 9.746 85.481 1.00 28.04 199 TYR B C 1
ATOM 3582 O O . TYR B 1 207 ? 26.732 9.545 84.589 1.00 27.06 199 TYR B O 1
ATOM 3591 N N . GLU B 1 208 ? 25.668 8.842 86.445 1.00 27.47 200 GLU B N 1
ATOM 3592 C CA . GLU B 1 208 ? 26.420 7.586 86.447 1.00 27.95 200 GLU B CA 1
ATOM 3593 C C . GLU B 1 208 ? 26.035 6.705 85.262 1.00 33.78 200 GLU B C 1
ATOM 3594 O O . GLU B 1 208 ? 26.894 6.029 84.675 1.00 26.41 200 GLU B O 1
ATOM 3600 N N . THR B 1 209 ? 24.748 6.689 84.907 1.00 28.36 201 THR B N 1
ATOM 3601 C CA . THR B 1 209 ? 24.300 5.969 83.717 1.00 26.16 201 THR B CA 1
ATOM 3602 C C . THR B 1 209 ? 24.995 6.503 82.458 1.00 26.08 201 THR B C 1
ATOM 3603 O O . THR B 1 209 ? 25.489 5.731 81.629 1.00 29.41 201 THR B O 1
ATOM 3607 N N . LEU B 1 210 ? 25.036 7.825 82.301 1.00 25.27 202 LEU B N 1
ATOM 3608 C CA . LEU B 1 210 ? 25.705 8.410 81.138 1.00 27.46 202 LEU B CA 1
ATOM 3609 C C . LEU B 1 210 ? 27.201 8.128 81.144 1.00 31.07 202 LEU B C 1
ATOM 3610 O O . LEU B 1 210 ? 27.781 7.841 80.093 1.00 28.63 202 LEU B O 1
ATOM 3615 N N . LYS B 1 211 ? 27.853 8.232 82.308 1.00 28.18 203 LYS B N 1
ATOM 3616 C CA . LYS B 1 211 ? 29.279 7.897 82.370 1.00 27.14 203 LYS B CA 1
ATOM 3617 C C . LYS B 1 211 ? 29.517 6.459 81.946 1.00 31.44 203 LYS B C 1
ATOM 3618 O O . LYS B 1 211 ? 30.473 6.169 81.209 1.00 34.81 203 LYS B O 1
ATOM 3624 N N . SER B 1 212 ? 28.624 5.545 82.349 1.00 27.61 204 SER B N 1
ATOM 3625 C CA . SER B 1 212 ? 28.782 4.151 81.955 1.00 32.53 204 SER B CA 1
ATOM 3626 C C . SER B 1 212 ? 28.587 3.980 80.446 1.00 34.59 204 SER B C 1
ATOM 3627 O O . SER B 1 212 ? 29.293 3.188 79.815 1.00 35.15 204 SER B O 1
ATOM 3630 N N . CYS B 1 213 ? 27.656 4.732 79.848 1.00 33.46 205 CYS B N 1
ATOM 3631 C CA . CYS B 1 213 ? 27.446 4.660 78.399 1.00 31.52 205 CYS B CA 1
ATOM 3632 C C . CYS B 1 213 ? 28.723 4.989 77.627 1.00 32.67 205 CYS B C 1
ATOM 3633 O O . CYS B 1 213 ? 29.132 4.246 76.722 1.00 34.15 205 CYS B O 1
ATOM 3636 N N . ILE B 1 214 ? 29.341 6.130 77.933 1.00 32.90 206 ILE B N 1
ATOM 3637 C CA . ILE B 1 214 ? 30.442 6.586 77.101 1.00 34.30 206 ILE B CA 1
ATOM 3638 C C . ILE B 1 214 ? 31.688 5.755 77.320 1.00 36.85 206 ILE B C 1
ATOM 3639 O O . ILE B 1 214 ? 32.578 5.747 76.463 1.00 38.95 206 ILE B O 1
ATOM 3644 N N . SER B 1 215 ? 31.770 5.025 78.430 1.00 32.96 207 SER B N 1
ATOM 3645 C CA . SER B 1 215 ? 32.963 4.217 78.661 1.00 40.45 207 SER B CA 1
ATOM 3646 C C . SER B 1 215 ? 33.088 3.076 77.663 1.00 37.64 207 SER B C 1
ATOM 3647 O O . SER B 1 215 ? 34.159 2.463 77.579 1.00 39.53 207 SER B O 1
ATOM 3650 N N . TYR B 1 216 ? 32.029 2.767 76.923 1.00 38.49 208 TYR B N 1
ATOM 3651 C CA . TYR B 1 216 ? 32.079 1.716 75.917 1.00 41.44 208 TYR B CA 1
ATOM 3652 C C . TYR B 1 216 ? 32.593 2.187 74.564 1.00 42.07 208 TYR B C 1
ATOM 3653 O O . TYR B 1 216 ? 32.689 1.371 73.651 1.00 43.20 208 TYR B O 1
ATOM 3662 N N . PHE B 1 217 ? 32.924 3.464 74.390 1.00 36.78 209 PHE B N 1
ATOM 3663 C CA . PHE B 1 217 ? 33.351 3.946 73.076 1.00 37.69 209 PHE B CA 1
ATOM 3664 C C . PHE B 1 217 ? 34.676 4.680 73.173 1.00 44.15 209 PHE B C 1
ATOM 3665 O O . PHE B 1 217 ? 34.927 5.404 74.142 1.00 45.65 209 PHE B O 1
ATOM 3673 N N . LEU B 1 218 ? 35.508 4.508 72.141 1.00 39.50 210 LEU B N 1
ATOM 3674 C CA . LEU B 1 218 ? 36.825 5.132 72.108 1.00 46.04 210 LEU B CA 1
ATOM 3675 C C . LEU B 1 218 ? 36.763 6.618 71.768 1.00 50.71 210 LEU B C 1
ATOM 3676 O O . LEU B 1 218 ? 37.643 7.377 72.184 1.00 54.80 210 LEU B O 1
ATOM 3681 N N . SER B 1 219 ? 35.753 7.056 71.018 1.00 44.53 211 SER B N 1
ATOM 3682 C CA . SER B 1 219 ? 35.653 8.459 70.636 1.00 37.25 211 SER B CA 1
ATOM 3683 C C . SER B 1 219 ? 34.275 9.002 70.985 1.00 38.29 211 SER B C 1
ATOM 3684 O O . SER B 1 219 ? 33.472 8.318 71.630 1.00 35.33 211 SER B O 1
ATOM 3687 N N . LYS B 1 220 ? 33.984 10.229 70.573 1.00 37.11 212 LYS B N 1
ATOM 3688 C CA . LYS B 1 220 ? 32.667 10.803 70.787 1.00 38.19 212 LYS B CA 1
ATOM 3689 C C . LYS B 1 220 ? 31.799 10.701 69.545 1.00 39.39 212 LYS B C 1
ATOM 3690 O O . LYS B 1 220 ? 30.726 11.314 69.491 1.00 43.05 212 LYS B O 1
ATOM 3696 N N . GLU B 1 221 ? 32.216 9.904 68.567 1.00 36.99 213 GLU B N 1
ATOM 3697 C CA . GLU B 1 221 ? 31.549 9.865 67.275 1.00 35.49 213 GLU B CA 1
ATOM 3698 C C . GLU B 1 221 ? 30.478 8.785 67.163 1.00 37.44 213 GLU B C 1
ATOM 3699 O O . GLU B 1 221 ? 29.872 8.651 66.090 1.00 45.45 213 GLU B O 1
ATOM 3705 N N . PHE B 1 222 ? 30.232 8.008 68.213 1.00 35.74 214 PHE B N 1
ATOM 3706 C CA . PHE B 1 222 ? 29.360 6.842 68.097 1.00 32.00 214 PHE B CA 1
ATOM 3707 C C . PHE B 1 222 ? 27.917 7.233 67.778 1.00 35.61 214 PHE B C 1
ATOM 3708 O O . PHE B 1 222 ? 27.397 8.234 68.282 1.00 38.05 214 PHE B O 1
ATOM 3716 N N . SER B 1 223 ? 27.253 6.401 66.985 1.00 33.68 215 SER B N 1
ATOM 3717 C CA . SER B 1 223 ? 25.901 6.715 66.546 1.00 38.52 215 SER B CA 1
ATOM 3718 C C . SER B 1 223 ? 24.881 6.416 67.639 1.00 38.95 215 SER B C 1
ATOM 3719 O O . SER B 1 223 ? 25.146 5.678 68.593 1.00 32.84 215 SER B O 1
ATOM 3722 N N . TYR B 1 224 ? 23.684 6.988 67.467 1.00 36.40 216 TYR B N 1
ATOM 3723 C CA . TYR B 1 224 ? 22.571 6.659 68.351 1.00 36.37 216 TYR B CA 1
ATOM 3724 C C . TYR B 1 224 ? 22.302 5.156 68.377 1.00 33.65 216 TYR B C 1
ATOM 3725 O O . TYR B 1 224 ? 22.107 4.573 69.443 1.00 31.35 216 TYR B O 1
ATOM 3734 N N . VAL B 1 225 ? 22.304 4.495 67.217 1.00 37.43 217 VAL B N 1
ATOM 3735 C CA . VAL B 1 225 ? 21.934 3.083 67.238 1.00 36.74 217 VAL B CA 1
ATOM 3736 C C . VAL B 1 225 ? 23.008 2.246 67.934 1.00 36.96 217 VAL B C 1
ATOM 3737 O O . VAL B 1 225 ? 22.692 1.287 68.655 1.00 35.95 217 VAL B O 1
ATOM 3741 N N . ASP B 1 226 ? 24.291 2.585 67.750 1.00 33.35 218 ASP B N 1
ATOM 3742 C CA . ASP B 1 226 ? 25.326 1.816 68.439 1.00 34.07 218 ASP B CA 1
ATOM 3743 C C . ASP B 1 226 ? 25.229 2.017 69.945 1.00 31.28 218 ASP B C 1
ATOM 3744 O O . ASP B 1 226 ? 25.516 1.096 70.728 1.00 33.28 218 ASP B O 1
ATOM 3749 N N . LEU B 1 227 ? 24.827 3.215 70.359 1.00 30.37 219 LEU B N 1
ATOM 3750 C CA . LEU B 1 227 ? 24.658 3.493 71.788 1.00 27.52 219 LEU B CA 1
ATOM 3751 C C . LEU B 1 227 ? 23.553 2.632 72.378 1.00 32.26 219 LEU B C 1
ATOM 3752 O O . LEU B 1 227 ? 23.752 1.966 73.398 1.00 31.97 219 LEU B O 1
ATOM 3757 N N . ILE B 1 228 ? 22.381 2.613 71.727 1.00 34.95 220 ILE B N 1
ATOM 3758 C CA . ILE B 1 228 ? 21.269 1.799 72.214 1.00 34.72 220 ILE B CA 1
ATOM 3759 C C . ILE B 1 228 ? 21.641 0.321 72.233 1.00 36.44 220 ILE B C 1
ATOM 3760 O O . ILE B 1 228 ? 21.312 -0.398 73.183 1.00 33.93 220 ILE B O 1
ATOM 3765 N N . GLU B 1 229 ? 22.332 -0.167 71.192 1.00 31.38 221 GLU B N 1
ATOM 3766 C CA . GLU B 1 229 ? 22.713 -1.577 71.208 1.00 33.11 221 GLU B CA 1
ATOM 3767 C C . GLU B 1 229 ? 23.694 -1.883 72.329 1.00 35.21 221 GLU B C 1
ATOM 3768 O O . GLU B 1 229 ? 23.644 -2.969 72.908 1.00 37.64 221 GLU B O 1
ATOM 3774 N N . VAL B 1 230 ? 24.572 -0.942 72.669 1.00 36.99 222 VAL B N 1
ATOM 3775 C CA . VAL B 1 230 ? 25.470 -1.166 73.795 1.00 33.47 222 VAL B CA 1
ATOM 3776 C C . VAL B 1 230 ? 24.674 -1.269 75.093 1.00 35.74 222 VAL B C 1
ATOM 3777 O O . VAL B 1 230 ? 24.970 -2.106 75.960 1.00 38.59 222 VAL B O 1
ATOM 3781 N N . ILE B 1 231 ? 23.649 -0.429 75.241 1.00 30.72 223 ILE B N 1
ATOM 3782 C CA . ILE B 1 231 ? 22.803 -0.477 76.432 1.00 34.33 223 ILE B CA 1
ATOM 3783 C C . ILE B 1 231 ? 22.061 -1.807 76.500 1.00 39.03 223 ILE B C 1
ATOM 3784 O O . ILE B 1 231 ? 21.977 -2.440 77.563 1.00 35.87 223 ILE B O 1
ATOM 3789 N N . LYS B 1 232 ? 21.535 -2.267 75.364 1.00 34.43 224 LYS B N 1
ATOM 3790 C CA . LYS B 1 232 ? 20.801 -3.528 75.357 1.00 35.60 224 LYS B CA 1
ATOM 3791 C C . LYS B 1 232 ? 21.712 -4.707 75.653 1.00 40.79 224 LYS B C 1
ATOM 3792 O O . LYS B 1 232 ? 21.291 -5.667 76.306 1.00 39.89 224 LYS B O 1
ATOM 3798 N N . LYS B 1 233 ? 22.965 -4.654 75.191 1.00 44.38 225 LYS B N 1
ATOM 3799 C CA . LYS B 1 233 ? 23.909 -5.735 75.455 1.00 43.90 225 LYS B CA 1
ATOM 3800 C C . LYS B 1 233 ? 24.481 -5.690 76.869 1.00 45.45 225 LYS B C 1
ATOM 3801 O O . LYS B 1 233 ? 24.981 -6.713 77.352 1.00 46.05 225 LYS B O 1
ATOM 3803 N N . ASN B 1 234 ? 24.421 -4.536 77.538 1.00 44.84 226 ASN B N 1
ATOM 3804 C CA . ASN B 1 234 ? 25.035 -4.328 78.852 1.00 40.43 226 ASN B CA 1
ATOM 3805 C C . ASN B 1 234 ? 24.028 -3.619 79.743 1.00 36.77 226 ASN B C 1
ATOM 3806 O O . ASN B 1 234 ? 24.188 -2.434 80.067 1.00 36.57 226 ASN B O 1
ATOM 3811 N N . PRO B 1 235 ? 22.953 -4.301 80.135 1.00 40.42 227 PRO B N 1
ATOM 3812 C CA . PRO B 1 235 ? 21.878 -3.590 80.836 1.00 44.45 227 PRO B CA 1
ATOM 3813 C C . PRO B 1 235 ? 22.328 -3.002 82.158 1.00 42.50 227 PRO B C 1
ATOM 3814 O O . PRO B 1 235 ? 21.661 -2.095 82.671 1.00 42.65 227 PRO B O 1
ATOM 3818 N N . SER B 1 236 ? 23.462 -3.455 82.706 1.00 43.05 228 SER B N 1
ATOM 3819 C CA . SER B 1 236 ? 23.932 -2.893 83.971 1.00 42.51 228 SER B CA 1
ATOM 3820 C C . SER B 1 236 ? 24.295 -1.419 83.832 1.00 41.47 228 SER B C 1
ATOM 3821 O O . SER B 1 236 ? 24.374 -0.713 84.842 1.00 41.58 228 SER B O 1
ATOM 3824 N N . ILE B 1 237 ? 24.485 -0.934 82.599 1.00 33.04 229 ILE B N 1
ATOM 3825 C CA . ILE B 1 237 ? 24.690 0.495 82.357 1.00 33.11 229 ILE B CA 1
ATOM 3826 C C . ILE B 1 237 ? 23.594 1.324 83.006 1.00 35.39 229 ILE B C 1
ATOM 3827 O O . ILE B 1 237 ? 23.851 2.408 83.550 1.00 32.58 229 ILE B O 1
ATOM 3832 N N . ILE B 1 238 ? 22.357 0.839 82.957 1.00 31.35 230 ILE B N 1
ATOM 3833 C CA . ILE B 1 238 ? 21.221 1.646 83.385 1.00 31.12 230 ILE B CA 1
ATOM 3834 C C . ILE B 1 238 ? 21.176 1.655 84.905 1.00 35.97 230 ILE B C 1
ATOM 3835 O O . ILE B 1 238 ? 20.991 0.609 85.535 1.00 34.69 230 ILE B O 1
ATOM 3840 N N . GLN B 1 239 ? 21.318 2.839 85.494 1.00 30.22 231 GLN B N 1
ATOM 3841 C CA . GLN B 1 239 ? 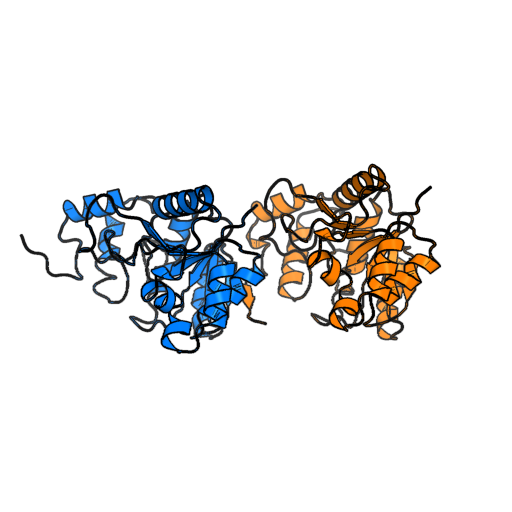21.315 2.971 86.945 1.00 36.38 231 GLN B CA 1
ATOM 3842 C C . GLN B 1 239 ? 20.252 3.961 87.409 1.00 34.17 231 GLN B C 1
ATOM 3843 O O . GLN B 1 239 ? 20.141 4.247 88.617 1.00 31.69 231 GLN B O 1
ATOM 3849 N N . ASN B 1 240 ? 19.439 4.448 86.482 1.00 25.12 232 ASN B N 1
ATOM 3850 C CA . ASN B 1 240 ? 18.457 5.495 86.725 1.00 27.53 232 ASN B CA 1
ATOM 3851 C C . ASN B 1 240 ? 17.052 4.996 86.427 1.00 25.06 232 ASN B C 1
ATOM 3852 O O . ASN B 1 240 ? 16.190 5.753 85.986 1.00 28.81 232 ASN B O 1
ATOM 3857 N N . GLN B 1 241 ? 16.799 3.722 86.686 1.00 26.03 233 GLN B N 1
ATOM 3858 C CA . GLN B 1 241 ? 15.513 3.155 86.318 1.00 34.67 233 GLN B CA 1
ATOM 3859 C C . GLN B 1 241 ? 14.458 3.303 87.405 1.00 36.50 233 GLN B C 1
ATOM 3860 O O . GLN B 1 241 ? 13.341 2.802 87.229 1.00 35.68 233 GLN B O 1
ATOM 3866 N N . THR B 1 242 ? 14.774 3.964 88.517 1.00 32.25 234 THR B N 1
ATOM 3867 C CA . THR B 1 242 ? 13.790 4.217 89.564 1.00 31.80 234 THR B CA 1
ATOM 3868 C C . THR B 1 242 ? 13.402 5.687 89.575 1.00 27.60 234 THR B C 1
ATOM 3869 O O . THR B 1 242 ? 14.261 6.566 89.703 1.00 37.26 234 THR B O 1
ATOM 3873 N N . ILE B 1 243 ? 12.105 5.955 89.463 1.00 29.41 235 ILE B N 1
ATOM 3874 C CA . ILE B 1 243 ? 11.583 7.315 89.478 1.00 35.28 235 ILE B CA 1
ATOM 3875 C C . ILE B 1 243 ? 10.663 7.481 90.680 1.00 36.63 235 ILE B C 1
ATOM 3876 O O . ILE B 1 243 ? 9.869 6.587 90.996 1.00 35.71 235 ILE B O 1
ATOM 3881 N N . TYR B 1 244 ? 10.772 8.628 91.349 1.00 36.19 236 TYR B N 1
ATOM 3882 C CA . TYR B 1 244 ? 9.963 8.954 92.516 1.00 37.33 236 TYR B CA 1
ATOM 3883 C C . TYR B 1 244 ? 8.882 9.980 92.177 1.00 38.22 236 TYR B C 1
ATOM 3884 O O . TYR B 1 244 ? 9.097 10.880 91.356 1.00 38.99 236 TYR B O 1
ATOM 3893 N N . HIS B 1 245 ? 7.712 9.822 92.796 1.00 35.74 237 HIS B N 1
ATOM 3894 C CA . HIS B 1 245 ? 6.688 10.862 92.790 1.00 40.41 237 HIS B CA 1
ATOM 3895 C C . HIS B 1 245 ? 7.324 12.227 93.041 1.00 47.44 237 HIS B C 1
ATOM 3896 O O . HIS B 1 245 ? 8.111 12.389 93.973 1.00 47.22 237 HIS B O 1
ATOM 3903 N N . LYS B 1 246 ? 7.006 13.195 92.183 1.00 51.23 238 LYS B N 1
ATOM 3904 C CA . LYS B 1 246 ? 7.608 14.531 92.251 1.00 54.74 238 LYS B CA 1
ATOM 3905 C C . LYS B 1 246 ? 6.773 15.479 93.100 1.00 57.39 238 LYS B C 1
ATOM 3906 O O . LYS B 1 246 ? 5.545 15.480 93.017 1.00 58.90 238 LYS B O 1
#